Protein AF-A0A9P7GQS9-F1 (afdb_monomer_lite)

Radius of gyration: 25.99 Å; chains: 1; bounding box: 63×76×70 Å

Sequence (572 aa):
MDKFLAPHTPEAAAHTHLSENWFNWDLDHPSLNETLVAGCASYRAFDRYLSGADLFLLPRNRAELESILKRYSYDVIHNAIAKSRSTLQPGGYSRTISHTLSSYSSNLQRKVVWADMLAFTALLITAVGLGDTLASPFQVALQASNPNFLDKKWTSEGLEITQGLIVILSALLVPPTYHAFYTSRHDNDPKLPRTPNEIYDLNRQVTAKMKEVFTSKGIAVVPSLGNNDVWRPNSITNEFSQIWDAFIPFPHHQVFQRGAYFSVEVIPDHVAVISLNTMYFYDSNKVVGGCGFHDRNDPGNLQLDWLEVQLKSYRNRDMQFSFVEAIDLEFASVKARSKKGPLSLYDTLLNEFSAIPTKPKDVNYSDYAVVNTAPPVVPNPYLPSFRVFAYNVTGTEIRIRKQPRTTGKRKHGHHRGDHGDKDAHCRTPENQETWKCFLNETWYSDPESPSRSNKLWTPLGYAQYFIPDLENANKTHRPKFTLEYLTFPPRLLHPPTADGETDKFHYPIPPQYLPKSLQEPRVTESSKYAPYQMVDLTIPSWVELAQKLGAGEDKKLRKRFRKYMYMGGEEG

InterPro domains:
  IPR029052 Metallo-dependent phosphatase-like [SSF56300] (205-324)

Structure (mmCIF, N/CA/C/O backbone):
data_AF-A0A9P7GQS9-F1
#
_entry.id   AF-A0A9P7GQS9-F1
#
loop_
_atom_site.group_PDB
_atom_site.id
_atom_site.type_symbol
_atom_site.label_atom_id
_atom_site.label_alt_id
_atom_site.label_comp_id
_atom_site.label_asym_id
_atom_site.label_entity_id
_atom_site.label_seq_id
_atom_site.pdbx_PDB_ins_code
_atom_site.Cartn_x
_atom_site.Cartn_y
_atom_site.Cartn_z
_atom_site.occupancy
_atom_site.B_iso_or_equiv
_atom_site.auth_seq_id
_atom_site.auth_comp_id
_atom_site.auth_asym_id
_atom_site.auth_atom_id
_atom_site.pdbx_PDB_model_num
ATOM 1 N N . MET A 1 1 ? 10.193 -31.754 -10.413 1.00 74.25 1 MET A N 1
ATOM 2 C CA . MET A 1 1 ? 9.507 -31.739 -11.728 1.00 74.25 1 MET A CA 1
ATOM 3 C C . MET A 1 1 ? 9.393 -33.127 -12.363 1.00 74.25 1 MET A C 1
ATOM 5 O O . MET A 1 1 ? 8.390 -33.423 -13.004 1.00 74.25 1 MET A O 1
ATOM 9 N N . ASP A 1 2 ? 10.368 -34.003 -12.126 1.00 72.81 2 ASP A N 1
ATOM 10 C CA . ASP A 1 2 ? 10.720 -35.192 -12.925 1.00 72.81 2 ASP A CA 1
ATOM 11 C C . ASP A 1 2 ? 9.602 -36.222 -13.123 1.00 72.81 2 ASP A C 1
ATOM 13 O O . ASP A 1 2 ? 9.525 -36.870 -14.168 1.00 72.81 2 ASP A O 1
ATOM 17 N N . LYS A 1 3 ? 8.688 -36.349 -12.149 1.00 69.38 3 LYS A N 1
ATOM 18 C CA . LYS A 1 3 ? 7.496 -37.195 -12.302 1.00 69.38 3 LYS A CA 1
ATOM 19 C C . LYS A 1 3 ? 6.602 -36.729 -13.452 1.00 69.38 3 LYS A C 1
ATOM 21 O O . LYS A 1 3 ? 6.050 -37.589 -14.125 1.00 69.38 3 LYS A O 1
ATOM 26 N N . PHE A 1 4 ? 6.465 -35.429 -13.707 1.00 69.31 4 PHE A N 1
ATOM 27 C CA . PHE A 1 4 ? 5.567 -34.889 -14.735 1.00 69.31 4 PHE A CA 1
ATOM 28 C C . PHE A 1 4 ? 6.325 -34.581 -16.025 1.00 69.31 4 PHE A C 1
ATOM 30 O O . PHE A 1 4 ? 6.122 -35.286 -17.013 1.00 69.31 4 PHE A O 1
ATOM 37 N N . LEU A 1 5 ? 7.255 -33.624 -15.975 1.00 80.56 5 LEU A N 1
ATOM 38 C CA . LEU A 1 5 ? 8.121 -33.239 -17.089 1.00 80.56 5 LEU A CA 1
ATOM 39 C C . LEU A 1 5 ? 9.581 -33.424 -16.659 1.00 80.56 5 LEU A C 1
ATOM 41 O O . LEU A 1 5 ? 10.111 -32.651 -15.864 1.00 80.56 5 LEU A O 1
ATOM 45 N N . ALA A 1 6 ? 10.202 -34.499 -17.142 1.00 80.88 6 ALA A N 1
ATOM 46 C CA . ALA A 1 6 ? 11.607 -34.812 -16.892 1.00 80.88 6 ALA A CA 1
ATOM 47 C C . ALA A 1 6 ? 12.535 -33.980 -17.804 1.00 80.88 6 ALA A C 1
ATOM 49 O O . ALA A 1 6 ? 12.077 -33.522 -18.854 1.00 80.88 6 ALA A O 1
ATOM 50 N N . PRO A 1 7 ? 13.839 -33.836 -17.490 1.00 83.06 7 PRO A N 1
ATOM 51 C CA . PRO A 1 7 ? 14.766 -32.999 -18.269 1.00 83.06 7 PRO A CA 1
ATOM 52 C C . PRO A 1 7 ? 14.881 -33.331 -19.768 1.00 83.06 7 PRO A C 1
ATOM 54 O O . PRO A 1 7 ? 15.250 -32.473 -20.558 1.00 83.06 7 PRO A O 1
ATOM 57 N N . HIS A 1 8 ? 14.532 -34.555 -20.181 1.00 84.31 8 HIS A N 1
ATOM 58 C CA . HIS A 1 8 ? 14.514 -34.986 -21.587 1.00 84.31 8 HIS A CA 1
ATOM 59 C C . HIS A 1 8 ? 13.188 -34.696 -22.325 1.00 84.31 8 HIS A C 1
ATOM 61 O O . HIS A 1 8 ? 13.012 -35.132 -23.462 1.00 84.31 8 HIS A O 1
ATOM 67 N N . THR A 1 9 ? 12.215 -34.039 -21.684 1.00 88.19 9 THR A N 1
ATOM 68 C CA . THR A 1 9 ? 10.934 -33.691 -22.326 1.00 88.19 9 THR A CA 1
ATOM 69 C C . THR A 1 9 ? 11.070 -32.448 -23.212 1.00 88.19 9 THR A C 1
ATOM 71 O O . THR A 1 9 ? 11.845 -31.551 -22.870 1.00 88.19 9 THR A O 1
ATOM 74 N N . PRO A 1 10 ? 10.312 -32.342 -24.325 1.00 89.50 10 PRO A N 1
ATOM 75 C CA . PRO A 1 10 ? 10.301 -31.143 -25.165 1.00 89.50 10 PRO A CA 1
ATOM 76 C C . PRO A 1 10 ? 9.985 -29.866 -24.382 1.00 89.50 10 PRO A C 1
ATOM 78 O O . PRO A 1 10 ? 10.562 -28.820 -24.652 1.00 89.50 10 PRO A O 1
ATOM 81 N N . GLU A 1 11 ? 9.105 -29.953 -23.384 1.00 93.12 11 GLU A N 1
ATOM 82 C CA . GLU A 1 11 ? 8.742 -28.851 -22.499 1.00 93.12 11 GLU A CA 1
ATOM 83 C C . GLU A 1 11 ? 9.917 -28.392 -21.620 1.00 93.12 11 GLU A C 1
ATOM 85 O O . GLU A 1 11 ? 10.147 -27.188 -21.495 1.00 93.12 11 GLU A O 1
ATOM 90 N N . ALA A 1 12 ? 10.688 -29.328 -21.052 1.00 88.56 12 ALA A N 1
ATOM 91 C CA . ALA A 1 12 ? 11.884 -29.011 -20.269 1.00 88.56 12 ALA A CA 1
ATOM 92 C C . ALA A 1 12 ? 12.998 -28.422 -21.147 1.00 88.56 12 ALA A C 1
ATOM 94 O O . ALA A 1 12 ? 13.530 -27.364 -20.827 1.00 88.56 12 ALA A O 1
ATOM 95 N N . ALA A 1 13 ? 13.288 -29.040 -22.297 1.00 91.62 13 ALA A N 1
ATOM 96 C CA . ALA A 1 13 ? 14.274 -28.526 -23.249 1.00 91.62 13 ALA A CA 1
ATOM 97 C C . ALA A 1 13 ? 13.906 -27.118 -23.757 1.00 91.62 13 ALA A C 1
ATOM 99 O O . ALA A 1 13 ? 14.767 -26.241 -23.847 1.00 91.62 13 ALA A O 1
ATOM 100 N N . ALA A 1 14 ? 12.618 -26.876 -24.024 1.00 91.12 14 ALA A N 1
ATOM 101 C CA . ALA A 1 14 ? 12.101 -25.560 -24.380 1.00 91.12 14 ALA A CA 1
ATOM 102 C C . ALA A 1 14 ? 12.267 -24.540 -23.243 1.00 91.12 14 ALA A C 1
ATOM 104 O O . ALA A 1 14 ? 12.651 -23.403 -23.508 1.00 91.12 14 ALA A O 1
ATOM 105 N N . HIS A 1 15 ? 12.010 -24.924 -21.987 1.00 90.88 15 HIS A N 1
ATOM 106 C CA . HIS A 1 15 ? 12.231 -24.059 -20.822 1.00 90.88 15 HIS A CA 1
ATOM 107 C C . HIS A 1 15 ? 13.711 -23.709 -20.620 1.00 90.88 15 HIS A C 1
ATOM 109 O O . HIS A 1 15 ? 14.022 -22.526 -20.456 1.00 90.88 15 HIS A O 1
ATOM 115 N N . THR A 1 16 ? 14.613 -24.691 -20.686 1.00 87.25 16 THR A N 1
ATOM 116 C CA . THR A 1 16 ? 16.066 -24.480 -20.616 1.00 87.25 16 THR A CA 1
ATOM 117 C C . THR A 1 16 ? 16.526 -23.516 -21.708 1.00 87.25 16 THR A C 1
ATOM 119 O O . THR A 1 16 ? 17.077 -22.463 -21.394 1.00 87.25 16 THR A O 1
ATOM 122 N N . HIS A 1 17 ? 16.200 -23.794 -22.976 1.00 85.25 17 HIS A N 1
ATOM 123 C CA . HIS A 1 17 ? 16.634 -22.970 -24.105 1.00 85.25 17 HIS A CA 1
ATOM 124 C C . HIS A 1 17 ? 16.161 -21.506 -23.996 1.00 85.25 17 HIS A C 1
ATOM 126 O O . HIS A 1 17 ? 16.972 -20.599 -24.185 1.00 85.25 17 HIS A O 1
ATOM 132 N N . LEU A 1 18 ? 14.895 -21.265 -23.621 1.00 83.00 18 LEU A N 1
ATOM 133 C CA . LEU A 1 18 ? 14.343 -19.914 -23.404 1.00 83.00 18 LEU A CA 1
ATOM 134 C C . LEU A 1 18 ? 14.930 -19.195 -22.174 1.00 83.00 18 LEU A C 1
ATOM 136 O O . LEU A 1 18 ? 14.902 -17.967 -22.121 1.00 83.00 18 LEU A O 1
ATOM 140 N N . SER A 1 19 ? 15.429 -19.939 -21.182 1.00 77.94 19 SER A N 1
ATOM 141 C CA . SER A 1 19 ? 16.033 -19.370 -19.967 1.00 77.94 19 SER A CA 1
ATOM 142 C C . SER A 1 19 ? 17.505 -19.011 -20.171 1.00 77.94 19 SER A C 1
ATOM 144 O O . SER A 1 19 ? 17.953 -17.971 -19.697 1.00 77.94 19 SER A O 1
ATOM 146 N N . GLU A 1 20 ? 18.250 -19.846 -20.897 1.00 81.62 20 GLU A N 1
ATOM 147 C CA . GLU A 1 20 ? 19.669 -19.630 -21.200 1.00 81.62 20 GLU A CA 1
ATOM 148 C C . GLU A 1 20 ? 19.855 -18.568 -22.295 1.00 81.62 20 GLU A C 1
ATOM 150 O O . GLU A 1 20 ? 20.620 -17.622 -22.124 1.00 81.62 20 GLU A O 1
ATOM 155 N N . ASN A 1 21 ? 19.087 -18.656 -23.387 1.00 80.00 21 ASN A N 1
ATOM 156 C CA . ASN A 1 21 ? 19.199 -17.778 -24.561 1.00 80.00 21 ASN A CA 1
ATOM 157 C C . ASN A 1 21 ? 18.229 -16.583 -24.485 1.00 80.00 21 ASN A C 1
ATOM 159 O O . ASN A 1 21 ? 17.756 -16.078 -25.503 1.00 80.00 21 ASN A O 1
ATOM 163 N N . TRP A 1 22 ? 17.892 -16.126 -23.273 1.00 65.25 22 TRP A N 1
ATOM 164 C CA . TRP A 1 22 ? 16.798 -15.174 -23.009 1.00 65.25 22 TRP A CA 1
ATOM 165 C C . TRP A 1 22 ? 16.908 -13.829 -23.758 1.00 65.25 22 TRP A C 1
ATOM 167 O O . TRP A 1 22 ? 15.901 -13.136 -23.916 1.00 65.25 22 TRP A O 1
ATOM 177 N N . PHE A 1 23 ? 18.107 -13.464 -24.226 1.00 67.75 23 PHE A N 1
ATOM 178 C CA . PHE A 1 23 ? 18.383 -12.232 -24.972 1.00 67.75 23 PHE A CA 1
ATOM 179 C C . PHE A 1 23 ? 18.312 -12.394 -26.507 1.00 67.75 23 PHE A C 1
ATOM 181 O O . PHE A 1 23 ? 18.338 -11.386 -27.215 1.00 67.75 23 PHE A O 1
ATOM 188 N N . ASN A 1 24 ? 18.230 -13.619 -27.044 1.00 79.12 24 ASN A N 1
ATOM 189 C CA . ASN A 1 24 ? 18.307 -13.891 -28.491 1.00 79.12 24 ASN A CA 1
ATOM 190 C C . ASN A 1 24 ? 17.429 -15.045 -29.021 1.00 79.12 24 ASN A C 1
ATOM 192 O O . ASN A 1 24 ? 17.360 -15.200 -30.234 1.00 79.12 24 ASN A O 1
ATOM 196 N N . TRP A 1 25 ? 16.731 -15.804 -28.169 1.00 80.62 25 TRP A N 1
ATOM 197 C CA . TRP A 1 25 ? 15.817 -16.910 -28.535 1.00 80.62 25 TRP A CA 1
ATOM 198 C C . TRP A 1 25 ? 14.737 -16.567 -29.585 1.00 80.62 25 TRP A C 1
ATOM 200 O O . TRP A 1 25 ? 14.148 -17.460 -30.192 1.00 80.62 25 TRP A O 1
ATOM 210 N N . ASP A 1 26 ? 14.424 -15.283 -29.766 1.00 78.88 26 ASP A N 1
ATOM 211 C CA . ASP A 1 26 ? 13.479 -14.763 -30.754 1.00 78.88 26 ASP A CA 1
ATOM 212 C C . ASP A 1 26 ? 14.133 -14.434 -32.108 1.00 78.88 26 ASP A C 1
ATOM 214 O O . ASP A 1 26 ? 13.420 -14.302 -33.099 1.00 78.88 26 ASP A O 1
ATOM 218 N N . LEU A 1 27 ? 15.463 -14.302 -32.174 1.00 77.62 27 LEU A N 1
ATOM 219 C CA . LEU A 1 27 ? 16.203 -13.874 -33.371 1.00 77.62 27 LEU A CA 1
ATOM 220 C C . LEU A 1 27 ? 16.509 -15.012 -34.353 1.00 77.62 27 LEU A C 1
ATOM 222 O O . LEU A 1 27 ? 16.669 -14.755 -35.544 1.00 77.62 27 LEU A O 1
ATOM 226 N N . ASP A 1 28 ? 16.560 -16.258 -33.878 1.00 71.00 28 ASP A N 1
ATOM 227 C CA . ASP A 1 28 ? 16.936 -17.429 -34.689 1.00 71.00 28 ASP A CA 1
ATOM 228 C C . ASP A 1 28 ? 15.857 -17.832 -35.724 1.00 71.00 28 ASP A C 1
ATOM 230 O O . ASP A 1 28 ? 16.060 -18.726 -36.551 1.00 71.00 28 ASP A O 1
ATOM 234 N N . HIS A 1 29 ? 14.700 -17.159 -35.711 1.00 72.31 29 HIS A N 1
ATOM 235 C CA . HIS A 1 29 ? 13.583 -17.385 -36.625 1.00 72.31 29 HIS A CA 1
ATOM 236 C C . HIS A 1 29 ? 12.927 -16.062 -37.074 1.00 72.31 29 HIS A C 1
ATOM 238 O O . HIS A 1 29 ? 12.784 -15.147 -36.267 1.00 72.31 29 HIS A O 1
ATOM 244 N N . PRO A 1 30 ? 12.420 -15.961 -38.322 1.00 75.94 30 PRO A N 1
ATOM 245 C CA . PRO A 1 30 ? 11.764 -14.747 -38.843 1.00 75.94 30 PRO A CA 1
ATOM 246 C C . PRO A 1 30 ? 10.385 -14.449 -38.215 1.00 75.94 30 PRO A C 1
ATOM 248 O O . PRO A 1 30 ? 9.747 -13.441 -38.528 1.00 75.94 30 PRO A O 1
ATOM 251 N N . SER A 1 31 ? 9.896 -15.334 -37.349 1.00 82.88 31 SER A N 1
ATOM 252 C CA . SER A 1 31 ? 8.657 -15.198 -36.588 1.00 82.88 31 SER A CA 1
ATOM 253 C C . SER A 1 31 ? 8.762 -15.968 -35.277 1.00 82.88 31 SER A C 1
ATOM 255 O O . SER A 1 31 ? 9.529 -16.927 -35.196 1.00 82.88 31 SER A O 1
ATOM 257 N N . LEU A 1 32 ? 7.955 -15.593 -34.282 1.00 83.75 32 LEU A N 1
ATOM 258 C CA . LEU A 1 32 ? 7.918 -16.249 -32.972 1.00 83.75 32 LEU A CA 1
ATOM 259 C C . LEU A 1 32 ? 7.820 -17.782 -33.100 1.00 83.75 32 LEU A C 1
ATOM 261 O O . LEU A 1 32 ? 6.914 -18.295 -33.757 1.00 83.75 32 LEU A O 1
ATOM 265 N N . ASN A 1 33 ? 8.704 -18.521 -32.422 1.00 90.38 33 ASN A N 1
ATOM 266 C CA . ASN A 1 33 ? 8.622 -19.980 -32.361 1.00 90.38 33 ASN A CA 1
ATOM 267 C C . ASN A 1 33 ? 7.520 -20.416 -31.379 1.00 90.38 33 ASN A C 1
ATOM 269 O O . ASN A 1 33 ? 7.725 -20.553 -30.173 1.00 90.38 33 ASN A O 1
ATOM 273 N N . GLU A 1 34 ? 6.322 -20.610 -31.927 1.00 91.19 34 GLU A N 1
ATOM 274 C CA . GLU A 1 34 ? 5.097 -20.966 -31.202 1.00 91.19 34 GLU A CA 1
ATOM 275 C C . GLU A 1 34 ? 5.248 -22.261 -30.382 1.00 91.19 34 GLU A C 1
ATOM 277 O O . GLU A 1 34 ? 4.753 -22.334 -29.257 1.00 91.19 34 GLU A O 1
ATOM 282 N N . THR A 1 35 ? 5.986 -23.253 -30.892 1.00 91.94 35 THR A N 1
ATOM 283 C CA . THR A 1 35 ? 6.239 -24.532 -30.204 1.00 91.94 35 THR A CA 1
ATOM 284 C C . THR A 1 35 ? 7.190 -24.365 -29.018 1.00 91.94 35 THR A C 1
ATOM 286 O O . THR A 1 35 ? 6.921 -24.896 -27.941 1.00 91.94 35 THR A O 1
ATOM 289 N N . LEU A 1 36 ? 8.272 -23.595 -29.183 1.00 91.38 36 LEU A N 1
ATOM 290 C CA . LEU A 1 36 ? 9.224 -23.267 -28.115 1.00 91.38 36 LEU A CA 1
ATOM 291 C C . LEU A 1 36 ? 8.527 -22.521 -26.966 1.00 91.38 36 LEU A C 1
ATOM 293 O O . LEU A 1 36 ? 8.651 -22.902 -25.800 1.00 91.38 36 LEU A O 1
ATOM 297 N N . VAL A 1 37 ? 7.735 -21.495 -27.295 1.00 90.38 37 VAL A N 1
ATOM 298 C CA . VAL A 1 37 ? 6.969 -20.729 -26.301 1.00 90.38 37 VAL A CA 1
ATOM 299 C C . VAL A 1 37 ? 5.932 -21.613 -25.605 1.00 90.38 37 VAL A C 1
ATOM 301 O O . VAL A 1 37 ? 5.836 -21.578 -24.379 1.00 90.38 37 VAL A O 1
ATOM 304 N N . ALA A 1 38 ? 5.198 -22.450 -26.347 1.00 92.31 38 ALA A N 1
ATOM 305 C CA . ALA A 1 38 ? 4.215 -23.369 -25.775 1.00 92.31 38 ALA A CA 1
ATOM 306 C C . ALA A 1 38 ? 4.847 -24.419 -24.845 1.00 92.31 38 ALA A C 1
ATOM 308 O O . ALA A 1 38 ? 4.286 -24.716 -23.788 1.00 92.31 38 ALA A O 1
ATOM 309 N N . GLY A 1 39 ? 6.016 -24.961 -25.204 1.00 92.62 39 GLY A N 1
ATOM 310 C CA . GLY A 1 39 ? 6.763 -25.923 -24.390 1.00 92.62 39 GLY A CA 1
ATOM 311 C C . GLY A 1 39 ? 7.248 -25.312 -23.075 1.00 92.62 39 GLY A C 1
ATOM 312 O O . GLY A 1 39 ? 6.931 -25.830 -22.004 1.00 92.62 39 GLY A O 1
ATOM 313 N N . CYS A 1 40 ? 7.917 -24.157 -23.144 1.00 92.38 40 CYS A N 1
ATOM 314 C CA . CYS A 1 40 ? 8.376 -23.420 -21.964 1.00 92.38 40 CYS A CA 1
ATOM 315 C C . CYS A 1 40 ? 7.205 -23.009 -21.053 1.00 92.38 40 CYS A C 1
ATOM 317 O O . CYS A 1 40 ? 7.265 -23.202 -19.837 1.00 92.38 40 CYS A O 1
ATOM 319 N N . ALA A 1 41 ? 6.099 -22.523 -21.626 1.00 91.81 41 ALA A N 1
ATOM 320 C CA . ALA A 1 41 ? 4.893 -22.182 -20.876 1.00 91.81 41 ALA A CA 1
ATOM 321 C C . ALA A 1 41 ? 4.244 -23.409 -20.207 1.00 91.81 41 ALA A C 1
ATOM 323 O O . ALA A 1 41 ? 3.739 -23.305 -19.084 1.00 91.81 41 ALA A O 1
ATOM 324 N N . SER A 1 42 ? 4.281 -24.577 -20.857 1.00 92.75 42 SER A N 1
ATOM 325 C CA . SER A 1 42 ? 3.771 -25.834 -20.292 1.00 92.75 42 SER A CA 1
ATOM 326 C C . SER A 1 42 ? 4.625 -26.299 -19.112 1.00 92.75 42 SER A C 1
ATOM 328 O O . SER A 1 42 ? 4.076 -26.621 -18.058 1.00 92.75 42 SER A O 1
ATOM 330 N N . TYR A 1 43 ? 5.956 -26.248 -19.247 1.00 92.06 43 TYR A N 1
ATOM 331 C CA . TYR A 1 43 ? 6.885 -26.551 -18.157 1.00 92.06 43 TYR A CA 1
ATOM 332 C C . TYR A 1 43 ? 6.702 -25.599 -16.976 1.00 92.06 43 TYR A C 1
ATOM 334 O O . TYR A 1 43 ? 6.446 -26.049 -15.861 1.00 92.06 43 TYR A O 1
ATOM 342 N N . ARG A 1 44 ? 6.735 -24.283 -17.225 1.00 86.44 44 ARG A N 1
ATOM 343 C CA . ARG A 1 44 ? 6.573 -23.254 -16.188 1.00 86.44 44 ARG A CA 1
ATOM 344 C C . ARG A 1 44 ? 5.221 -23.309 -15.478 1.00 86.44 44 ARG A C 1
ATOM 346 O O . ARG A 1 44 ? 5.156 -22.975 -14.300 1.00 86.44 44 ARG A O 1
ATOM 353 N N . ALA A 1 45 ? 4.156 -23.759 -16.140 1.00 87.19 45 ALA A N 1
ATOM 354 C CA . ALA A 1 45 ? 2.869 -23.971 -15.483 1.00 87.19 45 ALA A CA 1
ATOM 355 C C . ALA A 1 45 ? 2.905 -25.130 -14.472 1.00 87.19 45 ALA A C 1
ATOM 357 O O . ALA A 1 45 ? 2.410 -24.970 -13.357 1.00 87.19 45 ALA A O 1
ATOM 358 N N . PHE A 1 46 ? 3.514 -26.269 -14.825 1.00 87.38 46 PHE A N 1
ATOM 359 C CA . PHE A 1 46 ? 3.702 -27.379 -13.883 1.00 87.38 46 PHE A CA 1
ATOM 360 C C . PHE A 1 46 ? 4.701 -27.034 -12.769 1.00 87.38 46 PHE A C 1
ATOM 362 O O . PHE A 1 46 ? 4.454 -27.383 -11.621 1.00 87.38 46 PHE A O 1
ATOM 369 N N . ASP A 1 47 ? 5.778 -26.315 -13.084 1.00 83.50 47 ASP A N 1
ATOM 370 C CA . ASP A 1 47 ? 6.787 -25.811 -12.140 1.00 83.50 47 ASP A CA 1
ATOM 371 C C . ASP A 1 47 ? 6.149 -24.897 -11.073 1.00 83.50 47 ASP A C 1
ATOM 373 O O . ASP A 1 47 ? 6.254 -25.151 -9.872 1.00 83.50 47 ASP A O 1
ATOM 377 N N . ARG A 1 48 ? 5.366 -23.899 -11.509 1.00 77.06 48 ARG A N 1
ATOM 378 C CA . ARG A 1 48 ? 4.611 -22.972 -10.645 1.00 77.06 48 ARG A CA 1
ATOM 379 C C . ARG A 1 48 ? 3.530 -23.685 -9.822 1.00 77.06 48 ARG A C 1
ATOM 381 O O . ARG A 1 48 ? 3.389 -23.411 -8.637 1.00 77.06 48 ARG A O 1
ATOM 388 N N . TYR A 1 49 ? 2.820 -24.652 -10.408 1.00 78.56 49 TYR A N 1
ATOM 389 C CA . TYR A 1 49 ? 1.835 -25.462 -9.682 1.00 78.56 49 TYR A CA 1
ATOM 390 C C . TYR A 1 49 ? 2.474 -26.362 -8.609 1.00 78.56 49 TYR A C 1
ATOM 392 O O . TYR A 1 49 ? 2.024 -26.373 -7.467 1.00 78.56 49 TYR A O 1
ATOM 400 N N . LEU A 1 50 ? 3.536 -27.099 -8.949 1.00 75.69 50 LEU A N 1
ATOM 401 C CA . LEU A 1 50 ? 4.175 -28.071 -8.050 1.00 75.69 50 LEU A CA 1
ATOM 402 C C . LEU A 1 50 ? 5.055 -27.425 -6.969 1.00 75.69 50 LEU A C 1
ATOM 404 O O . LEU A 1 50 ? 5.342 -28.072 -5.966 1.00 75.69 50 LEU A O 1
ATOM 408 N N . SER A 1 51 ? 5.459 -26.166 -7.149 1.00 66.00 51 SER A N 1
ATOM 409 C CA . SER A 1 51 ? 6.091 -25.344 -6.105 1.00 66.00 51 SER A CA 1
ATOM 410 C C . SER A 1 51 ? 5.083 -24.641 -5.183 1.00 66.00 51 SER A C 1
ATOM 412 O O . SER A 1 51 ? 5.493 -24.019 -4.207 1.00 66.00 51 SER A O 1
ATOM 414 N N . GLY A 1 52 ? 3.777 -24.724 -5.472 1.00 53.81 52 GLY A N 1
ATOM 415 C CA . GLY A 1 52 ? 2.729 -24.021 -4.724 1.00 53.81 52 GLY A CA 1
ATOM 416 C C . GLY A 1 52 ? 2.671 -22.508 -4.982 1.00 53.81 52 GLY A C 1
ATOM 417 O O . GLY A 1 52 ? 1.921 -21.799 -4.312 1.00 53.81 52 GLY A O 1
ATOM 418 N N . ALA A 1 53 ? 3.435 -21.998 -5.951 1.00 50.75 53 ALA A N 1
ATOM 419 C CA . ALA A 1 53 ? 3.458 -20.581 -6.284 1.00 50.75 53 ALA A CA 1
ATOM 420 C C . ALA A 1 53 ? 2.087 -20.119 -6.819 1.00 50.75 53 ALA A C 1
ATOM 422 O O . ALA A 1 53 ? 1.519 -20.696 -7.753 1.00 50.75 53 ALA A O 1
ATOM 423 N N . ASP A 1 54 ? 1.544 -19.072 -6.192 1.00 48.59 54 ASP A N 1
ATOM 424 C CA . ASP A 1 54 ? 0.202 -18.517 -6.435 1.00 48.59 54 ASP A CA 1
ATOM 425 C C . ASP A 1 54 ? -0.968 -19.518 -6.236 1.00 48.59 54 ASP A C 1
ATOM 427 O O . ASP A 1 54 ? -2.060 -19.328 -6.785 1.00 48.59 54 ASP A O 1
ATOM 431 N N . LEU A 1 55 ? -0.761 -20.590 -5.454 1.00 49.97 55 LEU A N 1
ATOM 432 C CA . LEU A 1 55 ? -1.719 -21.688 -5.254 1.00 49.97 55 LEU A CA 1
ATOM 433 C C . LEU A 1 55 ? -2.430 -21.624 -3.886 1.00 49.97 55 LEU A C 1
ATOM 435 O O . LEU A 1 55 ? -2.246 -22.475 -3.021 1.00 49.97 55 LEU A O 1
ATOM 439 N N . PHE A 1 56 ? -3.287 -20.618 -3.701 1.00 46.84 56 PHE A N 1
ATOM 440 C CA . PHE A 1 56 ? -4.026 -20.388 -2.445 1.00 46.84 56 PHE A CA 1
ATOM 441 C C . PHE A 1 56 ? -5.156 -21.399 -2.164 1.00 46.84 56 PHE A C 1
ATOM 443 O O . PHE A 1 56 ? -5.633 -21.497 -1.037 1.00 46.84 56 PHE A O 1
ATOM 450 N N . LEU A 1 57 ? -5.612 -22.133 -3.183 1.00 44.47 57 LEU A N 1
ATOM 451 C CA . LEU A 1 57 ? -6.599 -23.210 -3.072 1.00 44.47 57 LEU A CA 1
ATOM 452 C C . LEU A 1 57 ? -6.156 -24.374 -3.961 1.00 44.47 57 LEU A C 1
ATOM 454 O O . LEU A 1 57 ? -5.901 -24.182 -5.152 1.00 44.47 57 LEU A O 1
ATOM 458 N N . LEU A 1 58 ? -6.093 -25.582 -3.398 1.00 52.12 58 LEU A N 1
ATOM 459 C CA . LEU A 1 58 ? -5.788 -26.790 -4.165 1.00 52.12 58 LEU A CA 1
ATOM 460 C C . LEU A 1 58 ? -6.954 -27.129 -5.117 1.00 52.12 58 LEU A C 1
ATOM 462 O O . LEU A 1 58 ? -8.112 -27.080 -4.692 1.00 52.12 58 LEU A O 1
ATOM 466 N N . PRO A 1 59 ? -6.688 -27.505 -6.384 1.00 59.59 59 PRO A N 1
ATOM 467 C CA . PRO A 1 59 ? -7.736 -27.898 -7.318 1.00 59.59 59 PRO A CA 1
ATOM 468 C C . PRO A 1 59 ? -8.396 -29.200 -6.865 1.00 59.59 59 PRO A C 1
ATOM 470 O O . PRO A 1 59 ? -7.741 -30.227 -6.700 1.00 59.59 59 PRO A O 1
ATOM 473 N N . ARG A 1 60 ? -9.718 -29.176 -6.706 1.00 60.56 60 ARG A N 1
ATOM 474 C CA . ARG A 1 60 ? -10.509 -30.293 -6.159 1.00 60.56 60 ARG A CA 1
ATOM 475 C C . ARG A 1 60 ? -10.905 -31.314 -7.225 1.00 60.56 60 ARG A C 1
ATOM 477 O O . ARG A 1 60 ? -11.493 -32.345 -6.916 1.00 60.56 60 ARG A O 1
ATOM 484 N N . ASN A 1 61 ? -10.657 -30.997 -8.493 1.00 68.75 61 ASN A N 1
ATOM 485 C CA . ASN A 1 61 ? -10.979 -31.820 -9.652 1.00 68.75 61 ASN A CA 1
ATOM 486 C C . ASN A 1 61 ? -10.078 -31.459 -10.846 1.00 68.75 61 ASN A C 1
ATOM 488 O O . ASN A 1 61 ? -9.370 -30.450 -10.846 1.00 68.75 61 ASN A O 1
ATOM 492 N N . ARG A 1 62 ? -10.141 -32.284 -11.898 1.00 69.12 62 ARG A N 1
ATOM 493 C CA . ARG A 1 62 ? -9.319 -32.135 -13.106 1.00 69.12 62 ARG A CA 1
ATOM 494 C C . ARG A 1 62 ? -9.517 -30.796 -13.826 1.00 69.12 62 ARG A C 1
ATOM 496 O O . ARG A 1 62 ? -8.536 -30.236 -14.301 1.00 69.12 62 ARG A O 1
ATOM 503 N N . ALA A 1 63 ? -10.746 -30.286 -13.901 1.00 68.12 63 ALA A N 1
ATOM 504 C CA . ALA A 1 63 ? -11.037 -29.043 -14.615 1.00 68.12 63 ALA A CA 1
ATOM 505 C C . ALA A 1 63 ? -10.469 -27.815 -13.882 1.00 68.12 63 ALA A C 1
ATOM 507 O O . ALA A 1 63 ? -9.954 -26.902 -14.524 1.00 68.12 63 ALA A O 1
ATOM 508 N N . GLU A 1 64 ? -10.488 -27.818 -12.545 1.00 66.81 64 GLU A N 1
ATOM 509 C CA . GLU A 1 64 ? -9.804 -26.805 -11.729 1.00 66.81 64 GLU A CA 1
ATOM 510 C C . GLU A 1 64 ? -8.283 -26.844 -11.959 1.00 66.81 64 GLU A C 1
ATOM 512 O O . GLU A 1 64 ? -7.683 -25.801 -12.213 1.00 66.81 64 GLU A O 1
ATOM 517 N N . LEU A 1 65 ? -7.667 -28.034 -11.974 1.00 77.69 65 LEU A N 1
ATOM 518 C CA . LEU A 1 65 ? -6.231 -28.195 -12.248 1.00 77.69 65 LEU A CA 1
ATOM 519 C C . LEU A 1 65 ? -5.849 -27.714 -13.658 1.00 77.69 65 LEU A C 1
ATOM 521 O O . LEU A 1 65 ? -4.917 -26.927 -13.815 1.00 77.69 65 LEU A O 1
ATOM 525 N N . GLU A 1 66 ? -6.584 -28.144 -14.686 1.00 79.19 66 GLU A N 1
ATOM 526 C CA . GLU A 1 66 ? -6.353 -27.716 -16.071 1.00 79.19 66 GLU A CA 1
ATOM 527 C C . GLU A 1 66 ? -6.565 -26.204 -16.246 1.00 79.19 66 GLU A C 1
ATOM 529 O O . GLU A 1 66 ? -5.826 -25.572 -17.001 1.00 79.19 66 GLU A O 1
ATOM 534 N N . SER A 1 67 ? -7.507 -25.597 -15.514 1.00 74.00 67 SER A N 1
ATOM 535 C CA . SER A 1 67 ? -7.715 -24.144 -15.512 1.00 74.00 67 SER A CA 1
ATOM 536 C C . SER A 1 67 ? -6.561 -23.381 -14.850 1.00 74.00 67 SER A C 1
ATOM 538 O O . SER A 1 67 ? -6.139 -22.350 -15.377 1.00 74.00 67 SER A O 1
ATOM 540 N N . ILE A 1 68 ? -6.024 -23.879 -13.729 1.00 72.31 68 ILE A N 1
ATOM 541 C CA . ILE A 1 68 ? -4.874 -23.275 -13.032 1.00 72.31 68 ILE A CA 1
ATOM 542 C C . ILE A 1 68 ? -3.622 -23.328 -13.914 1.00 72.31 68 ILE A C 1
ATOM 544 O O . ILE A 1 68 ? -3.001 -22.291 -14.157 1.00 72.31 68 ILE A O 1
ATOM 548 N N . LEU A 1 69 ? -3.296 -24.504 -14.466 1.00 84.94 69 LEU A N 1
ATOM 549 C CA . LEU A 1 69 ? -2.155 -24.676 -15.371 1.00 84.94 69 LEU A CA 1
ATOM 550 C C . LEU A 1 69 ? -2.281 -23.751 -16.594 1.00 84.94 69 LEU A C 1
ATOM 552 O O . LEU A 1 69 ? -1.362 -22.991 -16.901 1.00 84.94 69 LEU A O 1
ATOM 556 N N . LYS A 1 70 ? -3.458 -23.728 -17.233 1.00 81.62 70 LYS A N 1
ATOM 557 C CA . LYS A 1 70 ? -3.764 -22.858 -18.380 1.00 81.62 70 LYS A CA 1
ATOM 558 C C . LYS A 1 70 ? -3.568 -21.372 -18.076 1.00 81.62 70 LYS A C 1
ATOM 560 O O . LYS A 1 70 ? -2.994 -20.676 -18.911 1.00 81.62 70 LYS A O 1
ATOM 565 N N . ARG A 1 71 ? -3.977 -20.894 -16.893 1.00 77.00 71 ARG A N 1
ATOM 566 C CA . ARG A 1 71 ? -3.721 -19.512 -16.448 1.00 77.00 71 ARG A CA 1
ATOM 567 C C . ARG A 1 71 ? -2.220 -19.241 -16.329 1.00 77.00 71 ARG A C 1
ATOM 569 O O . ARG A 1 71 ? -1.730 -18.305 -16.950 1.00 77.00 71 ARG A O 1
ATOM 576 N N . TYR A 1 72 ? -1.478 -20.098 -15.625 1.00 84.12 72 TYR A N 1
ATOM 577 C CA . TYR A 1 72 ? -0.026 -19.939 -15.478 1.00 84.12 72 TYR A CA 1
ATOM 578 C C . TYR A 1 72 ? 0.718 -19.941 -16.822 1.00 84.12 72 TYR A C 1
ATOM 580 O O . TYR A 1 72 ? 1.686 -19.200 -16.984 1.00 84.12 72 TYR A O 1
ATOM 588 N N . SER A 1 73 ? 0.259 -20.727 -17.800 1.00 86.75 73 SER A N 1
ATOM 589 C CA . SER A 1 73 ? 0.799 -20.700 -19.163 1.00 86.75 73 SER A CA 1
ATOM 590 C C . SER A 1 73 ? 0.469 -19.422 -19.925 1.00 86.75 73 SER A C 1
ATOM 592 O O . SER A 1 73 ? 1.333 -18.913 -20.633 1.00 86.75 73 SER A O 1
ATOM 594 N N . TYR A 1 74 ? -0.747 -18.884 -19.791 1.00 79.19 74 TYR A N 1
ATOM 595 C CA . TYR A 1 74 ? -1.119 -17.627 -20.446 1.00 79.19 74 TYR A CA 1
ATOM 596 C C . TYR A 1 74 ? -0.185 -16.486 -20.035 1.00 79.19 74 TYR A C 1
ATOM 598 O O . TYR A 1 74 ? 0.261 -15.740 -20.904 1.00 79.19 74 TYR A O 1
ATOM 606 N N . ASP A 1 75 ? 0.189 -16.394 -18.757 1.00 73.88 75 ASP A N 1
ATOM 607 C CA . ASP A 1 75 ? 1.135 -15.376 -18.286 1.00 73.88 75 ASP A CA 1
ATOM 608 C C . ASP A 1 75 ? 2.506 -15.493 -18.977 1.00 73.88 75 ASP A C 1
ATOM 610 O O . ASP A 1 75 ? 3.099 -14.480 -19.358 1.00 73.88 75 ASP A O 1
ATOM 614 N N . VAL A 1 76 ? 3.004 -16.721 -19.172 1.00 80.75 76 VAL A N 1
ATOM 615 C CA . VAL A 1 76 ? 4.289 -16.994 -19.842 1.00 80.75 76 VAL A CA 1
ATOM 616 C C . VAL A 1 76 ? 4.198 -16.724 -21.346 1.00 80.75 76 VAL A C 1
ATOM 618 O O . VAL A 1 76 ? 5.091 -16.086 -21.900 1.00 80.75 76 VAL A O 1
ATOM 621 N N . ILE A 1 77 ? 3.104 -17.131 -21.998 1.00 81.56 77 ILE A N 1
ATOM 622 C CA . ILE A 1 77 ? 2.844 -16.888 -23.427 1.00 81.56 77 ILE A CA 1
ATOM 623 C C . ILE A 1 77 ? 2.744 -15.383 -23.709 1.00 81.56 77 ILE A C 1
ATOM 625 O O . ILE A 1 77 ? 3.407 -14.888 -24.620 1.00 81.56 77 ILE A O 1
ATOM 629 N N . HIS A 1 78 ? 1.966 -14.635 -22.918 1.00 77.06 78 HIS A N 1
ATOM 630 C CA . HIS A 1 78 ? 1.853 -13.181 -23.058 1.00 77.06 78 HIS A CA 1
ATOM 631 C C . HIS A 1 78 ? 3.197 -12.483 -22.841 1.00 77.06 78 HIS A C 1
ATOM 633 O O . HIS A 1 78 ? 3.542 -11.585 -23.604 1.00 77.06 78 HIS A O 1
ATOM 639 N N . ASN A 1 79 ? 3.980 -12.923 -21.851 1.00 72.81 79 ASN A N 1
ATOM 640 C CA . ASN A 1 79 ? 5.320 -12.394 -21.625 1.00 72.81 79 ASN A CA 1
ATOM 641 C C . ASN A 1 79 ? 6.258 -12.656 -22.807 1.00 72.81 79 ASN A C 1
ATOM 643 O O . ASN A 1 79 ? 6.913 -11.725 -23.262 1.00 72.81 79 ASN A O 1
ATOM 647 N N . ALA A 1 80 ? 6.317 -13.888 -23.315 1.00 78.50 80 ALA A N 1
ATOM 648 C CA . ALA A 1 80 ? 7.159 -14.235 -24.456 1.00 78.50 80 ALA A CA 1
ATOM 649 C C . ALA A 1 80 ? 6.786 -13.417 -25.706 1.00 78.50 80 ALA A C 1
ATOM 651 O O . ALA A 1 80 ? 7.665 -12.859 -26.358 1.00 78.50 80 ALA A O 1
ATOM 652 N N . ILE A 1 81 ? 5.487 -13.262 -25.991 1.00 78.56 81 ILE A N 1
ATOM 653 C CA . ILE A 1 81 ? 4.996 -12.430 -27.101 1.00 78.56 81 ILE A CA 1
ATOM 654 C C . ILE A 1 81 ? 5.388 -10.958 -26.905 1.00 78.56 81 ILE A C 1
ATOM 656 O O . ILE A 1 81 ? 5.926 -10.354 -27.825 1.00 78.56 81 ILE A O 1
ATOM 660 N N . ALA A 1 82 ? 5.179 -10.388 -25.714 1.00 70.81 82 ALA A N 1
ATOM 661 C CA . ALA A 1 82 ? 5.486 -8.983 -25.422 1.00 70.81 82 ALA A CA 1
ATOM 662 C C . ALA A 1 82 ? 6.994 -8.652 -25.394 1.00 70.81 82 ALA A C 1
ATOM 664 O O . ALA A 1 82 ? 7.364 -7.480 -25.353 1.00 70.81 82 ALA A O 1
ATOM 665 N N . LYS A 1 83 ? 7.862 -9.672 -25.382 1.00 67.94 83 LYS A N 1
ATOM 666 C CA . LYS A 1 83 ? 9.330 -9.545 -25.330 1.00 67.94 83 LYS A CA 1
ATOM 667 C C . LYS A 1 83 ? 10.020 -9.922 -26.645 1.00 67.94 83 LYS A C 1
ATOM 669 O O . LYS A 1 83 ? 11.192 -9.602 -26.811 1.00 67.94 83 LYS A O 1
ATOM 674 N N . SER A 1 84 ? 9.308 -10.580 -27.559 1.00 76.69 84 SER A N 1
ATOM 675 C CA . SER A 1 84 ? 9.808 -10.971 -28.877 1.00 76.69 84 SER A CA 1
ATOM 676 C C . SER A 1 84 ? 9.892 -9.773 -29.820 1.00 76.69 84 SER A C 1
ATOM 678 O O . SER A 1 84 ? 8.909 -9.059 -30.017 1.00 76.69 84 SER A O 1
ATOM 680 N N . ARG A 1 85 ? 11.046 -9.591 -30.466 1.00 82.00 85 ARG A N 1
ATOM 681 C CA . ARG A 1 85 ? 11.213 -8.683 -31.615 1.00 82.00 85 ARG A CA 1
ATOM 682 C C . ARG A 1 85 ? 10.670 -9.311 -32.900 1.00 82.00 85 ARG A C 1
ATOM 684 O O . ARG A 1 85 ? 10.232 -8.596 -33.798 1.00 82.00 85 ARG A O 1
ATOM 691 N N . SER A 1 86 ? 10.677 -10.641 -32.976 1.00 81.44 86 SER A N 1
ATOM 692 C CA . SER A 1 86 ? 10.149 -11.395 -34.111 1.00 81.44 86 SER A CA 1
ATOM 693 C C . SER A 1 86 ? 8.626 -11.437 -34.110 1.00 81.44 86 SER A C 1
ATOM 695 O O . SER A 1 86 ? 7.981 -11.635 -33.077 1.00 81.44 86 SER A O 1
ATOM 697 N N . THR A 1 87 ? 8.046 -11.248 -35.297 1.00 81.38 87 THR A N 1
ATOM 698 C CA . THR A 1 87 ? 6.598 -11.073 -35.464 1.00 81.38 87 THR A CA 1
ATOM 699 C C . THR A 1 87 ? 5.809 -12.336 -35.109 1.00 81.38 87 THR A C 1
ATOM 701 O O . THR A 1 87 ? 6.219 -13.461 -35.404 1.00 81.38 87 THR A O 1
ATOM 704 N N . LEU A 1 88 ? 4.644 -12.154 -34.484 1.00 83.44 88 LEU A N 1
ATOM 705 C CA . LEU A 1 88 ? 3.682 -13.229 -34.269 1.00 83.44 88 LEU A CA 1
ATOM 706 C C . LEU A 1 88 ? 2.814 -13.386 -35.522 1.00 83.44 88 LEU A C 1
ATOM 708 O O . LEU A 1 88 ? 2.118 -12.452 -35.919 1.00 83.44 88 LEU A O 1
ATOM 712 N N . GLN A 1 89 ? 2.833 -14.571 -36.132 1.00 86.19 89 GLN A N 1
ATOM 713 C CA . GLN A 1 89 ? 2.061 -14.843 -37.345 1.00 86.19 89 GLN A CA 1
ATOM 714 C C . GLN A 1 89 ? 0.543 -14.861 -37.077 1.00 86.19 89 GLN A C 1
ATOM 716 O O . GLN A 1 89 ? 0.118 -15.208 -35.968 1.00 86.19 89 GLN A O 1
ATOM 721 N N . PRO A 1 90 ? -0.310 -14.567 -38.080 1.00 82.62 90 PRO A N 1
ATOM 722 C CA . PRO A 1 90 ? -1.761 -14.681 -37.954 1.00 82.62 90 PRO A CA 1
ATOM 723 C C . PRO A 1 90 ? -2.194 -16.050 -37.405 1.00 82.62 90 PRO A C 1
ATOM 725 O O . PRO A 1 90 ? -1.728 -17.105 -37.844 1.00 82.62 90 PRO A O 1
ATOM 728 N N . GLY A 1 91 ? -3.058 -16.032 -36.387 1.00 81.44 91 GLY A N 1
ATOM 729 C CA . GLY A 1 91 ? -3.492 -17.228 -35.652 1.00 81.44 91 GLY A CA 1
ATOM 730 C C . GLY A 1 91 ? -2.458 -17.825 -34.682 1.00 81.44 91 GLY A C 1
ATOM 731 O O . GLY A 1 91 ? -2.802 -18.746 -33.944 1.00 81.44 91 GLY A O 1
ATOM 732 N N . GLY A 1 92 ? -1.229 -17.301 -34.620 1.00 79.12 92 GLY A N 1
ATOM 733 C CA . GLY A 1 92 ? -0.127 -17.885 -33.849 1.00 79.12 92 GLY A CA 1
ATOM 734 C C . GLY A 1 92 ? -0.395 -17.982 -32.355 1.00 79.12 92 GLY A C 1
ATOM 735 O O . GLY A 1 92 ? -0.186 -19.033 -31.764 1.00 79.12 92 GLY A O 1
ATOM 736 N N . TYR A 1 93 ? -1.006 -16.955 -31.756 1.00 76.62 93 TYR A N 1
ATOM 737 C CA . TYR A 1 93 ? -1.461 -17.004 -30.359 1.00 76.62 93 TYR A CA 1
ATOM 738 C C . TYR A 1 93 ? -2.372 -18.214 -30.076 1.00 76.62 93 TYR A C 1
ATOM 740 O O . TYR A 1 93 ? -2.227 -18.891 -29.060 1.00 76.62 93 TYR A O 1
ATOM 748 N N . SER A 1 94 ? -3.280 -18.530 -31.008 1.00 78.19 94 SER A N 1
ATOM 749 C CA . SER A 1 94 ? -4.191 -19.676 -30.882 1.00 78.19 94 SER A CA 1
ATOM 750 C C . SER A 1 94 ? -3.463 -21.013 -31.048 1.00 78.19 94 SER A C 1
ATOM 752 O O . SER A 1 94 ? -3.793 -21.969 -30.348 1.00 78.19 94 SER A O 1
ATOM 754 N N . ARG A 1 95 ? -2.448 -21.079 -31.923 1.00 88.19 95 ARG A N 1
ATOM 755 C CA . ARG A 1 95 ? -1.594 -22.265 -32.097 1.00 88.19 95 ARG A CA 1
ATOM 756 C C . ARG A 1 95 ? -0.722 -22.517 -30.866 1.00 88.19 95 ARG A C 1
ATOM 758 O O . ARG A 1 95 ? -0.790 -23.616 -30.325 1.00 88.19 95 ARG A O 1
ATOM 765 N N . THR A 1 96 ? -0.025 -21.505 -30.341 1.00 87.06 96 THR A N 1
ATOM 766 C CA . THR A 1 96 ? 0.742 -21.597 -29.081 1.00 87.06 96 THR A CA 1
ATOM 767 C C . THR A 1 96 ? -0.124 -22.143 -27.941 1.00 87.06 96 THR A C 1
ATOM 769 O O . THR A 1 96 ? 0.254 -23.110 -27.283 1.00 87.06 96 THR A O 1
ATOM 772 N N . ILE A 1 97 ? -1.336 -21.602 -27.754 1.00 80.50 97 ILE A N 1
ATOM 773 C CA . ILE A 1 97 ? -2.288 -22.110 -26.752 1.00 80.50 97 ILE A CA 1
ATOM 774 C C . ILE A 1 97 ? -2.692 -23.564 -27.037 1.00 80.50 97 ILE A C 1
ATOM 776 O O . ILE A 1 97 ? -2.756 -24.372 -26.112 1.00 80.50 97 ILE A O 1
ATOM 780 N N . SER A 1 98 ? -2.962 -23.922 -28.295 1.00 84.00 98 SER A N 1
ATOM 781 C CA . SER A 1 98 ? -3.338 -25.289 -28.672 1.00 84.00 98 SER A CA 1
ATOM 782 C C . SER A 1 98 ? -2.227 -26.303 -28.359 1.00 84.00 98 SER A C 1
ATOM 784 O O . SER A 1 98 ? -2.509 -27.350 -27.773 1.00 84.00 98 SER A O 1
ATOM 786 N N . HIS A 1 99 ? -0.965 -25.963 -28.637 1.00 89.06 99 HIS A N 1
ATOM 787 C CA . HIS A 1 99 ? 0.194 -26.788 -28.286 1.00 89.06 99 HIS A CA 1
ATOM 788 C C . HIS A 1 99 ? 0.331 -26.972 -26.765 1.00 89.06 99 HIS A C 1
ATOM 790 O O . HIS A 1 99 ? 0.475 -28.103 -26.298 1.00 89.06 99 HIS A O 1
ATOM 796 N N . THR A 1 100 ? 0.183 -25.902 -25.978 1.00 86.94 100 THR A N 1
ATOM 797 C CA . THR A 1 100 ? 0.175 -25.968 -24.505 1.00 86.94 100 THR A CA 1
ATOM 798 C C . THR A 1 100 ? -0.937 -26.876 -23.963 1.00 86.94 100 THR A C 1
ATOM 800 O O . THR A 1 100 ? -0.689 -27.752 -23.134 1.00 86.94 100 THR A O 1
ATOM 803 N N . LEU A 1 101 ? -2.171 -26.733 -24.458 1.00 82.94 101 LEU A N 1
ATOM 804 C CA . LEU A 1 101 ? -3.299 -27.568 -24.022 1.00 82.94 101 LEU A CA 1
ATOM 805 C C . LEU A 1 101 ? -3.128 -29.044 -24.427 1.00 82.94 101 LEU A C 1
ATOM 807 O O . LEU A 1 101 ? -3.564 -29.942 -23.698 1.00 82.94 101 LEU A O 1
ATOM 811 N N . SER A 1 102 ? -2.447 -29.311 -25.545 1.00 83.62 102 SER A N 1
ATOM 812 C CA . SER A 1 102 ? -2.057 -30.664 -25.954 1.00 83.62 102 SER A CA 1
ATOM 813 C C . SER A 1 102 ? -1.010 -31.277 -25.011 1.00 83.62 102 SER A C 1
ATOM 815 O O . SER A 1 102 ? -1.111 -32.461 -24.674 1.00 83.62 102 SER A O 1
ATOM 817 N N . SER A 1 103 ? -0.038 -30.489 -24.529 1.00 84.25 103 SER A N 1
ATOM 818 C CA . SER A 1 103 ? 0.923 -30.944 -23.510 1.00 84.25 103 SER A CA 1
ATOM 819 C C . SER A 1 103 ? 0.204 -31.355 -22.223 1.00 84.25 103 SER A C 1
ATOM 821 O O . SER A 1 103 ? 0.393 -32.479 -21.754 1.00 84.25 103 SER A O 1
ATOM 823 N N . TYR A 1 104 ? -0.698 -30.523 -21.690 1.00 83.50 104 TYR A N 1
ATOM 824 C CA . TYR A 1 104 ? -1.456 -30.870 -20.477 1.00 83.50 104 TYR A CA 1
ATOM 825 C C . TYR A 1 104 ? -2.294 -32.127 -20.649 1.00 83.50 104 TYR A C 1
ATOM 827 O O . TYR A 1 104 ? -2.265 -33.007 -19.789 1.00 83.50 104 TYR A O 1
ATOM 835 N N . SER A 1 105 ? -2.997 -32.236 -21.778 1.00 73.69 105 SER A N 1
ATOM 836 C CA . SER A 1 105 ? -3.838 -33.392 -22.076 1.00 73.69 105 SER A CA 1
ATOM 837 C C . SER A 1 105 ? -3.026 -34.687 -22.033 1.00 73.69 105 SER A C 1
ATOM 839 O O . SER A 1 105 ? -3.437 -35.636 -21.368 1.00 73.69 105 SER A O 1
ATOM 841 N N . SER A 1 106 ? -1.843 -34.706 -22.659 1.00 74.31 106 SER A N 1
ATOM 842 C CA . SER A 1 106 ? -0.983 -35.894 -22.690 1.00 74.31 106 SER A CA 1
ATOM 843 C C . SER A 1 106 ? -0.305 -36.192 -21.344 1.00 74.31 106 SER A C 1
ATOM 845 O O . SER A 1 106 ? -0.255 -37.351 -20.929 1.00 74.31 106 SER A O 1
ATOM 847 N N . ASN A 1 107 ? 0.162 -35.173 -20.616 1.00 71.56 107 ASN A N 1
ATOM 848 C CA . ASN A 1 107 ? 0.871 -35.359 -19.347 1.00 71.56 107 ASN A CA 1
ATOM 849 C C . ASN A 1 107 ? -0.066 -35.720 -18.179 1.00 71.56 107 ASN A C 1
ATOM 851 O O . ASN A 1 107 ? 0.281 -36.582 -17.368 1.00 71.56 107 ASN A O 1
ATOM 855 N N . LEU A 1 108 ? -1.278 -35.154 -18.122 1.00 68.94 108 LEU A N 1
ATOM 856 C CA . LEU A 1 108 ? -2.283 -35.511 -17.112 1.00 68.94 108 LEU A CA 1
ATOM 857 C C . LEU A 1 108 ? -2.903 -36.894 -17.377 1.00 68.94 108 LEU A C 1
ATOM 859 O O . LEU A 1 108 ? -3.097 -37.660 -16.435 1.00 68.94 108 LEU A O 1
ATOM 863 N N . GLN A 1 109 ? -3.152 -37.263 -18.643 1.00 59.09 109 GLN A N 1
ATOM 864 C CA . GLN A 1 109 ? -3.633 -38.611 -18.992 1.00 59.09 109 GLN A CA 1
ATOM 865 C C . GLN A 1 109 ? -2.637 -39.718 -18.625 1.00 59.09 109 GLN A C 1
ATOM 867 O O . GLN A 1 109 ? -3.056 -40.806 -18.242 1.00 59.09 109 GLN A O 1
ATOM 872 N N . ARG A 1 110 ? -1.327 -39.468 -18.747 1.00 54.06 110 ARG A N 1
ATOM 873 C CA . ARG A 1 110 ? -0.301 -40.507 -18.564 1.00 54.06 110 ARG A CA 1
ATOM 874 C C . ARG A 1 110 ? -0.017 -40.884 -17.108 1.00 54.06 110 ARG A C 1
ATOM 876 O O . ARG A 1 110 ? 0.579 -41.938 -16.902 1.00 54.06 110 ARG A O 1
ATOM 883 N N . LYS A 1 111 ? -0.326 -40.025 -16.122 1.00 53.12 111 LYS A N 1
ATOM 884 C CA . LYS A 1 111 ? 0.255 -40.151 -14.764 1.00 53.12 111 LYS A CA 1
ATOM 885 C C . LYS A 1 111 ? -0.661 -39.837 -13.572 1.00 53.12 111 LYS A C 1
ATOM 887 O O . LYS A 1 111 ? -0.219 -40.019 -12.442 1.00 53.12 111 LYS A O 1
ATOM 892 N N . VAL A 1 112 ? -1.913 -39.408 -13.765 1.00 45.03 112 VAL A N 1
ATOM 893 C CA . VAL A 1 112 ? -2.831 -39.146 -12.634 1.00 45.03 112 VAL A CA 1
ATOM 894 C C . VAL A 1 112 ? -3.625 -40.404 -12.260 1.00 45.03 112 VAL A C 1
ATOM 896 O O . VAL A 1 112 ? -4.743 -40.620 -12.728 1.00 45.03 112 VAL A O 1
ATOM 899 N N . VAL A 1 113 ? -3.058 -41.215 -11.362 1.00 37.56 113 VAL A N 1
ATOM 900 C CA . VAL A 1 113 ? -3.843 -42.127 -10.513 1.00 37.56 113 VAL A CA 1
ATOM 901 C C . VAL A 1 113 ? -4.312 -41.322 -9.301 1.00 37.56 113 VAL A C 1
ATOM 903 O O . VAL A 1 113 ? -3.500 -40.780 -8.558 1.00 37.56 113 VAL A O 1
ATOM 906 N N . TRP A 1 114 ? -5.626 -41.222 -9.099 1.00 43.03 114 TRP A N 1
ATOM 907 C CA . TRP A 1 114 ? -6.245 -40.264 -8.166 1.00 43.03 114 TRP A CA 1
ATOM 908 C C . TRP A 1 114 ? -6.028 -40.545 -6.664 1.00 43.03 114 TRP A C 1
ATOM 910 O O . TRP A 1 114 ? -6.539 -39.803 -5.831 1.00 43.03 114 TRP A O 1
ATOM 920 N N . ALA A 1 115 ? -5.266 -41.582 -6.303 1.00 32.34 115 ALA A N 1
ATOM 921 C CA . ALA A 1 115 ? -4.981 -41.940 -4.913 1.00 32.34 115 ALA A CA 1
ATOM 922 C C . ALA A 1 115 ? -3.986 -40.980 -4.223 1.00 32.34 115 ALA A C 1
ATOM 924 O O . ALA A 1 115 ? -4.152 -40.662 -3.046 1.00 32.34 115 ALA A O 1
ATOM 925 N N . ASP A 1 116 ? -2.980 -40.481 -4.951 1.00 37.72 116 ASP A N 1
ATOM 926 C CA . ASP A 1 116 ? -1.829 -39.780 -4.354 1.00 37.72 116 ASP A CA 1
ATOM 927 C C . ASP A 1 116 ? -2.176 -38.407 -3.739 1.00 37.72 116 ASP A C 1
ATOM 929 O O . ASP A 1 116 ? -1.442 -37.916 -2.879 1.00 37.72 116 ASP A O 1
ATOM 933 N N . MET A 1 117 ? -3.299 -37.780 -4.120 1.00 34.81 117 MET A N 1
ATOM 934 C CA . MET A 1 117 ? -3.685 -36.455 -3.599 1.00 34.81 117 MET A CA 1
ATOM 935 C C . MET A 1 117 ? -4.063 -36.453 -2.109 1.00 34.81 117 MET A C 1
ATOM 937 O O . MET A 1 117 ? -4.017 -35.395 -1.487 1.00 34.81 117 MET A O 1
ATOM 941 N N . LEU A 1 118 ? -4.394 -37.607 -1.518 1.00 30.97 118 LEU A N 1
ATOM 942 C CA . LEU A 1 118 ? -4.682 -37.725 -0.081 1.00 30.97 118 LEU A CA 1
ATOM 943 C C . LEU A 1 118 ? -3.438 -38.016 0.777 1.00 30.97 118 LEU A C 1
ATOM 945 O O . LEU A 1 118 ? -3.521 -37.950 1.999 1.00 30.97 118 LEU A O 1
ATOM 949 N N . ALA A 1 119 ? -2.287 -38.327 0.170 1.00 28.59 119 ALA A N 1
ATOM 950 C CA . ALA A 1 119 ? -1.074 -38.697 0.907 1.00 28.59 119 ALA A CA 1
ATOM 951 C C . ALA A 1 119 ? -0.226 -37.489 1.356 1.00 28.59 119 ALA A C 1
ATOM 953 O O . ALA A 1 119 ? 0.581 -37.602 2.280 1.00 28.59 119 ALA A O 1
ATOM 954 N N . PHE A 1 120 ? -0.386 -36.327 0.713 1.00 28.11 120 PHE A N 1
ATOM 955 C CA . PHE A 1 120 ? 0.522 -35.185 0.893 1.00 28.11 120 PHE A CA 1
ATOM 956 C C . PHE A 1 120 ? 0.342 -34.414 2.213 1.00 28.11 120 PHE A C 1
ATOM 958 O O . PHE A 1 120 ? 1.227 -33.660 2.607 1.00 28.11 120 PHE A O 1
ATOM 965 N N . THR A 1 121 ? -0.764 -34.623 2.929 1.00 26.28 121 THR A N 1
ATOM 966 C CA . THR A 1 121 ? -1.049 -34.006 4.238 1.00 26.28 121 THR A CA 1
ATOM 967 C C . THR A 1 121 ? -0.328 -34.674 5.416 1.00 26.28 121 THR A C 1
ATOM 969 O O . THR A 1 121 ? -0.385 -34.152 6.526 1.00 26.28 121 THR A O 1
ATOM 972 N N . ALA A 1 122 ? 0.350 -35.811 5.211 1.00 23.14 122 ALA A N 1
ATOM 973 C CA . ALA A 1 122 ? 0.808 -36.679 6.304 1.00 23.14 122 ALA A CA 1
ATOM 974 C C . ALA A 1 122 ? 2.328 -36.688 6.582 1.00 23.14 122 ALA A C 1
ATOM 976 O O . ALA A 1 122 ? 2.749 -37.337 7.538 1.00 23.14 122 ALA A O 1
ATOM 977 N N . LEU A 1 123 ? 3.169 -36.017 5.777 1.00 24.27 123 LEU A N 1
ATOM 978 C CA . LEU A 1 123 ? 4.625 -36.264 5.776 1.00 24.27 123 LEU A CA 1
ATOM 979 C C . LEU A 1 123 ? 5.519 -35.014 5.920 1.00 24.27 123 LEU A C 1
ATOM 981 O O . LEU A 1 123 ? 6.495 -34.858 5.189 1.00 24.27 123 LEU A O 1
ATOM 985 N N . LEU A 1 124 ? 5.216 -34.127 6.876 1.00 23.12 124 LEU A N 1
ATOM 986 C CA . LEU A 1 124 ? 6.060 -32.953 7.172 1.00 23.12 124 LEU A CA 1
ATOM 987 C C . LEU A 1 124 ? 6.259 -32.680 8.679 1.00 23.12 124 LEU A C 1
ATOM 989 O O . LEU A 1 124 ? 6.287 -31.540 9.134 1.00 23.12 124 LEU A O 1
ATOM 993 N N . ILE A 1 125 ? 6.440 -33.751 9.464 1.00 25.92 125 ILE A N 1
ATOM 994 C CA . ILE A 1 125 ? 6.859 -33.693 10.876 1.00 25.92 125 ILE A CA 1
ATOM 995 C C . ILE A 1 125 ? 8.042 -34.653 11.106 1.00 25.92 125 ILE A C 1
ATOM 997 O O . ILE A 1 125 ? 7.826 -35.798 11.492 1.00 25.92 125 ILE A O 1
ATOM 1001 N N . THR A 1 126 ? 9.278 -34.194 10.852 1.00 23.41 126 THR A N 1
ATOM 1002 C CA . THR A 1 126 ? 10.540 -34.504 11.590 1.00 23.41 126 THR A CA 1
ATOM 1003 C C . THR A 1 126 ? 11.797 -34.118 10.793 1.00 23.41 126 THR A C 1
ATOM 1005 O O . THR A 1 126 ? 12.108 -34.752 9.793 1.00 23.41 126 THR A O 1
ATOM 1008 N N . ALA A 1 127 ? 12.554 -33.127 11.287 1.00 24.17 127 ALA A N 1
ATOM 1009 C CA . ALA A 1 127 ? 14.030 -33.043 11.276 1.00 24.17 127 ALA A CA 1
ATOM 1010 C C . ALA A 1 127 ? 14.469 -31.681 11.854 1.00 24.17 127 ALA A C 1
ATOM 1012 O O . ALA A 1 127 ? 13.994 -30.646 11.396 1.00 24.17 127 ALA A O 1
ATOM 1013 N N . VAL A 1 128 ? 15.369 -31.663 12.846 1.00 25.91 128 VAL A N 1
ATOM 1014 C CA . VAL A 1 128 ? 15.948 -30.435 13.431 1.00 25.91 128 VAL A CA 1
ATOM 1015 C C . VAL A 1 128 ? 17.413 -30.677 13.803 1.00 25.91 128 VAL A C 1
ATOM 1017 O O . VAL A 1 128 ? 17.734 -31.714 14.379 1.00 25.91 128 VAL A O 1
ATOM 1020 N N . GLY A 1 129 ? 18.268 -29.683 13.541 1.00 22.73 129 GLY A N 1
ATOM 1021 C CA . GLY A 1 129 ? 19.645 -29.585 14.040 1.00 22.73 129 GLY A CA 1
ATOM 1022 C C . GLY A 1 129 ? 20.694 -29.420 12.931 1.00 22.73 129 GLY A C 1
ATOM 1023 O O . GLY A 1 129 ? 20.464 -29.835 11.801 1.00 22.73 129 GLY A O 1
ATOM 1024 N N . LEU A 1 130 ? 21.867 -28.835 13.192 1.00 25.70 130 LEU A N 1
ATOM 1025 C CA . LEU A 1 130 ? 22.329 -28.097 14.384 1.00 25.70 130 LEU A CA 1
ATOM 1026 C C . LEU A 1 130 ? 23.619 -27.329 14.004 1.00 25.70 130 LEU A C 1
ATOM 1028 O O . LEU A 1 130 ? 24.382 -27.833 13.182 1.00 25.70 130 LEU A O 1
ATOM 1032 N N . GLY A 1 131 ? 23.901 -26.161 14.597 1.00 23.38 131 GLY A N 1
ATOM 1033 C CA . GLY A 1 131 ? 25.183 -25.466 14.380 1.00 23.38 131 GLY A CA 1
ATOM 1034 C C . GLY A 1 131 ? 25.217 -23.999 14.827 1.00 23.38 131 GLY A C 1
ATOM 1035 O O . GLY A 1 131 ? 24.547 -23.157 14.238 1.00 23.38 131 GLY A O 1
ATOM 1036 N N . ASP A 1 132 ? 26.042 -23.695 15.832 1.00 26.19 132 ASP A N 1
ATOM 1037 C CA . ASP A 1 132 ? 26.328 -22.342 16.333 1.00 26.19 132 ASP A CA 1
ATOM 1038 C C . ASP A 1 132 ? 27.699 -21.833 15.851 1.00 26.19 132 ASP A C 1
ATOM 1040 O O . ASP A 1 132 ? 28.624 -22.630 15.696 1.00 26.19 132 ASP A O 1
ATOM 1044 N N . THR A 1 133 ? 27.883 -20.508 15.736 1.00 27.88 133 THR A N 1
ATOM 1045 C CA . THR A 1 133 ? 28.873 -19.738 16.541 1.00 27.88 133 THR A CA 1
ATOM 1046 C C . THR A 1 133 ? 28.924 -18.233 16.196 1.00 27.88 133 THR A C 1
ATOM 1048 O O . THR A 1 133 ? 28.947 -17.860 15.034 1.00 27.88 133 THR A O 1
ATOM 1051 N N . LEU A 1 134 ? 28.996 -17.404 17.254 1.00 25.44 134 LEU A N 1
ATOM 1052 C CA . LEU A 1 134 ? 29.721 -16.117 17.421 1.00 25.44 134 LEU A CA 1
ATOM 1053 C C . LEU A 1 134 ? 29.671 -14.997 16.337 1.00 25.44 134 LEU A C 1
ATOM 1055 O O . LEU A 1 134 ? 29.951 -15.228 15.173 1.00 25.44 134 LEU A O 1
ATOM 1059 N N . ALA A 1 135 ? 29.657 -13.700 16.680 1.00 25.98 135 ALA A N 1
ATOM 1060 C CA . ALA A 1 135 ? 28.765 -12.891 17.537 1.00 25.98 135 ALA A CA 1
ATOM 1061 C C . ALA A 1 135 ? 29.153 -11.392 17.412 1.00 25.98 135 ALA A C 1
ATOM 1063 O O . ALA A 1 135 ? 30.336 -11.061 17.412 1.00 25.98 135 ALA A O 1
ATOM 1064 N N . SER A 1 136 ? 28.182 -10.468 17.391 1.00 25.55 136 SER A N 1
ATOM 1065 C CA . SER A 1 136 ? 28.422 -9.008 17.460 1.00 25.55 136 SER A CA 1
ATOM 1066 C C . SER A 1 136 ? 27.305 -8.283 18.242 1.00 25.55 136 SER A C 1
ATOM 1068 O O . SER A 1 136 ? 26.161 -8.743 18.193 1.00 25.55 136 SER A O 1
ATOM 1070 N N . PRO A 1 137 ? 27.555 -7.162 18.962 1.00 24.83 137 PRO A N 1
ATOM 1071 C CA . PRO A 1 137 ? 26.555 -6.540 19.845 1.00 24.83 137 PRO A CA 1
ATOM 1072 C C . PRO A 1 137 ? 25.219 -6.167 19.180 1.00 24.83 137 PRO A C 1
ATOM 1074 O O . PRO A 1 137 ? 24.172 -6.279 19.815 1.00 24.83 137 PRO A O 1
ATOM 1077 N N . PHE A 1 138 ? 25.228 -5.797 17.895 1.00 27.00 138 PHE A N 1
ATOM 1078 C CA . PHE A 1 138 ? 24.014 -5.454 17.135 1.00 27.00 138 PHE A CA 1
ATOM 1079 C C . PHE A 1 138 ? 23.058 -6.655 16.962 1.00 27.00 138 PHE A C 1
ATOM 1081 O O . PHE A 1 138 ? 21.837 -6.511 16.913 1.00 27.00 138 PHE A O 1
ATOM 1088 N N . GLN A 1 139 ? 23.617 -7.866 16.939 1.00 27.52 139 GLN A N 1
ATOM 1089 C CA . GLN A 1 139 ? 22.908 -9.133 16.744 1.00 27.52 139 GLN A CA 1
ATOM 1090 C C . GLN A 1 139 ? 22.023 -9.494 17.954 1.00 27.52 139 GLN A C 1
ATOM 1092 O O . GLN A 1 139 ? 20.989 -10.146 17.805 1.00 27.52 139 GLN A O 1
ATOM 1097 N N . VAL A 1 140 ? 22.382 -9.005 19.150 1.00 26.92 140 VAL A N 1
ATOM 1098 C CA . VAL A 1 140 ? 21.663 -9.270 20.410 1.00 26.92 140 VAL A CA 1
ATOM 1099 C C . VAL A 1 140 ? 20.286 -8.599 20.431 1.00 26.92 140 VAL A C 1
ATOM 1101 O O . VAL A 1 140 ? 19.333 -9.193 20.933 1.00 26.92 140 VAL A O 1
ATOM 1104 N N . ALA A 1 141 ? 20.140 -7.404 19.848 1.00 26.91 141 ALA A N 1
ATOM 1105 C CA . ALA A 1 141 ? 18.843 -6.729 19.738 1.00 26.91 141 ALA A CA 1
ATOM 1106 C C . ALA A 1 141 ? 17.881 -7.504 18.815 1.00 26.91 141 ALA A C 1
ATOM 1108 O O . ALA A 1 141 ? 16.724 -7.750 19.164 1.00 26.91 141 ALA A O 1
ATOM 1109 N N . LEU A 1 142 ? 18.393 -7.976 17.675 1.00 28.98 142 LEU A N 1
ATOM 1110 C CA . LEU A 1 142 ? 17.643 -8.753 16.683 1.00 28.98 142 LEU A CA 1
ATOM 1111 C C . LEU A 1 142 ? 17.227 -10.152 17.182 1.00 28.98 142 LEU A C 1
ATOM 1113 O O . LEU A 1 142 ? 16.217 -10.679 16.717 1.00 28.98 142 LEU A O 1
ATOM 1117 N N . GLN A 1 143 ? 17.945 -10.725 18.156 1.00 27.38 143 GLN A N 1
ATOM 1118 C CA . GLN A 1 143 ? 17.580 -11.974 18.848 1.00 27.38 143 GLN A CA 1
ATOM 1119 C C . GLN A 1 143 ? 16.723 -11.769 20.118 1.00 27.38 143 GLN A C 1
ATOM 1121 O O . GLN A 1 143 ? 16.104 -12.718 20.603 1.00 27.38 143 GLN A O 1
ATOM 1126 N N . ALA A 1 144 ? 16.667 -10.553 20.676 1.00 26.69 144 ALA A N 1
ATOM 1127 C CA . ALA A 1 144 ? 15.842 -10.242 21.849 1.00 26.69 144 ALA A CA 1
ATOM 1128 C C . ALA A 1 144 ? 14.357 -10.023 21.500 1.00 26.69 144 ALA A C 1
ATOM 1130 O O . ALA A 1 144 ? 13.487 -10.270 22.344 1.00 26.69 144 ALA A O 1
ATOM 1131 N N . SER A 1 145 ? 14.058 -9.611 20.260 1.00 29.75 145 SER A N 1
ATOM 1132 C CA . SER A 1 145 ? 12.690 -9.614 19.726 1.00 29.75 145 SER A CA 1
ATOM 1133 C C . SER A 1 145 ? 12.099 -11.030 19.806 1.00 29.75 145 SER A C 1
ATOM 1135 O O . SER A 1 145 ? 12.739 -12.003 19.421 1.00 29.75 145 SER A O 1
ATOM 1137 N N . ASN A 1 146 ? 10.920 -11.172 20.419 1.00 32.34 146 ASN A N 1
ATOM 1138 C CA . ASN A 1 146 ? 10.411 -12.471 20.865 1.00 32.34 146 ASN A CA 1
ATOM 1139 C C . ASN A 1 146 ? 9.946 -13.367 19.693 1.00 32.34 146 ASN A C 1
ATOM 1141 O O . ASN A 1 146 ? 8.900 -13.059 19.115 1.00 32.34 146 ASN A O 1
ATOM 1145 N N . PRO A 1 147 ? 10.596 -14.522 19.424 1.00 31.75 147 PRO A N 1
ATOM 1146 C CA . PRO A 1 147 ? 10.148 -15.456 18.382 1.00 31.75 147 PRO A CA 1
ATOM 1147 C C . PRO A 1 147 ? 8.714 -15.955 18.632 1.00 31.75 147 PRO A C 1
ATOM 1149 O O . PRO A 1 147 ? 7.879 -15.998 17.731 1.00 31.75 147 PRO A O 1
ATOM 1152 N N . ASN A 1 148 ? 8.356 -16.144 19.910 1.00 29.48 148 ASN A N 1
ATOM 1153 C CA . ASN A 1 148 ? 7.059 -16.646 20.385 1.00 29.48 148 ASN A CA 1
ATOM 1154 C C . ASN A 1 148 ? 5.852 -15.695 20.203 1.00 29.48 148 ASN A C 1
ATOM 1156 O O . ASN A 1 148 ? 4.836 -15.865 20.882 1.00 29.48 148 ASN A O 1
ATOM 1160 N N . PHE A 1 149 ? 5.938 -14.685 19.332 1.00 34.62 149 PHE A N 1
ATOM 1161 C CA . PHE A 1 149 ? 4.757 -14.028 18.750 1.00 34.62 149 PHE A CA 1
ATOM 1162 C C . PHE A 1 149 ? 4.406 -14.595 17.359 1.00 34.62 149 PHE A C 1
ATOM 1164 O O . PHE A 1 149 ? 3.236 -14.621 16.984 1.00 34.62 149 PHE A O 1
ATOM 1171 N N . LEU A 1 150 ? 5.400 -15.115 16.631 1.00 33.56 150 LEU A N 1
ATOM 1172 C CA . LEU A 1 150 ? 5.256 -15.734 15.310 1.00 33.56 150 LEU A CA 1
ATOM 1173 C C . LEU A 1 150 ? 5.366 -17.273 15.374 1.00 33.56 150 LEU A C 1
ATOM 1175 O O . LEU A 1 150 ? 4.671 -17.951 14.621 1.00 33.56 150 LEU A O 1
ATOM 1179 N N . ASP A 1 151 ? 6.107 -17.833 16.340 1.00 30.77 151 ASP A N 1
ATOM 1180 C CA . ASP A 1 151 ? 6.141 -19.286 16.621 1.00 30.77 151 ASP A CA 1
ATOM 1181 C C . ASP A 1 151 ? 4.871 -19.818 17.301 1.00 30.77 151 ASP A C 1
ATOM 1183 O O . ASP A 1 151 ? 4.665 -21.029 17.407 1.00 30.77 151 ASP A O 1
ATOM 1187 N N . LYS A 1 152 ? 3.985 -18.937 17.786 1.00 30.39 152 LYS A N 1
ATOM 1188 C CA . LYS A 1 152 ? 2.716 -19.337 18.410 1.00 30.39 152 LYS A CA 1
ATOM 1189 C C . LYS A 1 152 ? 1.705 -19.811 17.361 1.00 30.39 152 LYS A C 1
ATOM 1191 O O . LYS A 1 152 ? 0.749 -19.102 17.072 1.00 30.39 152 LYS A O 1
ATOM 1196 N N . LYS A 1 153 ? 1.941 -21.016 16.825 1.00 31.33 153 LYS A N 1
ATOM 1197 C CA . LYS A 1 153 ? 1.044 -21.821 15.976 1.00 31.33 153 LYS A CA 1
ATOM 1198 C C . LYS A 1 153 ? 0.040 -20.986 15.165 1.00 31.33 153 LYS A C 1
ATOM 1200 O O . LYS A 1 153 ? -1.170 -21.096 15.337 1.00 31.33 153 LYS A O 1
ATOM 1205 N N . TRP A 1 154 ? 0.560 -20.240 14.193 1.00 33.38 154 TRP A N 1
ATOM 1206 C CA . TRP A 1 154 ? -0.186 -19.952 12.967 1.00 33.38 154 TRP A CA 1
ATOM 1207 C C . TRP A 1 154 ? -0.249 -21.255 12.145 1.00 33.38 154 TRP A C 1
ATOM 1209 O O . TRP A 1 154 ? 0.445 -21.402 11.140 1.00 33.38 154 TRP A O 1
ATOM 1219 N N . THR A 1 155 ? -0.969 -22.257 12.663 1.00 29.67 155 THR A N 1
ATOM 1220 C CA . THR A 1 155 ? -1.219 -23.540 11.992 1.00 29.67 155 THR A CA 1
ATOM 1221 C C . THR A 1 155 ? -2.196 -23.352 10.842 1.00 29.67 155 THR A C 1
ATOM 1223 O O . THR A 1 155 ? -3.005 -22.424 10.862 1.00 29.67 155 THR A O 1
ATOM 1226 N N . SER A 1 156 ? -2.153 -24.260 9.865 1.00 30.16 156 SER A N 1
ATOM 1227 C CA . SER A 1 156 ? -3.085 -24.260 8.735 1.00 30.16 156 SER A CA 1
ATOM 1228 C C . SER A 1 156 ? -4.542 -24.245 9.214 1.00 30.16 156 SER A C 1
ATOM 1230 O O . SER A 1 156 ? -5.283 -23.353 8.829 1.00 30.16 156 SER A O 1
ATOM 1232 N N . GLU A 1 157 ? -4.896 -25.074 10.201 1.00 28.48 157 GLU A N 1
ATOM 1233 C CA . GLU A 1 157 ? -6.220 -25.113 10.855 1.00 28.48 157 GLU A CA 1
ATOM 1234 C C . GLU A 1 157 ? -6.704 -23.744 11.394 1.00 28.48 157 GLU A C 1
ATOM 1236 O O . GLU A 1 157 ? -7.903 -23.487 11.469 1.00 28.48 157 GLU A O 1
ATOM 1241 N N . GLY A 1 158 ? -5.784 -22.847 11.777 1.00 27.42 158 GLY A N 1
ATOM 1242 C CA . GLY A 1 158 ? -6.094 -21.491 12.255 1.00 27.42 158 GLY A CA 1
ATOM 1243 C C . GLY A 1 158 ? -6.123 -20.419 11.156 1.00 27.42 158 GLY A C 1
ATOM 1244 O O . GLY A 1 158 ? -6.612 -19.311 11.392 1.00 27.42 158 GLY A O 1
ATOM 1245 N N . LEU A 1 159 ? -5.615 -20.732 9.960 1.00 30.45 159 LEU A N 1
ATOM 1246 C CA . LEU A 1 159 ? -5.544 -19.821 8.812 1.00 30.45 159 LEU A CA 1
ATOM 1247 C C . LEU A 1 159 ? -6.523 -20.190 7.684 1.00 30.45 159 LEU A C 1
ATOM 1249 O O . LEU A 1 159 ? -7.043 -19.303 7.014 1.00 30.45 159 LEU A O 1
ATOM 1253 N N . GLU A 1 160 ? -6.869 -21.471 7.545 1.00 27.27 160 GLU A N 1
ATOM 1254 C CA . GLU A 1 160 ? -7.911 -22.011 6.653 1.00 27.27 160 GLU A CA 1
ATOM 1255 C C . GLU A 1 160 ? -9.289 -21.359 6.888 1.00 27.27 160 GLU A C 1
ATOM 1257 O O . GLU A 1 160 ? -10.141 -21.342 5.999 1.00 27.27 160 GLU A O 1
ATOM 1262 N N . ILE A 1 161 ? -9.491 -20.773 8.074 1.00 28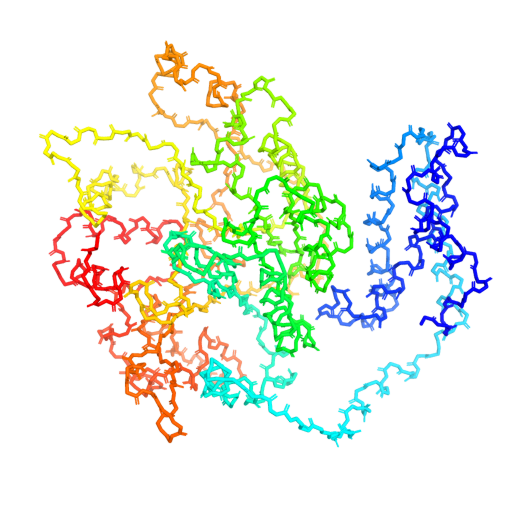.83 161 ILE A N 1
ATOM 1263 C CA . ILE A 1 161 ? -10.725 -20.108 8.511 1.00 28.83 161 ILE A CA 1
ATOM 1264 C C . ILE A 1 161 ? -10.627 -18.566 8.399 1.00 28.83 161 ILE A C 1
ATOM 1266 O O . ILE A 1 161 ? -11.649 -17.881 8.440 1.00 28.83 161 ILE A O 1
ATOM 1270 N N . THR A 1 162 ? -9.441 -17.978 8.184 1.00 29.30 162 THR A N 1
ATOM 1271 C CA . THR A 1 162 ? -9.254 -16.513 8.056 1.00 29.30 162 THR A CA 1
ATOM 1272 C C . THR A 1 162 ? -9.073 -16.040 6.607 1.00 29.30 162 THR A C 1
ATOM 1274 O O . THR A 1 162 ? -8.180 -15.253 6.284 1.00 29.30 162 THR A O 1
ATOM 1277 N N . GLN A 1 163 ? -10.010 -16.434 5.731 1.00 31.11 163 GLN A N 1
ATOM 1278 C CA . GLN A 1 163 ? -10.238 -15.722 4.466 1.00 31.11 163 GLN A CA 1
ATOM 1279 C C . GLN A 1 163 ? -10.430 -14.220 4.761 1.00 31.11 163 GLN A C 1
ATOM 1281 O O . GLN A 1 163 ? -11.405 -13.846 5.405 1.00 31.11 163 GLN A O 1
ATOM 1286 N N . GLY A 1 164 ? -9.515 -13.362 4.293 1.00 29.36 164 GLY A N 1
ATOM 1287 C CA . GLY A 1 164 ? -9.642 -11.898 4.398 1.00 29.36 164 GLY A CA 1
ATOM 1288 C C . GLY A 1 164 ? -8.534 -11.148 5.140 1.00 29.36 164 GLY A C 1
ATOM 1289 O O . GLY A 1 164 ? -8.545 -9.916 5.120 1.00 29.36 164 GLY A O 1
ATOM 1290 N N . LEU A 1 165 ? -7.564 -11.831 5.758 1.00 27.86 165 LEU A N 1
ATOM 1291 C CA . LEU A 1 165 ? -6.445 -11.154 6.425 1.00 27.86 165 LEU A CA 1
ATOM 1292 C C . LEU A 1 165 ? -5.322 -10.792 5.430 1.00 27.86 165 LEU A C 1
ATOM 1294 O O . LEU A 1 165 ? -4.310 -11.484 5.331 1.00 27.86 165 LEU A O 1
ATOM 1298 N N . ILE A 1 166 ? -5.479 -9.684 4.694 1.00 32.28 166 ILE A N 1
ATOM 1299 C CA . ILE A 1 166 ? -4.371 -9.111 3.909 1.00 32.28 166 ILE A CA 1
ATOM 1300 C C . ILE A 1 166 ? -3.408 -8.414 4.880 1.00 32.28 166 ILE A C 1
ATOM 1302 O O . ILE A 1 166 ? -3.600 -7.258 5.265 1.00 32.28 166 ILE A O 1
ATOM 1306 N N . VAL A 1 167 ? -2.360 -9.134 5.284 1.00 30.61 167 VAL A N 1
ATOM 1307 C CA . VAL A 1 167 ? -1.298 -8.626 6.162 1.00 30.61 167 VAL A CA 1
ATOM 1308 C C . VAL A 1 167 ? -0.360 -7.713 5.363 1.00 30.61 167 VAL A C 1
ATOM 1310 O O . VAL A 1 167 ? 0.705 -8.120 4.905 1.00 30.61 167 VAL A O 1
ATOM 1313 N N . ILE A 1 168 ? -0.761 -6.449 5.194 1.00 34.88 168 ILE A N 1
ATOM 1314 C CA . ILE A 1 168 ? 0.112 -5.396 4.658 1.00 34.88 168 ILE A CA 1
ATOM 1315 C C . ILE A 1 168 ? 1.132 -5.016 5.742 1.00 34.88 168 ILE A C 1
ATOM 1317 O O . ILE A 1 168 ? 0.899 -4.123 6.556 1.00 34.88 168 ILE A O 1
ATOM 1321 N N . LEU A 1 169 ? 2.269 -5.713 5.756 1.00 34.25 169 LEU A N 1
ATOM 1322 C CA . LEU A 1 169 ? 3.423 -5.388 6.595 1.00 34.25 169 LEU A CA 1
ATOM 1323 C C . LEU A 1 169 ? 4.156 -4.156 6.051 1.00 34.25 169 LEU A C 1
ATOM 1325 O O . LEU A 1 169 ? 5.144 -4.250 5.334 1.00 34.25 169 LEU A O 1
ATOM 1329 N N . SER A 1 170 ? 3.646 -2.979 6.394 1.00 33.97 170 SER A N 1
ATOM 1330 C CA . SER A 1 170 ? 4.313 -1.703 6.145 1.00 33.97 170 SER A CA 1
ATOM 1331 C C . SER A 1 170 ? 5.494 -1.484 7.110 1.00 33.97 170 SER A C 1
ATOM 1333 O O . SER A 1 170 ? 5.269 -1.461 8.320 1.00 33.97 170 SER A O 1
ATOM 1335 N N . ALA A 1 171 ? 6.683 -1.206 6.553 1.00 31.34 171 ALA A N 1
ATOM 1336 C CA . ALA A 1 171 ? 7.936 -0.755 7.195 1.00 31.34 171 ALA A CA 1
ATOM 1337 C C . ALA A 1 171 ? 8.820 -1.780 7.931 1.00 31.34 171 ALA A C 1
ATOM 1339 O O . ALA A 1 171 ? 8.337 -2.559 8.749 1.00 31.34 171 ALA A O 1
ATOM 1340 N N . LEU A 1 172 ? 10.149 -1.729 7.683 1.00 29.58 172 LEU A N 1
ATOM 1341 C CA . LEU A 1 172 ? 11.139 -2.569 8.379 1.00 29.58 172 LEU A CA 1
ATOM 1342 C C . LEU A 1 172 ? 12.633 -2.096 8.333 1.00 29.58 172 LEU A C 1
ATOM 1344 O O . LEU A 1 172 ? 13.489 -2.912 8.007 1.00 29.58 172 LEU A O 1
ATOM 1348 N N . LEU A 1 173 ? 12.950 -0.862 8.807 1.00 29.62 173 LEU A N 1
ATOM 1349 C CA . LEU A 1 173 ? 14.302 -0.238 9.050 1.00 29.62 173 LEU A CA 1
ATOM 1350 C C . LEU A 1 173 ? 14.838 0.723 7.947 1.00 29.62 173 LEU A C 1
ATOM 1352 O O . LEU A 1 173 ? 14.801 0.367 6.788 1.00 29.62 173 LEU A O 1
ATOM 1356 N N . VAL A 1 174 ? 15.415 1.923 8.184 1.00 27.89 174 VAL A N 1
ATOM 1357 C CA . VAL A 1 174 ? 15.520 2.803 9.388 1.00 27.89 174 VAL A CA 1
ATOM 1358 C C . VAL A 1 174 ? 14.795 4.183 9.110 1.00 27.89 174 VAL A C 1
ATOM 1360 O O . VAL A 1 174 ? 13.686 4.050 8.604 1.00 27.89 174 VAL A O 1
ATOM 1363 N N . PRO A 1 175 ? 15.194 5.459 9.447 1.00 36.41 175 PRO A N 1
ATOM 1364 C CA . PRO A 1 175 ? 14.183 6.508 9.731 1.00 36.41 175 PRO A CA 1
ATOM 1365 C C . PRO A 1 175 ? 13.794 7.565 8.643 1.00 36.41 175 PRO A C 1
ATOM 1367 O O . PRO A 1 175 ? 12.789 7.313 7.977 1.00 36.41 175 PRO A O 1
ATOM 1370 N N . PRO A 1 176 ? 14.375 8.794 8.503 1.00 40.22 176 PRO A N 1
ATOM 1371 C CA . PRO A 1 176 ? 13.593 9.919 7.959 1.00 40.22 176 PRO A CA 1
ATOM 1372 C C . PRO A 1 176 ? 13.487 9.975 6.421 1.00 40.22 176 PRO A C 1
ATOM 1374 O O . PRO A 1 176 ? 14.203 10.731 5.765 1.00 40.22 176 PRO A O 1
ATOM 1377 N N . THR A 1 177 ? 12.514 9.269 5.841 1.00 25.77 177 THR A N 1
ATOM 1378 C CA . THR A 1 177 ? 11.216 9.882 5.451 1.00 25.77 177 THR A CA 1
ATOM 1379 C C . THR A 1 177 ? 10.273 8.863 4.783 1.00 25.77 177 THR A C 1
ATOM 1381 O O . THR A 1 177 ? 10.649 8.229 3.809 1.00 25.77 177 THR A O 1
ATOM 1384 N N . TYR A 1 178 ? 9.044 8.757 5.314 1.00 30.50 178 TYR A N 1
ATOM 1385 C CA . TYR A 1 178 ? 7.796 8.224 4.717 1.00 30.50 178 TYR A CA 1
ATOM 1386 C C . TYR A 1 178 ? 7.827 6.900 3.900 1.00 30.50 178 TYR A C 1
ATOM 1388 O O . TYR A 1 178 ? 8.329 6.886 2.788 1.00 30.50 178 TYR A O 1
ATOM 1396 N N . HIS A 1 179 ? 7.201 5.850 4.475 1.00 32.81 179 HIS A N 1
ATOM 1397 C CA . HIS A 1 179 ? 6.519 4.635 3.924 1.00 32.81 179 HIS A CA 1
ATOM 1398 C C . HIS A 1 179 ? 7.213 3.393 3.279 1.00 32.81 179 HIS A C 1
ATOM 1400 O O . HIS A 1 179 ? 8.410 3.306 3.051 1.00 32.81 179 HIS A O 1
ATOM 1406 N N . ALA A 1 180 ? 6.392 2.330 3.172 1.00 39.84 180 ALA A N 1
ATOM 1407 C CA . ALA A 1 180 ? 6.663 0.898 2.943 1.00 39.84 180 ALA A CA 1
ATOM 1408 C C . ALA A 1 180 ? 8.058 0.345 3.319 1.00 39.84 180 ALA A C 1
ATOM 1410 O O . ALA A 1 180 ? 8.567 0.619 4.400 1.00 39.84 180 ALA A O 1
ATOM 1411 N N . PHE A 1 181 ? 8.575 -0.597 2.522 1.00 42.66 181 PHE A N 1
ATOM 1412 C CA . PHE A 1 181 ? 9.617 -1.568 2.882 1.00 42.66 181 PHE A CA 1
ATOM 1413 C C . PHE A 1 181 ? 11.039 -0.990 2.768 1.00 42.66 181 PHE A C 1
ATOM 1415 O O . PHE A 1 181 ? 11.918 -1.602 2.162 1.00 42.66 181 PHE A O 1
ATOM 1422 N N . TYR A 1 182 ? 11.292 0.151 3.421 1.00 51.38 182 TYR A N 1
ATOM 1423 C CA . TYR A 1 182 ? 12.664 0.463 3.820 1.00 51.38 182 TYR A CA 1
ATOM 1424 C C . TYR A 1 182 ? 13.235 -0.715 4.607 1.00 51.38 182 TYR A C 1
ATOM 1426 O O . TYR A 1 182 ? 12.559 -1.217 5.514 1.00 51.38 182 TYR A O 1
ATOM 1434 N N . THR A 1 183 ? 14.444 -1.144 4.244 1.00 58.00 183 THR A N 1
ATOM 1435 C CA . THR A 1 183 ? 15.203 -2.170 4.979 1.00 58.00 183 THR A CA 1
ATOM 1436 C C . THR A 1 183 ? 16.593 -1.696 5.421 1.00 58.00 183 THR A C 1
ATOM 1438 O O . THR A 1 183 ? 17.108 -2.117 6.462 1.00 58.00 183 THR A O 1
ATOM 1441 N N . SER A 1 184 ? 17.231 -0.819 4.651 1.00 61.84 184 SER A N 1
ATOM 1442 C CA . SER A 1 184 ? 18.582 -0.338 4.950 1.00 61.84 184 SER A CA 1
ATOM 1443 C C . SER A 1 184 ? 18.602 0.856 5.910 1.00 61.84 184 SER A C 1
ATOM 1445 O O . SER A 1 184 ? 17.670 1.658 5.993 1.00 61.84 184 SER A O 1
ATOM 1447 N N . ARG A 1 185 ? 19.725 1.034 6.619 1.00 69.25 185 ARG A N 1
ATOM 1448 C CA . ARG A 1 185 ? 19.936 2.222 7.459 1.00 69.25 185 ARG A CA 1
ATOM 1449 C C . ARG A 1 185 ? 20.114 3.504 6.652 1.00 69.25 185 ARG A C 1
ATOM 1451 O O . ARG A 1 185 ? 20.545 3.488 5.504 1.00 69.25 185 ARG A O 1
ATOM 1458 N N . HIS A 1 186 ? 19.883 4.628 7.318 1.00 65.06 186 HIS A N 1
ATOM 1459 C CA . HIS A 1 186 ? 20.244 5.932 6.780 1.00 65.06 186 HIS A CA 1
ATOM 1460 C C . HIS A 1 186 ? 21.758 6.164 6.766 1.00 65.06 186 HIS A C 1
ATOM 1462 O O . HIS A 1 186 ? 22.505 5.677 7.621 1.00 65.06 186 HIS A O 1
ATOM 1468 N N . ASP A 1 187 ? 22.180 6.993 5.817 1.00 67.94 187 ASP A N 1
ATOM 1469 C CA . ASP A 1 187 ? 23.566 7.412 5.595 1.00 67.94 187 ASP A CA 1
ATOM 1470 C C . ASP A 1 187 ? 23.906 8.700 6.379 1.00 67.94 187 ASP A C 1
ATOM 1472 O O . ASP A 1 187 ? 24.577 9.605 5.892 1.00 67.94 187 ASP A O 1
ATOM 1476 N N . ASN A 1 188 ? 23.368 8.811 7.602 1.00 66.94 188 ASN A N 1
ATOM 1477 C CA . ASN A 1 188 ? 23.437 10.026 8.426 1.00 66.94 188 ASN A CA 1
ATOM 1478 C C . ASN A 1 188 ? 24.755 10.162 9.217 1.00 66.94 188 ASN A C 1
ATOM 1480 O O . ASN A 1 188 ? 25.018 11.235 9.758 1.00 66.94 188 ASN A O 1
ATOM 1484 N N . ASP A 1 189 ? 25.565 9.101 9.321 1.00 71.50 189 ASP A N 1
ATOM 1485 C CA . ASP A 1 189 ? 26.898 9.156 9.937 1.00 71.50 189 ASP A CA 1
ATOM 1486 C C . ASP A 1 189 ? 27.987 9.165 8.847 1.00 71.50 189 ASP A C 1
ATOM 1488 O O . ASP A 1 189 ? 28.281 8.113 8.272 1.00 71.50 189 ASP A O 1
ATOM 1492 N N . PRO A 1 190 ? 28.643 10.311 8.578 1.00 73.75 190 PRO A N 1
ATOM 1493 C CA . PRO A 1 190 ? 29.681 10.406 7.553 1.00 73.75 190 PRO A 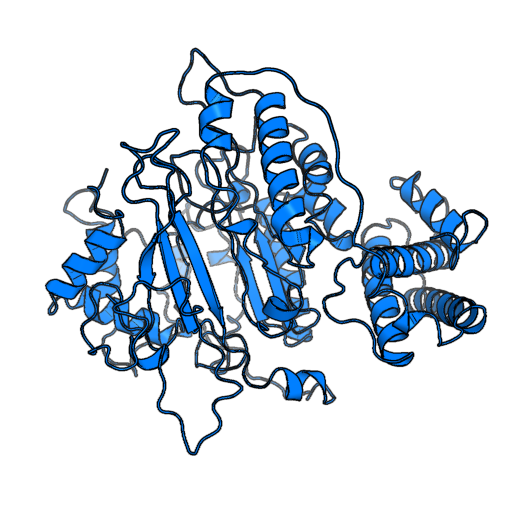CA 1
ATOM 1494 C C . PRO A 1 190 ? 30.962 9.622 7.892 1.00 73.75 190 PRO A C 1
ATOM 1496 O O . PRO A 1 190 ? 31.846 9.517 7.043 1.00 73.75 190 PRO A O 1
ATOM 1499 N N . LYS A 1 191 ? 31.098 9.076 9.111 1.00 81.00 191 LYS A N 1
ATOM 1500 C CA . LYS A 1 191 ? 32.209 8.187 9.501 1.00 81.00 191 LYS A CA 1
ATOM 1501 C C . LYS A 1 191 ? 31.933 6.719 9.175 1.00 81.00 191 LYS A C 1
ATOM 1503 O O . LYS A 1 191 ? 32.872 5.929 9.123 1.00 81.00 191 LYS A O 1
ATOM 1508 N N . LEU A 1 192 ? 30.668 6.360 8.964 1.00 74.81 192 LEU A N 1
ATOM 1509 C CA . LEU A 1 192 ? 30.206 5.011 8.650 1.00 74.81 192 LEU A CA 1
ATOM 1510 C C . LEU A 1 192 ? 29.290 5.064 7.416 1.00 74.81 192 LEU A C 1
ATOM 1512 O O . LEU A 1 192 ? 28.087 4.828 7.539 1.00 74.81 192 LEU A O 1
ATOM 1516 N N . PRO A 1 193 ? 29.816 5.374 6.216 1.00 78.12 193 PRO A N 1
ATOM 1517 C CA . PRO A 1 193 ? 29.005 5.402 5.001 1.00 78.12 193 PRO A CA 1
ATOM 1518 C C . PRO A 1 193 ? 28.357 4.036 4.731 1.00 78.12 193 PRO A C 1
ATOM 1520 O O . PRO A 1 193 ? 28.961 2.987 4.967 1.00 78.12 193 PRO A O 1
ATOM 1523 N N . ARG A 1 194 ? 27.110 4.039 4.262 1.00 82.06 194 ARG A N 1
ATOM 1524 C CA . ARG A 1 194 ? 26.378 2.846 3.811 1.00 82.06 194 ARG A CA 1
ATOM 1525 C C . ARG A 1 194 ? 27.045 2.262 2.566 1.00 82.06 194 ARG A C 1
ATOM 1527 O O . ARG A 1 194 ? 27.585 2.989 1.737 1.00 82.06 194 ARG A O 1
ATOM 1534 N N . THR A 1 195 ? 27.008 0.939 2.416 1.00 82.75 195 THR A N 1
ATOM 1535 C CA . THR A 1 195 ? 27.589 0.251 1.246 1.00 82.75 195 THR A CA 1
ATOM 1536 C C . THR A 1 195 ? 26.544 -0.572 0.485 1.00 82.75 195 THR A C 1
ATOM 1538 O O . THR A 1 195 ? 25.564 -1.004 1.092 1.00 82.75 195 THR A O 1
ATOM 1541 N N . PRO A 1 196 ? 26.741 -0.848 -0.823 1.00 84.38 196 PRO A N 1
ATOM 1542 C CA . PRO A 1 196 ? 25.904 -1.786 -1.577 1.00 84.38 196 PRO A CA 1
ATOM 1543 C C . PRO A 1 196 ? 25.755 -3.144 -0.890 1.00 84.38 196 PRO A C 1
ATOM 1545 O O . PRO A 1 196 ? 24.641 -3.628 -0.740 1.00 84.38 196 PRO A O 1
ATOM 1548 N N . ASN A 1 197 ? 26.857 -3.721 -0.403 1.00 85.94 197 ASN A N 1
ATOM 1549 C CA . ASN A 1 197 ? 26.829 -5.017 0.273 1.00 85.94 197 ASN A CA 1
ATOM 1550 C C . ASN A 1 197 ? 25.978 -4.958 1.549 1.00 85.94 197 ASN A C 1
ATOM 1552 O O . ASN A 1 197 ? 25.147 -5.829 1.753 1.00 85.94 197 ASN A O 1
ATOM 1556 N N . GLU A 1 198 ? 26.099 -3.897 2.353 1.00 84.06 198 GLU A N 1
ATOM 1557 C CA . GLU A 1 198 ? 25.262 -3.705 3.544 1.00 84.06 198 GLU A CA 1
ATOM 1558 C C . GLU A 1 198 ? 23.764 -3.615 3.201 1.00 84.06 198 GLU A C 1
ATOM 1560 O O . GLU A 1 198 ? 22.946 -4.243 3.870 1.00 84.06 198 GLU A O 1
ATOM 1565 N N . ILE A 1 199 ? 23.400 -2.893 2.133 1.00 83.56 199 ILE A N 1
ATOM 1566 C CA . ILE A 1 199 ? 22.015 -2.824 1.627 1.00 83.56 199 ILE A CA 1
ATOM 1567 C C . ILE A 1 199 ? 21.518 -4.225 1.262 1.00 83.56 199 ILE A C 1
ATOM 1569 O O . ILE A 1 199 ? 20.430 -4.632 1.677 1.00 83.56 199 ILE A O 1
ATOM 1573 N N . TYR A 1 200 ? 22.315 -4.974 0.498 1.00 87.62 200 TYR A N 1
ATOM 1574 C CA . TYR A 1 200 ? 21.944 -6.298 0.005 1.00 87.62 200 TYR A CA 1
ATOM 1575 C C . TYR A 1 200 ? 21.870 -7.328 1.135 1.00 87.62 200 TYR A C 1
ATOM 1577 O O . TYR A 1 200 ? 20.907 -8.087 1.189 1.00 87.62 200 TYR A O 1
ATOM 1585 N N . ASP A 1 201 ? 22.809 -7.323 2.079 1.00 86.62 201 ASP A N 1
ATOM 1586 C CA . ASP A 1 201 ? 22.835 -8.244 3.217 1.00 86.62 201 ASP A CA 1
ATOM 1587 C C . ASP A 1 201 ? 21.679 -7.984 4.194 1.00 86.62 201 ASP A C 1
ATOM 1589 O O . ASP A 1 201 ? 21.088 -8.936 4.714 1.00 86.62 201 ASP A O 1
ATOM 1593 N N . LEU A 1 202 ? 21.300 -6.721 4.427 1.00 82.00 202 LEU A N 1
ATOM 1594 C CA . LEU A 1 202 ? 20.108 -6.377 5.212 1.00 82.00 202 LEU A CA 1
ATOM 1595 C C . LEU A 1 202 ? 18.823 -6.821 4.492 1.00 82.00 202 LEU A C 1
ATOM 1597 O O . LEU A 1 202 ? 17.979 -7.491 5.094 1.00 82.00 202 LEU A O 1
ATOM 1601 N N . ASN A 1 203 ? 18.703 -6.539 3.190 1.00 85.25 203 ASN A N 1
ATOM 1602 C CA . ASN A 1 203 ? 17.549 -6.953 2.387 1.00 85.25 203 ASN A CA 1
ATOM 1603 C C . ASN A 1 203 ? 17.427 -8.479 2.268 1.00 85.25 203 ASN A C 1
ATOM 1605 O O . ASN A 1 203 ? 16.320 -9.010 2.369 1.00 85.25 203 ASN A O 1
ATOM 1609 N N . ARG A 1 204 ? 18.542 -9.209 2.142 1.00 88.12 204 ARG A N 1
ATOM 1610 C CA . ARG A 1 204 ? 18.577 -10.681 2.161 1.00 88.12 204 ARG A CA 1
ATOM 1611 C C . ARG A 1 204 ? 18.147 -11.236 3.522 1.00 88.12 204 ARG A C 1
ATOM 1613 O O . ARG A 1 204 ? 17.347 -12.170 3.552 1.00 88.12 204 ARG A O 1
ATOM 1620 N N . GLN A 1 205 ? 18.574 -10.637 4.637 1.00 84.31 205 GLN A N 1
ATOM 1621 C CA . GLN A 1 205 ? 18.140 -11.037 5.985 1.00 84.31 205 GLN A CA 1
ATOM 1622 C C . GLN A 1 205 ? 16.640 -10.806 6.233 1.00 84.31 205 GLN A C 1
ATOM 1624 O O . GLN A 1 205 ? 15.963 -11.701 6.744 1.00 84.31 205 GLN A O 1
ATOM 1629 N N . VAL A 1 206 ? 16.098 -9.639 5.866 1.00 80.56 206 VAL A N 1
ATOM 1630 C CA . VAL A 1 206 ? 14.655 -9.356 6.004 1.00 80.56 206 VAL A CA 1
ATOM 1631 C C . VAL A 1 206 ? 13.829 -10.252 5.082 1.00 80.56 206 VAL A C 1
ATOM 1633 O O . VAL A 1 206 ? 12.837 -10.832 5.523 1.00 80.56 206 VAL A O 1
ATOM 1636 N N . THR A 1 207 ? 14.272 -10.446 3.838 1.00 83.62 207 THR A N 1
ATOM 1637 C CA . THR A 1 207 ? 13.605 -11.331 2.872 1.00 83.62 207 THR A CA 1
ATOM 1638 C C . THR A 1 207 ? 13.583 -12.779 3.356 1.00 83.62 207 THR A C 1
ATOM 1640 O O . THR A 1 207 ? 12.527 -13.407 3.318 1.00 83.62 207 THR A O 1
ATOM 1643 N N . ALA A 1 208 ? 14.696 -13.302 3.882 1.00 84.38 208 ALA A N 1
ATOM 1644 C CA . ALA A 1 208 ? 14.745 -14.650 4.444 1.00 84.38 208 ALA A CA 1
ATOM 1645 C C . ALA A 1 208 ? 13.709 -14.836 5.565 1.00 84.38 208 ALA A C 1
ATOM 1647 O O . ALA A 1 208 ? 12.924 -15.781 5.514 1.00 84.38 208 ALA A O 1
ATOM 1648 N N . LYS A 1 209 ? 13.625 -13.887 6.510 1.00 82.00 209 LYS A N 1
ATOM 1649 C CA . LYS A 1 209 ? 12.638 -13.921 7.604 1.00 82.00 209 LYS A CA 1
ATOM 1650 C C . LYS A 1 209 ? 11.195 -13.790 7.114 1.00 82.00 209 LYS A C 1
ATOM 1652 O O . LYS A 1 209 ? 10.319 -14.500 7.595 1.00 82.00 209 LYS A O 1
ATOM 1657 N N . MET A 1 210 ? 10.924 -12.917 6.145 1.00 79.94 210 MET A N 1
ATOM 1658 C CA . MET A 1 210 ? 9.580 -12.782 5.566 1.00 79.94 210 MET A CA 1
ATOM 1659 C C . MET A 1 210 ? 9.158 -14.048 4.805 1.00 79.94 210 MET A C 1
ATOM 1661 O O . MET A 1 210 ? 8.025 -14.509 4.955 1.00 79.94 210 MET A O 1
ATOM 1665 N N . LYS A 1 211 ? 10.086 -14.675 4.072 1.00 80.38 211 LYS A N 1
ATOM 1666 C CA . LYS A 1 211 ? 9.872 -15.962 3.401 1.00 80.38 211 LYS A CA 1
ATOM 1667 C C . LYS A 1 211 ? 9.612 -17.092 4.403 1.00 80.38 211 LYS A C 1
ATOM 1669 O O . LYS A 1 211 ? 8.695 -17.881 4.197 1.00 80.38 211 LYS A O 1
ATOM 1674 N N . GLU A 1 212 ? 10.382 -17.150 5.488 1.00 81.88 212 GLU A N 1
ATOM 1675 C CA . GLU A 1 212 ? 10.241 -18.123 6.578 1.00 81.88 212 GLU A CA 1
ATOM 1676 C C . GLU A 1 212 ? 8.904 -17.985 7.321 1.00 81.88 212 GLU A C 1
ATOM 1678 O O . GLU A 1 212 ? 8.236 -18.986 7.581 1.00 81.88 212 GLU A O 1
ATOM 1683 N N . VAL A 1 213 ? 8.482 -16.758 7.641 1.00 76.75 213 VAL A N 1
ATOM 1684 C CA . VAL A 1 213 ? 7.289 -16.508 8.463 1.00 76.75 213 VAL A CA 1
ATOM 1685 C C . VAL A 1 213 ? 5.989 -16.561 7.656 1.00 76.75 213 VAL A C 1
ATOM 1687 O O . VAL A 1 213 ? 4.988 -17.039 8.199 1.00 76.75 213 VAL A O 1
ATOM 1690 N N . PHE A 1 214 ? 5.985 -16.091 6.403 1.00 77.12 214 PHE A N 1
ATOM 1691 C CA . PHE A 1 214 ? 4.768 -15.873 5.607 1.00 77.12 214 PHE A CA 1
ATOM 1692 C C . PHE A 1 214 ? 4.721 -16.717 4.328 1.00 77.12 214 PHE A C 1
ATOM 1694 O O . PHE A 1 214 ? 3.811 -17.532 4.169 1.00 77.12 214 PHE A O 1
ATOM 1701 N N . THR A 1 215 ? 5.700 -16.572 3.432 1.00 75.88 215 THR A N 1
ATOM 1702 C CA . THR A 1 215 ? 5.659 -17.211 2.101 1.00 75.88 215 THR A CA 1
ATOM 1703 C C . THR A 1 215 ? 5.698 -18.739 2.180 1.00 75.88 215 THR A C 1
ATOM 1705 O O . THR A 1 215 ? 4.999 -19.409 1.426 1.00 75.88 215 THR A O 1
ATOM 1708 N N . SER A 1 216 ? 6.428 -19.298 3.149 1.00 75.69 216 SER A N 1
ATOM 1709 C CA . SER A 1 216 ? 6.448 -20.734 3.479 1.00 75.69 216 SER A CA 1
ATOM 1710 C C . SER A 1 216 ? 5.069 -21.318 3.832 1.00 75.69 216 SER A C 1
ATOM 1712 O O . SER A 1 216 ? 4.876 -22.528 3.745 1.00 75.69 216 SER A O 1
ATOM 1714 N N . LYS A 1 217 ? 4.112 -20.462 4.218 1.00 74.81 217 LYS A N 1
ATOM 1715 C CA . LYS A 1 217 ? 2.736 -20.798 4.619 1.00 74.81 217 LYS A CA 1
ATOM 1716 C C . LYS A 1 217 ? 1.702 -20.369 3.569 1.00 74.81 217 LYS A C 1
ATOM 1718 O O . LYS A 1 217 ? 0.517 -20.291 3.877 1.00 74.81 217 LYS A O 1
ATOM 1723 N N . GLY A 1 218 ? 2.141 -20.034 2.351 1.00 69.12 218 GLY A N 1
ATOM 1724 C CA . GLY A 1 218 ? 1.273 -19.556 1.269 1.00 69.12 218 GLY A CA 1
ATOM 1725 C C . GLY A 1 218 ? 0.788 -18.108 1.420 1.00 69.12 218 GLY A C 1
ATOM 1726 O O . GLY A 1 218 ? -0.071 -17.674 0.657 1.00 69.12 218 GLY A O 1
ATOM 1727 N N . ILE A 1 219 ? 1.321 -17.339 2.377 1.00 72.44 219 ILE A N 1
ATOM 1728 C CA . ILE A 1 219 ? 0.956 -15.929 2.564 1.00 72.44 219 ILE A CA 1
ATOM 1729 C C . ILE A 1 219 ? 1.848 -15.069 1.660 1.00 72.44 219 ILE A C 1
ATOM 1731 O O . ILE A 1 219 ? 3.070 -15.033 1.823 1.00 72.44 219 ILE A O 1
ATOM 1735 N N . ALA A 1 220 ? 1.235 -14.368 0.705 1.00 76.12 220 ALA A N 1
ATOM 1736 C CA . ALA A 1 220 ? 1.943 -13.469 -0.201 1.00 76.12 220 ALA A CA 1
ATOM 1737 C C . ALA A 1 220 ? 2.528 -12.258 0.550 1.00 76.12 220 ALA A C 1
ATOM 1739 O O . ALA A 1 220 ? 1.844 -11.621 1.351 1.00 76.12 220 ALA A O 1
ATOM 1740 N N . VAL A 1 221 ? 3.782 -11.915 0.247 1.00 80.12 221 VAL A N 1
ATOM 1741 C CA . VAL A 1 221 ? 4.471 -10.719 0.753 1.00 80.12 221 VAL A CA 1
ATOM 1742 C C . VAL A 1 221 ? 4.760 -9.821 -0.443 1.00 80.12 221 VAL A C 1
ATOM 1744 O O . VAL A 1 221 ? 5.328 -10.283 -1.428 1.00 80.12 221 VAL A O 1
ATOM 1747 N N . VAL A 1 222 ? 4.356 -8.551 -0.373 1.00 85.00 222 VAL A N 1
ATOM 1748 C CA . VAL A 1 222 ? 4.485 -7.593 -1.483 1.00 85.00 222 VAL A CA 1
ATOM 1749 C C . VAL A 1 222 ? 5.312 -6.387 -1.017 1.00 85.00 222 VAL A C 1
ATOM 1751 O O . VAL A 1 222 ? 4.738 -5.413 -0.524 1.00 85.00 222 VAL A O 1
ATOM 1754 N N . PRO A 1 223 ? 6.656 -6.449 -1.095 1.00 87.00 223 PRO A N 1
ATOM 1755 C CA . PRO A 1 223 ? 7.515 -5.307 -0.790 1.00 87.00 223 PRO A CA 1
ATOM 1756 C C . PRO A 1 223 ? 7.394 -4.191 -1.839 1.00 87.00 223 PRO A C 1
ATOM 1758 O O . PRO A 1 223 ? 6.906 -4.397 -2.951 1.00 87.00 223 PRO A O 1
ATOM 1761 N N . SER A 1 224 ? 7.899 -3.009 -1.487 1.00 84.19 224 SER A N 1
ATOM 1762 C CA . SER A 1 224 ? 8.065 -1.847 -2.368 1.00 84.19 224 SER A CA 1
ATOM 1763 C C . SER A 1 224 ? 9.436 -1.232 -2.106 1.00 84.19 224 SER A C 1
ATOM 1765 O O . SER A 1 224 ? 9.843 -1.144 -0.949 1.00 84.19 224 SER A O 1
ATOM 1767 N N . LEU A 1 225 ? 10.146 -0.828 -3.163 1.00 83.62 225 LEU A N 1
ATOM 1768 C CA . LEU A 1 225 ? 11.530 -0.351 -3.074 1.00 83.62 225 LEU A CA 1
ATOM 1769 C C . LEU A 1 225 ? 11.598 1.108 -2.609 1.00 83.62 225 LEU A C 1
ATOM 1771 O O . LEU A 1 225 ? 10.978 1.979 -3.215 1.00 83.62 225 LEU A O 1
ATOM 1775 N N . GLY A 1 226 ? 12.370 1.364 -1.553 1.00 77.69 226 GLY A N 1
ATOM 1776 C CA . GLY A 1 226 ? 12.539 2.691 -0.968 1.00 77.69 226 GLY A CA 1
ATOM 1777 C C . GLY A 1 226 ? 13.864 3.384 -1.307 1.00 77.69 226 GLY A C 1
ATOM 1778 O O . GLY A 1 226 ? 14.844 2.738 -1.672 1.00 77.69 226 GLY A O 1
ATOM 1779 N N . ASN A 1 227 ? 13.915 4.708 -1.113 1.00 76.06 227 ASN A N 1
ATOM 1780 C CA . ASN A 1 227 ? 15.123 5.537 -1.264 1.00 76.06 227 ASN A CA 1
ATOM 1781 C C . ASN A 1 227 ? 16.342 5.000 -0.480 1.00 76.06 227 ASN A C 1
ATOM 1783 O O . ASN A 1 227 ? 17.458 4.992 -1.002 1.00 76.06 227 ASN A O 1
ATOM 1787 N N . ASN A 1 228 ? 16.130 4.484 0.732 1.00 76.44 228 ASN A N 1
ATOM 1788 C CA . ASN A 1 228 ? 17.169 3.887 1.569 1.00 76.44 228 ASN A CA 1
ATOM 1789 C C . ASN A 1 228 ? 17.715 2.568 1.024 1.00 76.44 228 ASN A C 1
ATOM 1791 O O . ASN A 1 228 ? 18.805 2.166 1.410 1.00 76.44 228 ASN A O 1
ATOM 1795 N N . ASP A 1 229 ? 17.025 1.914 0.098 1.00 76.81 229 ASP A N 1
ATOM 1796 C CA . ASP A 1 229 ? 17.458 0.650 -0.497 1.00 76.81 229 ASP A CA 1
ATOM 1797 C C . ASP A 1 229 ? 18.116 0.847 -1.875 1.00 76.81 229 ASP A C 1
ATOM 1799 O O . ASP A 1 229 ? 18.445 -0.116 -2.563 1.00 76.81 229 ASP A O 1
ATOM 1803 N N . VAL A 1 230 ? 18.397 2.106 -2.246 1.00 75.94 230 VAL A N 1
ATOM 1804 C CA . VAL A 1 230 ? 19.142 2.496 -3.454 1.00 75.94 230 VAL A CA 1
ATOM 1805 C C . VAL A 1 230 ? 20.513 3.096 -3.106 1.00 75.94 230 VAL A C 1
ATOM 1807 O O . VAL A 1 230 ? 20.681 3.784 -2.093 1.00 75.94 230 VAL A O 1
ATOM 1810 N N . TRP A 1 231 ? 21.515 2.863 -3.965 1.00 69.31 231 TRP A N 1
ATOM 1811 C CA . TRP A 1 231 ? 22.861 3.438 -3.855 1.00 69.31 231 TRP A CA 1
ATOM 1812 C C . TRP A 1 231 ? 23.411 3.888 -5.215 1.00 69.31 231 TRP A C 1
ATOM 1814 O O . TRP A 1 231 ? 24.034 3.107 -5.935 1.00 69.31 231 TRP A O 1
ATOM 1824 N N . ARG A 1 232 ? 23.249 5.187 -5.522 1.00 59.50 232 ARG A N 1
ATOM 1825 C CA . ARG A 1 232 ? 23.691 5.831 -6.782 1.00 59.50 232 ARG A CA 1
ATOM 1826 C C . ARG A 1 232 ? 23.053 5.172 -8.034 1.00 59.50 232 ARG A C 1
ATOM 1828 O O . ARG A 1 232 ? 22.256 4.246 -7.897 1.00 59.50 232 ARG A O 1
ATOM 1835 N N . PRO A 1 233 ? 23.329 5.648 -9.264 1.00 53.09 233 PRO A N 1
ATOM 1836 C CA . PRO A 1 233 ? 22.887 4.953 -10.472 1.00 53.09 233 PRO A CA 1
ATOM 1837 C C . PRO A 1 233 ? 23.715 3.673 -10.679 1.00 53.09 233 PRO A C 1
ATOM 1839 O O . PRO A 1 233 ? 24.836 3.722 -11.184 1.00 53.09 233 PRO A O 1
ATOM 1842 N N . ASN A 1 234 ? 23.189 2.526 -10.251 1.00 50.94 234 ASN A N 1
ATOM 1843 C CA . ASN A 1 234 ? 23.787 1.208 -10.471 1.00 50.94 234 ASN A CA 1
ATOM 1844 C C . ASN A 1 234 ? 22.707 0.139 -10.743 1.00 50.94 234 ASN A C 1
ATOM 1846 O O . ASN A 1 234 ? 21.509 0.417 -10.724 1.00 50.94 234 ASN A O 1
ATOM 1850 N N . SER A 1 235 ? 23.126 -1.098 -11.018 1.00 62.28 235 SER A N 1
ATOM 1851 C CA . SER A 1 235 ? 22.259 -2.225 -11.404 1.00 62.28 235 SER A CA 1
ATOM 1852 C C . SER A 1 235 ? 21.466 -2.848 -10.240 1.00 62.28 235 SER A C 1
ATOM 1854 O O . SER A 1 235 ? 21.319 -4.069 -10.174 1.00 62.28 235 SER A O 1
ATOM 1856 N N . ILE A 1 236 ? 20.982 -2.032 -9.299 1.00 74.56 236 ILE A N 1
ATOM 1857 C CA . ILE A 1 236 ? 20.341 -2.476 -8.051 1.00 74.56 236 ILE A CA 1
ATOM 1858 C C . ILE A 1 236 ? 19.099 -3.341 -8.291 1.00 74.56 236 ILE A C 1
ATOM 1860 O O . ILE A 1 236 ? 18.874 -4.317 -7.584 1.00 74.56 236 ILE A O 1
ATOM 1864 N N . THR A 1 237 ? 18.341 -3.052 -9.349 1.00 80.50 237 THR A N 1
ATOM 1865 C CA . THR A 1 237 ? 17.144 -3.804 -9.755 1.00 80.50 237 THR A CA 1
ATOM 1866 C C . THR A 1 237 ? 17.447 -5.260 -10.117 1.00 80.50 237 THR A C 1
ATOM 1868 O O . THR A 1 237 ? 16.620 -6.136 -9.866 1.00 80.50 237 THR A O 1
ATOM 1871 N N . ASN A 1 238 ? 18.641 -5.548 -10.648 1.00 82.56 238 ASN A N 1
ATOM 1872 C CA . ASN A 1 238 ? 19.076 -6.913 -10.945 1.00 82.56 238 ASN A CA 1
ATOM 1873 C C . ASN A 1 238 ? 19.367 -7.688 -9.656 1.00 82.56 238 ASN A C 1
ATOM 1875 O O . ASN A 1 238 ? 18.915 -8.822 -9.515 1.00 82.56 238 ASN A O 1
ATOM 1879 N N . GLU A 1 239 ? 20.060 -7.069 -8.700 1.00 87.12 239 GLU A N 1
ATOM 1880 C CA . GLU A 1 239 ? 20.344 -7.684 -7.400 1.00 87.12 239 GLU A CA 1
ATOM 1881 C C . GLU A 1 239 ? 19.043 -7.919 -6.621 1.00 87.12 239 GLU A C 1
ATOM 1883 O O . GLU A 1 239 ? 18.753 -9.042 -6.213 1.00 87.12 239 GLU A O 1
ATOM 1888 N N . PHE A 1 240 ? 18.184 -6.901 -6.519 1.00 88.50 240 PHE A N 1
ATOM 1889 C CA . PHE A 1 240 ? 16.880 -7.024 -5.866 1.00 88.50 240 PHE A CA 1
ATOM 1890 C C . PHE A 1 240 ? 15.961 -8.042 -6.550 1.00 88.50 240 PHE A C 1
ATOM 1892 O O . PHE A 1 240 ? 15.182 -8.688 -5.856 1.00 88.50 240 PHE A O 1
ATOM 1899 N N . SER A 1 241 ? 16.086 -8.276 -7.865 1.00 87.38 241 SER A N 1
ATOM 1900 C CA . SER A 1 241 ? 15.342 -9.359 -8.529 1.00 87.38 241 SER A CA 1
ATOM 1901 C C . SER A 1 241 ? 15.748 -10.759 -8.054 1.00 87.38 241 SER A C 1
ATOM 1903 O O . SER A 1 241 ? 14.918 -11.659 -8.075 1.00 87.38 241 SER A O 1
ATOM 1905 N N . GLN A 1 242 ? 16.983 -10.938 -7.565 1.00 89.31 242 GLN A N 1
ATOM 1906 C CA . GLN A 1 242 ? 17.425 -12.179 -6.916 1.00 89.31 242 GLN A CA 1
ATOM 1907 C C . GLN A 1 242 ? 17.055 -12.219 -5.430 1.00 89.31 242 GLN A C 1
ATOM 1909 O O . GLN A 1 242 ? 16.767 -13.286 -4.895 1.00 89.31 242 GLN A O 1
ATOM 1914 N N . ILE A 1 243 ? 17.095 -11.072 -4.740 1.00 89.00 243 ILE A N 1
ATOM 1915 C CA . ILE A 1 243 ? 16.731 -10.996 -3.319 1.00 89.00 243 ILE A CA 1
ATOM 1916 C C . ILE A 1 243 ? 15.231 -11.281 -3.155 1.00 89.00 243 ILE A C 1
ATOM 1918 O O . ILE A 1 243 ? 14.856 -12.130 -2.353 1.00 89.00 243 ILE A O 1
ATOM 1922 N N . TRP A 1 244 ? 14.378 -10.620 -3.941 1.00 91.12 244 TRP A N 1
ATOM 1923 C CA . TRP A 1 244 ? 12.914 -10.720 -3.888 1.00 91.12 244 TRP A CA 1
ATOM 1924 C C . TRP A 1 244 ? 12.321 -11.738 -4.881 1.00 91.12 244 TRP A C 1
ATOM 1926 O O . TRP A 1 244 ? 11.116 -11.717 -5.126 1.00 91.12 244 TRP A O 1
ATOM 1936 N N . ASP A 1 245 ? 13.126 -12.665 -5.413 1.00 88.12 245 ASP A N 1
ATOM 1937 C CA . ASP A 1 245 ? 12.695 -13.758 -6.311 1.00 88.12 245 ASP A CA 1
ATOM 1938 C C . ASP A 1 245 ? 11.475 -14.534 -5.768 1.00 88.12 245 ASP A C 1
ATOM 1940 O O . ASP A 1 245 ? 10.542 -14.849 -6.504 1.00 88.12 245 ASP A O 1
ATOM 1944 N N . ALA A 1 246 ? 11.425 -14.744 -4.447 1.00 83.62 246 ALA A N 1
ATOM 1945 C CA . ALA A 1 246 ? 10.326 -15.423 -3.755 1.00 83.62 246 ALA A CA 1
ATOM 1946 C C . ALA A 1 246 ? 9.059 -14.564 -3.527 1.00 83.62 246 ALA A C 1
ATOM 1948 O O . ALA A 1 246 ? 8.081 -15.072 -2.979 1.00 83.62 246 ALA A O 1
ATOM 1949 N N . PHE A 1 247 ? 9.078 -13.278 -3.891 1.00 85.38 247 PHE A N 1
ATOM 1950 C CA . PHE A 1 247 ? 7.980 -12.318 -3.694 1.00 85.38 247 PHE A CA 1
ATOM 1951 C C . PHE A 1 247 ? 7.442 -11.750 -5.013 1.00 85.38 247 PHE A C 1
ATOM 1953 O O . PHE A 1 247 ? 6.255 -11.443 -5.116 1.00 85.38 247 PHE A O 1
ATOM 1960 N N . ILE A 1 248 ? 8.302 -11.600 -6.024 1.00 85.56 248 ILE A N 1
ATOM 1961 C CA . ILE A 1 248 ? 7.925 -11.111 -7.352 1.00 85.56 248 ILE A CA 1
ATOM 1962 C C . ILE A 1 248 ? 7.433 -12.312 -8.177 1.00 85.56 248 ILE A C 1
ATOM 1964 O O . ILE A 1 248 ? 8.219 -13.226 -8.434 1.00 85.56 248 ILE A O 1
ATOM 1968 N N . PRO A 1 249 ? 6.181 -12.338 -8.670 1.00 84.12 249 PRO A N 1
ATOM 1969 C CA . PRO A 1 249 ? 5.729 -13.414 -9.543 1.00 84.12 249 PRO A CA 1
ATOM 1970 C C . PRO A 1 249 ? 6.540 -13.418 -10.844 1.00 84.12 249 PRO A C 1
ATOM 1972 O O . PRO A 1 249 ? 6.749 -12.359 -11.441 1.00 84.12 249 PRO A O 1
ATOM 1975 N N . PHE A 1 250 ? 6.937 -14.601 -11.328 1.00 76.81 250 PHE A N 1
ATOM 1976 C CA . PHE A 1 250 ? 7.743 -14.775 -12.553 1.00 76.81 250 PHE A CA 1
ATOM 1977 C C . PHE A 1 250 ? 7.320 -13.893 -13.756 1.00 76.81 250 PHE A C 1
ATOM 1979 O O . PHE A 1 250 ? 8.202 -13.316 -14.400 1.00 76.81 250 PHE A O 1
ATOM 1986 N N . PRO A 1 251 ? 6.014 -13.686 -14.052 1.00 81.12 251 PRO A N 1
ATOM 1987 C CA . PRO A 1 251 ? 5.571 -12.765 -15.105 1.00 81.12 251 PRO A CA 1
ATOM 1988 C C . PRO A 1 251 ? 6.124 -11.334 -14.989 1.00 81.12 251 PRO A C 1
ATOM 1990 O O . PRO A 1 251 ? 6.362 -10.685 -16.007 1.00 81.12 251 PRO A O 1
ATOM 1993 N N . HIS A 1 252 ? 6.362 -10.844 -13.771 1.00 85.19 252 HIS A N 1
ATOM 1994 C CA . HIS A 1 252 ? 6.839 -9.488 -13.503 1.00 85.19 252 HIS A CA 1
ATOM 1995 C C . HIS A 1 252 ? 8.361 -9.376 -13.324 1.00 85.19 252 HIS A C 1
ATOM 1997 O O . HIS A 1 252 ? 8.851 -8.252 -13.284 1.00 85.19 252 HIS A O 1
ATOM 2003 N N . HIS A 1 253 ? 9.132 -10.474 -13.284 1.00 83.31 253 HIS A N 1
ATOM 2004 C CA . HIS A 1 253 ? 10.590 -10.444 -13.025 1.00 83.31 253 HIS A CA 1
ATOM 2005 C C . HIS A 1 253 ? 11.347 -9.424 -13.890 1.00 83.31 253 HIS A C 1
ATOM 2007 O O . HIS A 1 253 ? 12.079 -8.591 -13.368 1.00 83.31 253 HIS A O 1
ATOM 2013 N N . GLN A 1 254 ? 11.120 -9.419 -15.207 1.00 80.38 254 GLN A N 1
ATOM 2014 C CA . GLN A 1 254 ? 11.792 -8.471 -16.111 1.00 80.38 254 GLN A CA 1
ATOM 2015 C C . GLN A 1 254 ? 11.216 -7.045 -16.073 1.00 80.38 254 GLN A C 1
ATOM 2017 O O . GLN A 1 254 ? 11.895 -6.107 -16.482 1.00 80.38 254 GLN A O 1
ATOM 2022 N N . VAL A 1 255 ? 9.977 -6.868 -15.604 1.00 85.44 255 VAL A N 1
ATOM 2023 C CA . VAL A 1 255 ? 9.408 -5.533 -15.349 1.00 85.44 255 VAL A CA 1
ATOM 2024 C C . VAL A 1 255 ? 10.095 -4.944 -14.117 1.00 85.44 255 VAL A C 1
ATOM 2026 O O . VAL A 1 255 ? 10.626 -3.838 -14.168 1.00 85.44 255 VAL A O 1
ATOM 2029 N N . PHE A 1 256 ? 10.220 -5.748 -13.061 1.00 88.50 256 PHE A N 1
ATOM 2030 C CA . PHE A 1 256 ? 10.950 -5.403 -11.851 1.00 88.50 256 PHE A CA 1
ATOM 2031 C C . PHE A 1 256 ? 12.441 -5.127 -12.118 1.00 88.50 256 PHE A C 1
ATOM 2033 O O . PHE A 1 256 ? 12.966 -4.117 -11.662 1.00 88.50 256 PHE A O 1
ATOM 2040 N N . GLN A 1 257 ? 13.126 -5.944 -12.924 1.00 84.62 257 GLN A N 1
ATOM 2041 C CA . GLN A 1 257 ? 14.528 -5.697 -13.304 1.00 84.62 257 GLN A CA 1
ATOM 2042 C C . GLN A 1 257 ? 14.733 -4.374 -14.063 1.00 84.62 257 GLN A C 1
ATOM 2044 O O . GLN A 1 257 ? 15.821 -3.804 -14.009 1.00 84.62 257 GLN A O 1
ATOM 2049 N N . ARG A 1 258 ? 13.703 -3.862 -14.750 1.00 83.44 258 ARG A N 1
ATOM 2050 C CA . ARG A 1 258 ? 13.757 -2.577 -15.467 1.00 83.44 258 ARG A CA 1
ATOM 2051 C C . ARG A 1 258 ? 13.303 -1.383 -14.623 1.00 83.44 258 ARG A C 1
ATOM 2053 O O . ARG A 1 258 ? 13.824 -0.295 -14.836 1.00 83.44 258 ARG A O 1
ATOM 2060 N N . GLY A 1 259 ? 12.350 -1.572 -13.706 1.00 85.81 259 GLY A N 1
ATOM 2061 C CA . GLY A 1 259 ? 11.656 -0.470 -13.026 1.00 85.81 259 GLY A CA 1
ATOM 2062 C C . GLY A 1 259 ? 11.457 -0.592 -11.508 1.00 85.81 259 GLY A C 1
ATOM 2063 O O . GLY A 1 259 ? 10.988 0.349 -10.880 1.00 85.81 259 GLY A O 1
ATOM 2064 N N . ALA A 1 260 ? 11.781 -1.735 -10.901 1.00 90.19 260 ALA A N 1
ATOM 2065 C CA . ALA A 1 260 ? 11.467 -2.102 -9.511 1.00 90.19 260 ALA A CA 1
ATOM 2066 C C . ALA A 1 260 ? 9.971 -2.058 -9.114 1.00 90.19 260 ALA A C 1
ATOM 2068 O O . ALA A 1 260 ? 9.649 -2.054 -7.927 1.00 90.19 260 ALA A O 1
ATOM 2069 N N . TYR A 1 261 ? 9.058 -2.082 -10.090 1.00 91.25 261 TYR A N 1
ATOM 2070 C CA . TYR A 1 261 ? 7.609 -2.179 -9.887 1.00 91.25 261 TYR A CA 1
ATOM 2071 C C . TYR A 1 261 ? 7.048 -3.508 -10.408 1.00 91.25 261 TYR A C 1
ATOM 2073 O O . TYR A 1 261 ? 7.576 -4.106 -11.350 1.00 91.25 261 TYR A O 1
ATOM 2081 N N . PHE A 1 262 ? 5.985 -3.998 -9.768 1.00 92.12 262 PHE A N 1
ATOM 2082 C CA . PHE A 1 262 ? 5.345 -5.279 -10.083 1.00 92.12 262 PHE A CA 1
ATOM 2083 C C . PHE A 1 262 ? 3.930 -5.364 -9.495 1.00 92.12 262 PHE A C 1
ATOM 2085 O O . PHE A 1 262 ? 3.489 -4.476 -8.768 1.00 92.12 262 PHE A O 1
ATOM 2092 N N . SER A 1 263 ? 3.199 -6.438 -9.799 1.00 90.25 263 SER A N 1
ATOM 2093 C CA . SER A 1 263 ? 1.917 -6.719 -9.152 1.00 90.25 263 SER A CA 1
ATOM 2094 C C . SER A 1 263 ? 1.792 -8.191 -8.759 1.00 90.25 263 SER A C 1
ATOM 2096 O O . SER A 1 263 ? 2.507 -9.047 -9.281 1.00 90.25 263 SER A O 1
ATOM 2098 N N . VAL A 1 264 ? 0.913 -8.470 -7.796 1.00 84.12 264 VAL A N 1
ATOM 2099 C CA . VAL A 1 264 ? 0.653 -9.798 -7.231 1.00 84.12 264 VAL A CA 1
ATOM 2100 C C . VAL A 1 264 ? -0.851 -9.979 -7.073 1.00 84.12 264 VAL A C 1
ATOM 2102 O O . VAL A 1 264 ? -1.509 -9.161 -6.431 1.00 84.12 264 VAL A O 1
ATOM 2105 N N . GLU A 1 265 ? -1.410 -11.062 -7.609 1.00 82.19 265 GLU A N 1
ATOM 2106 C CA . GLU A 1 265 ? -2.811 -11.420 -7.370 1.00 82.19 265 GLU A CA 1
ATOM 2107 C C . GLU A 1 265 ? -2.956 -12.158 -6.036 1.00 82.19 265 GLU A C 1
ATOM 2109 O O . GLU A 1 265 ? -3.088 -13.380 -5.989 1.00 82.19 265 GLU A O 1
ATOM 2114 N N . VAL A 1 266 ? -2.922 -11.394 -4.939 1.00 77.12 266 VAL A N 1
ATOM 2115 C CA . VAL A 1 266 ? -3.033 -11.907 -3.560 1.00 77.12 266 VAL A CA 1
ATOM 2116 C C . VAL A 1 266 ? -4.331 -12.681 -3.300 1.00 77.12 266 VAL A C 1
ATOM 2118 O O . VAL A 1 266 ? -4.380 -13.500 -2.388 1.00 77.12 266 VAL A O 1
ATOM 2121 N N . ILE A 1 267 ? -5.371 -12.453 -4.112 1.00 75.44 267 ILE A N 1
ATOM 2122 C CA . ILE A 1 267 ? -6.478 -13.396 -4.305 1.00 75.44 267 ILE A CA 1
ATOM 2123 C C . ILE A 1 267 ? -6.683 -13.539 -5.825 1.00 75.44 267 ILE A C 1
ATOM 2125 O O . ILE A 1 267 ? -7.206 -12.605 -6.444 1.00 75.44 267 ILE A O 1
ATOM 2129 N N . PRO A 1 268 ? -6.283 -14.664 -6.450 1.00 75.81 268 PRO A N 1
ATOM 2130 C CA . PRO A 1 268 ? -6.300 -14.815 -7.904 1.00 75.81 268 PRO A CA 1
ATOM 2131 C C . PRO A 1 268 ? -7.662 -14.540 -8.540 1.00 75.81 268 PRO A C 1
ATOM 2133 O O . PRO A 1 268 ? -8.694 -14.951 -8.014 1.00 75.81 268 PRO A O 1
ATOM 2136 N N . ASP A 1 269 ? -7.654 -13.833 -9.673 1.00 77.19 269 ASP A N 1
ATOM 2137 C CA . ASP A 1 269 ? -8.844 -13.380 -10.407 1.00 77.19 269 ASP A CA 1
ATOM 2138 C C . ASP A 1 269 ? -9.819 -12.486 -9.598 1.00 77.19 269 ASP A C 1
ATOM 2140 O O . ASP A 1 269 ? -10.923 -12.191 -10.067 1.00 77.19 269 ASP A O 1
ATOM 2144 N N . HIS A 1 270 ? -9.431 -11.999 -8.408 1.00 78.44 270 HIS A N 1
ATOM 2145 C CA . HIS A 1 270 ? -10.303 -11.215 -7.519 1.00 78.44 270 HIS A CA 1
ATOM 2146 C C . HIS A 1 270 ? -9.666 -9.963 -6.896 1.00 78.44 270 HIS A C 1
ATOM 2148 O O . HIS A 1 270 ? -10.317 -8.914 -6.898 1.00 78.44 270 HIS A O 1
ATOM 2154 N N . VAL A 1 271 ? -8.446 -10.054 -6.356 1.00 81.88 271 VAL A N 1
ATOM 2155 C CA . VAL A 1 271 ? -7.743 -8.954 -5.672 1.00 81.88 271 VAL A CA 1
ATOM 2156 C C . VAL A 1 271 ? -6.267 -8.941 -6.065 1.00 81.88 271 VAL A C 1
ATOM 2158 O O . VAL A 1 271 ? -5.555 -9.924 -5.855 1.00 81.88 271 VAL A O 1
ATOM 2161 N N . ALA A 1 272 ? -5.803 -7.806 -6.587 1.00 84.31 272 ALA A N 1
ATOM 2162 C CA . ALA A 1 272 ? -4.395 -7.543 -6.871 1.00 84.31 272 ALA A CA 1
ATOM 2163 C C . ALA A 1 272 ? -3.788 -6.521 -5.894 1.00 84.31 272 ALA A C 1
ATOM 2165 O O . ALA A 1 272 ? -4.465 -5.611 -5.418 1.00 84.31 272 ALA A O 1
ATOM 2166 N N . VAL A 1 273 ? -2.488 -6.627 -5.637 1.00 86.25 273 VAL A N 1
ATOM 2167 C CA . VAL A 1 273 ? -1.682 -5.568 -5.015 1.00 86.25 273 VAL A CA 1
ATOM 2168 C C . VAL A 1 273 ? -0.637 -5.117 -6.024 1.00 86.25 273 VAL A C 1
ATOM 2170 O O . VAL A 1 273 ? 0.005 -5.947 -6.668 1.00 86.25 273 VAL A O 1
ATOM 2173 N N . ILE A 1 274 ? -0.484 -3.810 -6.196 1.00 89.44 274 ILE A N 1
ATOM 2174 C CA . ILE A 1 274 ? 0.469 -3.189 -7.116 1.00 89.44 274 ILE A CA 1
ATOM 2175 C C . ILE A 1 274 ? 1.557 -2.520 -6.275 1.00 89.44 274 ILE A C 1
ATOM 2177 O O . ILE A 1 274 ? 1.257 -1.618 -5.496 1.00 89.44 274 ILE A O 1
ATOM 2181 N N . SER A 1 275 ? 2.801 -2.963 -6.444 1.00 91.06 275 SER A N 1
ATOM 2182 C CA . SER A 1 275 ? 3.989 -2.338 -5.863 1.00 91.06 275 SER A CA 1
ATOM 2183 C C . SER A 1 275 ? 4.514 -1.277 -6.829 1.00 91.06 275 SER A C 1
ATOM 2185 O O . SER A 1 275 ? 4.881 -1.604 -7.963 1.00 91.06 275 SER A O 1
ATOM 2187 N N . LEU A 1 276 ? 4.498 -0.013 -6.401 1.00 89.44 276 LEU A N 1
ATOM 2188 C CA . LEU A 1 276 ? 4.943 1.138 -7.187 1.00 89.44 276 LEU A CA 1
ATOM 2189 C C . LEU A 1 276 ? 6.342 1.584 -6.757 1.00 89.44 276 LEU A C 1
ATOM 2191 O O . LEU A 1 276 ? 6.591 1.835 -5.579 1.00 89.44 276 LEU A O 1
ATOM 2195 N N . ASN A 1 277 ? 7.229 1.810 -7.725 1.00 88.62 277 ASN A N 1
ATOM 2196 C CA . ASN A 1 277 ? 8.470 2.529 -7.481 1.00 88.62 277 ASN A CA 1
ATOM 2197 C C . ASN A 1 277 ? 8.195 4.042 -7.525 1.00 88.62 277 ASN A C 1
ATOM 2199 O O . ASN A 1 277 ? 8.348 4.703 -8.556 1.00 88.62 277 ASN A O 1
ATOM 2203 N N . THR A 1 278 ? 7.747 4.607 -6.403 1.00 85.06 278 THR A N 1
ATOM 2204 C CA . THR A 1 278 ? 7.435 6.043 -6.299 1.00 85.06 278 THR A CA 1
ATOM 2205 C C . THR A 1 278 ? 8.669 6.947 -6.264 1.00 85.06 278 THR A C 1
ATOM 2207 O O . THR A 1 278 ? 8.533 8.159 -6.410 1.00 85.06 278 THR A O 1
ATOM 2210 N N . MET A 1 279 ? 9.891 6.395 -6.222 1.00 82.81 279 MET A N 1
ATOM 2211 C CA . MET A 1 279 ? 11.117 7.187 -6.404 1.00 82.81 279 MET A CA 1
ATOM 2212 C C . MET A 1 279 ? 11.202 7.847 -7.789 1.00 82.81 279 MET A C 1
ATOM 2214 O O . MET A 1 279 ? 11.942 8.815 -7.945 1.00 82.81 279 MET A O 1
ATOM 2218 N N . TYR A 1 280 ? 10.452 7.366 -8.787 1.00 84.00 280 TYR A N 1
ATOM 2219 C CA . TYR A 1 280 ? 10.341 8.018 -10.099 1.00 84.00 280 TYR A CA 1
ATOM 2220 C C . TYR A 1 280 ? 9.443 9.265 -10.108 1.00 84.00 280 TYR A C 1
ATOM 2222 O O . TYR A 1 280 ? 9.469 10.022 -11.074 1.00 84.00 280 TYR A O 1
ATOM 2230 N N . PHE A 1 281 ? 8.683 9.504 -9.036 1.00 78.94 281 PHE A N 1
ATOM 2231 C CA . PHE A 1 281 ? 7.830 10.686 -8.864 1.00 78.94 281 PHE A CA 1
ATOM 2232 C C . PHE A 1 281 ? 8.282 11.575 -7.695 1.00 78.94 281 PHE A C 1
ATOM 2234 O O . PHE A 1 281 ? 7.646 12.581 -7.404 1.00 78.94 281 PHE A O 1
ATOM 2241 N N . TYR A 1 282 ? 9.360 11.197 -7.001 1.00 72.50 282 TYR A N 1
ATOM 2242 C CA . TYR A 1 282 ? 9.824 11.896 -5.810 1.00 72.50 282 TYR A CA 1
ATOM 2243 C C . TYR A 1 282 ? 10.675 13.112 -6.171 1.00 72.50 282 TYR A C 1
ATOM 2245 O O . TYR A 1 282 ? 11.755 12.976 -6.746 1.00 72.50 282 TYR A O 1
ATOM 2253 N N . ASP A 1 283 ? 10.226 14.294 -5.756 1.00 69.31 283 ASP A N 1
ATOM 2254 C CA . ASP A 1 283 ? 10.786 15.585 -6.165 1.00 69.31 283 ASP A CA 1
ATOM 2255 C C . ASP A 1 283 ? 12.285 15.739 -5.839 1.00 69.31 283 ASP A C 1
ATOM 2257 O O . ASP A 1 283 ? 13.011 16.439 -6.547 1.00 69.31 283 ASP A O 1
ATOM 2261 N N . SER A 1 284 ? 12.806 15.058 -4.810 1.00 69.44 284 SER A N 1
ATOM 2262 C CA . SER A 1 284 ? 14.243 15.091 -4.479 1.00 69.44 284 SER A CA 1
ATOM 2263 C C . SER A 1 284 ? 15.119 14.212 -5.387 1.00 69.44 284 SER A C 1
ATOM 2265 O O . SER A 1 284 ? 16.340 14.384 -5.405 1.00 69.44 284 SER A O 1
ATOM 2267 N N . ASN A 1 285 ? 14.542 13.294 -6.168 1.00 72.94 285 ASN A N 1
ATOM 2268 C CA . ASN A 1 285 ? 15.284 12.431 -7.084 1.00 72.94 285 ASN A CA 1
ATOM 2269 C C . ASN A 1 285 ? 15.652 13.171 -8.382 1.00 72.94 285 ASN A C 1
ATOM 2271 O O . ASN A 1 285 ? 15.012 13.021 -9.419 1.00 72.94 285 ASN A O 1
ATOM 2275 N N . LYS A 1 286 ? 16.740 13.944 -8.354 1.00 78.69 286 LYS A N 1
ATOM 2276 C CA . LYS A 1 286 ? 17.222 14.718 -9.516 1.00 78.69 286 LYS A CA 1
ATOM 2277 C C . LYS A 1 286 ? 17.885 13.878 -10.629 1.00 78.69 286 LYS A C 1
ATOM 2279 O O . LYS A 1 286 ? 18.621 14.427 -11.442 1.00 78.69 286 LYS A O 1
ATOM 2284 N N . VAL A 1 287 ? 17.658 12.559 -10.653 1.00 73.75 287 VAL A N 1
ATOM 2285 C CA . VAL A 1 287 ? 18.110 11.634 -11.714 1.00 73.75 287 VAL A CA 1
ATOM 2286 C C . VAL A 1 287 ? 16.981 11.312 -12.710 1.00 73.75 287 VAL A C 1
ATOM 2288 O O . VAL A 1 287 ? 17.261 10.820 -13.799 1.00 73.75 287 VAL A O 1
ATOM 2291 N N . VAL A 1 288 ? 15.719 11.607 -12.372 1.00 77.00 288 VAL A N 1
ATOM 2292 C CA . VAL A 1 288 ? 14.554 11.449 -13.267 1.00 77.00 288 VAL A CA 1
ATOM 2293 C C . VAL A 1 288 ? 14.065 12.794 -13.810 1.00 77.00 288 VAL A C 1
ATOM 2295 O O . VAL A 1 288 ? 14.343 13.843 -13.229 1.00 77.00 288 VAL A O 1
ATOM 2298 N N . GLY A 1 289 ? 13.328 12.769 -14.923 1.00 71.50 289 GLY A N 1
ATOM 2299 C CA . GLY A 1 289 ? 12.815 13.956 -15.616 1.00 71.50 289 GLY A CA 1
ATOM 2300 C C . GLY A 1 289 ? 11.540 14.546 -15.006 1.00 71.50 289 GLY A C 1
ATOM 2301 O O . GLY A 1 289 ? 10.997 15.509 -15.542 1.00 71.50 289 GLY A O 1
ATOM 2302 N N . GLY A 1 290 ? 11.037 13.977 -13.905 1.00 69.75 290 GLY A N 1
ATOM 2303 C CA . GLY A 1 290 ? 9.813 14.438 -13.246 1.00 69.75 290 GLY A CA 1
ATOM 2304 C C . GLY A 1 290 ? 8.531 14.078 -14.004 1.00 69.75 290 GLY A C 1
ATOM 2305 O O . GLY A 1 290 ? 7.529 14.774 -13.861 1.00 69.75 290 GLY A O 1
ATOM 2306 N N . CYS A 1 291 ? 8.548 13.003 -14.806 1.00 77.00 291 CYS A N 1
ATOM 2307 C CA . CYS A 1 291 ? 7.354 12.449 -15.455 1.00 77.00 291 CYS A CA 1
ATOM 2308 C C . CYS A 1 291 ? 6.614 13.450 -16.386 1.00 77.00 291 CYS A C 1
ATOM 2310 O O . CYS A 1 291 ? 5.391 13.406 -16.531 1.00 77.00 291 CYS A O 1
ATOM 2312 N N . GLY A 1 292 ? 7.347 14.370 -17.031 1.00 80.19 292 GLY A N 1
ATOM 2313 C CA . GLY A 1 292 ? 6.790 15.345 -17.981 1.00 80.19 292 GLY A CA 1
ATOM 2314 C C . GLY A 1 292 ? 6.165 14.680 -19.215 1.00 80.19 292 GLY A C 1
ATOM 2315 O O . GLY A 1 292 ? 6.691 13.693 -19.726 1.00 80.19 292 GLY A O 1
ATOM 2316 N N . PHE A 1 293 ? 5.048 15.211 -19.723 1.00 80.81 293 PHE A N 1
ATOM 2317 C CA . PHE A 1 293 ? 4.202 14.534 -20.724 1.00 80.81 293 PHE A CA 1
ATOM 2318 C C . PHE A 1 293 ? 4.913 14.199 -22.049 1.00 80.81 293 PHE A C 1
ATOM 2320 O O . PHE A 1 293 ? 4.572 13.223 -22.721 1.00 80.81 293 PHE A O 1
ATOM 2327 N N . HIS A 1 294 ? 5.895 15.008 -22.448 1.00 81.12 294 HIS A N 1
ATOM 2328 C CA . HIS A 1 294 ? 6.628 14.805 -23.695 1.00 81.12 294 HIS A CA 1
ATOM 2329 C C . HIS A 1 294 ? 7.815 13.828 -23.579 1.00 81.12 294 HIS A C 1
ATOM 2331 O O . HIS A 1 294 ? 8.211 13.265 -24.602 1.00 81.12 294 HIS A O 1
ATOM 2337 N N . ASP A 1 295 ? 8.331 13.538 -22.377 1.00 83.31 295 ASP A N 1
ATOM 2338 C CA . ASP A 1 295 ? 9.435 12.582 -22.192 1.00 83.31 295 ASP A CA 1
ATOM 2339 C C . ASP A 1 295 ? 8.931 11.153 -21.947 1.00 83.31 295 ASP A C 1
ATOM 2341 O O . ASP A 1 295 ? 8.978 10.615 -20.842 1.00 83.31 295 ASP A O 1
ATOM 2345 N N . ARG A 1 296 ? 8.458 10.499 -23.009 1.00 79.88 296 ARG A N 1
ATOM 2346 C CA . ARG A 1 296 ? 7.937 9.120 -22.943 1.00 79.88 296 ARG A CA 1
ATOM 2347 C C . ARG A 1 296 ? 8.955 8.057 -22.503 1.00 79.88 296 ARG A C 1
ATOM 2349 O O . ARG A 1 296 ? 8.555 6.917 -22.295 1.00 79.88 296 ARG A O 1
ATOM 2356 N N . ASN A 1 297 ? 10.241 8.398 -22.394 1.00 79.38 297 ASN A N 1
ATOM 2357 C CA . ASN A 1 297 ? 11.288 7.474 -21.956 1.00 79.38 297 ASN A CA 1
ATOM 2358 C C . ASN A 1 297 ? 11.672 7.663 -20.477 1.00 79.38 297 ASN A C 1
ATOM 2360 O O . ASN A 1 297 ? 12.419 6.839 -19.947 1.00 79.38 297 ASN A O 1
ATOM 2364 N N . ASP A 1 298 ? 11.159 8.700 -19.805 1.00 84.00 298 ASP A N 1
ATOM 2365 C CA . ASP A 1 298 ? 11.284 8.862 -18.355 1.00 84.00 298 ASP A CA 1
ATOM 2366 C C . ASP A 1 298 ? 10.731 7.616 -17.624 1.00 84.00 298 ASP A C 1
ATOM 2368 O O . ASP A 1 298 ? 9.647 7.125 -17.961 1.00 84.00 298 ASP A O 1
ATOM 2372 N N . PRO A 1 299 ? 11.441 7.071 -16.618 1.00 83.81 299 PRO A N 1
ATOM 2373 C CA . PRO A 1 299 ? 11.034 5.829 -15.962 1.00 83.81 299 PRO A CA 1
ATOM 2374 C C . PRO A 1 299 ? 9.711 5.947 -15.187 1.00 83.81 299 PRO A C 1
ATOM 2376 O O . PRO A 1 299 ? 9.032 4.934 -15.004 1.00 83.81 299 PRO A O 1
ATOM 2379 N N . GLY A 1 300 ? 9.309 7.156 -14.779 1.00 84.81 300 GLY A N 1
ATOM 2380 C CA . GLY A 1 300 ? 7.989 7.428 -14.218 1.00 84.81 300 GLY A CA 1
ATOM 2381 C C . GLY A 1 300 ? 6.895 7.286 -15.272 1.00 84.81 300 GLY A C 1
ATOM 2382 O O . GLY A 1 300 ? 5.927 6.560 -15.047 1.00 84.81 300 GLY A O 1
ATOM 2383 N N . ASN A 1 301 ? 7.086 7.874 -16.457 1.00 83.31 301 ASN A N 1
ATOM 2384 C CA . ASN A 1 301 ? 6.172 7.695 -17.592 1.00 83.31 301 ASN A CA 1
ATOM 2385 C C . ASN A 1 301 ? 6.060 6.218 -18.011 1.00 83.31 301 ASN A C 1
ATOM 2387 O O . ASN A 1 301 ? 4.950 5.711 -18.172 1.00 83.31 301 ASN A O 1
ATOM 2391 N N . LEU A 1 302 ? 7.179 5.488 -18.082 1.00 85.69 302 LEU A N 1
ATOM 2392 C CA . LEU A 1 302 ? 7.173 4.047 -18.372 1.00 85.69 302 LEU A CA 1
ATOM 2393 C C . LEU A 1 302 ? 6.429 3.226 -17.296 1.00 85.69 302 LEU A C 1
ATOM 2395 O O . LEU A 1 302 ? 5.756 2.247 -17.627 1.00 85.69 302 LEU A O 1
ATOM 2399 N N . GLN A 1 303 ? 6.508 3.623 -16.018 1.00 88.56 303 GLN A N 1
ATOM 2400 C CA . GLN A 1 303 ? 5.708 3.017 -14.947 1.00 88.56 303 GLN A CA 1
ATOM 2401 C C . GLN A 1 303 ? 4.212 3.322 -15.106 1.00 88.56 303 GLN A C 1
ATOM 2403 O O . GLN A 1 303 ? 3.394 2.431 -14.870 1.00 88.56 303 GLN A O 1
ATOM 2408 N N . LEU A 1 304 ? 3.838 4.541 -15.512 1.00 87.31 304 LEU A N 1
ATOM 2409 C CA . LEU A 1 304 ? 2.439 4.913 -15.748 1.00 87.31 304 LEU A CA 1
ATOM 2410 C C . LEU A 1 304 ? 1.835 4.161 -16.943 1.00 87.31 304 LEU A C 1
ATOM 2412 O O . LEU A 1 304 ? 0.731 3.633 -16.808 1.00 87.31 304 LEU A O 1
ATOM 2416 N N . ASP A 1 305 ? 2.562 4.021 -18.055 1.00 84.25 305 ASP A N 1
ATOM 2417 C CA . ASP A 1 305 ? 2.134 3.218 -19.213 1.00 84.25 305 ASP A CA 1
ATOM 2418 C C . ASP A 1 305 ? 1.915 1.742 -18.820 1.00 84.25 305 ASP A C 1
ATOM 2420 O O . ASP A 1 305 ? 0.881 1.142 -19.134 1.00 84.25 305 ASP A O 1
ATOM 2424 N N . TRP A 1 306 ? 2.849 1.144 -18.067 1.00 91.12 306 TRP A N 1
ATOM 2425 C CA . TRP A 1 306 ? 2.690 -0.222 -17.547 1.00 91.12 306 TRP A CA 1
ATOM 2426 C C . TRP A 1 306 ? 1.489 -0.356 -16.598 1.00 91.12 306 TRP A C 1
ATOM 2428 O O . TRP A 1 306 ? 0.729 -1.332 -16.684 1.00 91.12 306 TRP A O 1
ATOM 2438 N N . LEU A 1 307 ? 1.318 0.616 -15.697 1.00 90.50 307 LEU A N 1
ATOM 2439 C CA . LEU A 1 307 ? 0.233 0.659 -14.722 1.00 90.50 307 LEU A CA 1
ATOM 2440 C C . LEU A 1 307 ? -1.125 0.763 -15.418 1.00 90.50 307 LEU A C 1
ATOM 2442 O O . LEU A 1 307 ? -2.060 0.055 -15.046 1.00 90.50 307 LEU A O 1
ATOM 2446 N N . GLU A 1 308 ? -1.240 1.589 -16.456 1.00 85.25 308 GLU A N 1
ATOM 2447 C CA . GLU A 1 308 ? -2.474 1.752 -17.218 1.00 85.25 308 GLU A CA 1
ATOM 2448 C C . GLU A 1 308 ? -2.930 0.421 -17.844 1.00 85.25 308 GLU A C 1
ATOM 2450 O O . GLU A 1 308 ? -4.111 0.064 -17.763 1.00 85.25 308 GLU A O 1
ATOM 2455 N N . VAL A 1 309 ? -1.986 -0.380 -18.354 1.00 86.31 309 VAL A N 1
ATOM 2456 C CA . VAL A 1 309 ? -2.242 -1.748 -18.836 1.00 86.31 309 VAL A CA 1
ATOM 2457 C C . VAL A 1 309 ? -2.714 -2.675 -17.706 1.00 86.31 309 VAL A C 1
ATOM 2459 O O . VAL A 1 309 ? -3.671 -3.431 -17.913 1.00 86.31 309 VAL A O 1
ATOM 2462 N N . GLN A 1 310 ? -2.123 -2.605 -16.504 1.00 88.62 310 GLN A N 1
ATOM 2463 C CA . GLN A 1 310 ? -2.578 -3.417 -15.361 1.00 88.62 310 GLN A CA 1
ATOM 2464 C C . GLN A 1 310 ? -4.008 -3.037 -14.953 1.00 88.62 310 GLN A C 1
ATOM 2466 O O . GLN A 1 310 ? -4.879 -3.899 -14.841 1.00 88.62 310 GLN A O 1
ATOM 2471 N N . LEU A 1 311 ? -4.289 -1.739 -14.806 1.00 88.44 311 LEU A N 1
ATOM 2472 C CA . LEU A 1 311 ? -5.602 -1.231 -14.405 1.00 88.44 311 LEU A CA 1
ATOM 2473 C C . LEU A 1 311 ? -6.686 -1.532 -15.453 1.00 88.44 311 LEU A C 1
ATOM 2475 O O . LEU A 1 311 ? -7.807 -1.895 -15.085 1.00 88.44 311 LEU A O 1
ATOM 2479 N N . LYS A 1 312 ? -6.362 -1.460 -16.752 1.00 82.19 312 LYS A N 1
ATOM 2480 C CA . LYS A 1 312 ? -7.245 -1.924 -17.839 1.00 82.19 312 LYS A CA 1
ATOM 2481 C C . LYS A 1 312 ? -7.514 -3.431 -17.736 1.00 82.19 312 LYS A C 1
ATOM 2483 O O . LYS A 1 312 ? -8.666 -3.846 -17.864 1.00 82.19 312 LYS A O 1
ATOM 2488 N N . SER A 1 313 ? -6.497 -4.248 -17.447 1.00 85.06 313 SER A N 1
ATOM 2489 C CA . SER A 1 313 ? -6.641 -5.699 -17.245 1.00 85.06 313 SER A CA 1
ATOM 2490 C C . SER A 1 313 ? -7.546 -6.038 -16.052 1.00 85.06 313 SER A C 1
ATOM 2492 O O . SER A 1 313 ? -8.520 -6.778 -16.207 1.00 85.06 313 SER A O 1
ATOM 2494 N N . TYR A 1 314 ? -7.299 -5.437 -14.884 1.00 87.88 314 TYR A N 1
ATOM 2495 C CA . TYR A 1 314 ? -8.086 -5.662 -13.666 1.00 87.88 314 TYR A CA 1
ATOM 2496 C C . TYR A 1 314 ? -9.533 -5.180 -13.808 1.00 87.88 314 TYR A C 1
ATOM 2498 O O . TYR A 1 314 ? -10.453 -5.906 -13.428 1.00 87.88 314 TYR A O 1
ATOM 2506 N N . ARG A 1 315 ? -9.768 -4.036 -14.468 1.00 83.69 315 ARG A N 1
ATOM 2507 C CA . ARG A 1 315 ? -11.119 -3.561 -14.816 1.00 83.69 315 ARG A CA 1
ATOM 2508 C C . ARG A 1 315 ? -11.853 -4.543 -15.735 1.00 83.69 315 ARG A C 1
ATOM 2510 O O . ARG A 1 315 ? -13.001 -4.883 -15.466 1.00 83.69 315 ARG A O 1
ATOM 2517 N N . ASN A 1 316 ? -11.184 -5.063 -16.766 1.00 81.44 316 ASN A N 1
ATOM 2518 C CA . ASN A 1 316 ? -11.746 -6.073 -17.674 1.00 81.44 316 ASN A CA 1
ATOM 2519 C C . ASN A 1 316 ? -11.991 -7.439 -16.998 1.00 81.44 316 ASN A C 1
ATOM 2521 O O . ASN A 1 316 ? -12.770 -8.251 -17.506 1.00 81.44 316 ASN A O 1
ATOM 2525 N N . ARG A 1 317 ? -11.333 -7.709 -15.863 1.00 83.56 317 ARG A N 1
ATOM 2526 C CA . ARG A 1 317 ? -11.507 -8.916 -15.037 1.00 83.56 317 ARG A CA 1
ATOM 2527 C C . ARG A 1 317 ? -12.438 -8.719 -13.835 1.00 83.56 317 ARG A C 1
ATOM 2529 O O . ARG A 1 317 ? -12.752 -9.705 -13.183 1.00 83.56 317 ARG A O 1
ATOM 2536 N N . ASP A 1 318 ? -12.948 -7.505 -13.611 1.00 83.00 318 ASP A N 1
ATOM 2537 C CA . ASP A 1 318 ? -13.819 -7.144 -12.480 1.00 83.00 318 ASP A CA 1
ATOM 2538 C C . ASP A 1 318 ? -13.153 -7.350 -11.098 1.00 83.00 318 ASP A C 1
ATOM 2540 O O . ASP A 1 318 ? -13.796 -7.718 -10.108 1.00 83.00 318 ASP A O 1
ATOM 2544 N N . MET A 1 319 ? -11.835 -7.132 -11.054 1.00 83.25 319 MET A N 1
ATOM 2545 C CA . MET A 1 319 ? -10.975 -7.296 -9.879 1.00 83.25 319 MET A CA 1
ATOM 2546 C C . MET A 1 319 ? -10.854 -6.000 -9.072 1.00 83.25 319 MET A C 1
ATOM 2548 O O . MET A 1 319 ? -10.808 -4.906 -9.637 1.00 83.25 319 MET A O 1
ATOM 2552 N N . GLN A 1 320 ? -10.719 -6.136 -7.753 1.00 84.94 320 GLN A N 1
ATOM 2553 C CA . GLN A 1 320 ? -10.248 -5.053 -6.889 1.00 84.94 320 GLN A CA 1
ATOM 2554 C C . GLN A 1 320 ? -8.715 -4.972 -6.957 1.00 84.94 320 GLN A C 1
ATOM 2556 O O . GLN A 1 320 ? -8.042 -5.979 -7.184 1.00 84.94 320 GLN A O 1
ATOM 2561 N N . PHE A 1 321 ? -8.151 -3.789 -6.721 1.00 85.94 321 PHE A N 1
ATOM 2562 C CA . PHE A 1 321 ? -6.713 -3.626 -6.513 1.00 85.94 321 PHE A CA 1
ATOM 2563 C C . PHE A 1 321 ? -6.410 -2.680 -5.343 1.00 85.94 321 PHE A C 1
ATOM 2565 O O . PHE A 1 321 ? -7.260 -1.871 -4.961 1.00 85.94 321 PHE A O 1
ATOM 2572 N N . SER A 1 322 ? -5.192 -2.771 -4.814 1.00 86.38 322 SER A N 1
ATOM 2573 C CA . SER A 1 322 ? -4.610 -1.833 -3.846 1.00 86.38 322 SER A CA 1
ATOM 2574 C C . SER A 1 322 ? -3.201 -1.437 -4.287 1.00 86.38 322 SER A C 1
ATOM 2576 O O . SER A 1 322 ? -2.482 -2.262 -4.852 1.00 86.38 322 SER A O 1
ATOM 2578 N N . PHE A 1 323 ? -2.788 -0.203 -4.001 1.00 84.88 323 PHE A N 1
ATOM 2579 C CA . PHE A 1 323 ? -1.395 0.227 -4.146 1.00 84.88 323 PHE A CA 1
ATOM 2580 C C . PHE A 1 323 ? -0.605 -0.018 -2.858 1.00 84.88 323 PHE A C 1
ATOM 2582 O O . PHE A 1 323 ? -1.150 0.082 -1.757 1.00 84.88 323 PHE A O 1
ATOM 2589 N N . VAL A 1 324 ? 0.683 -0.316 -3.013 1.00 82.00 324 VAL A N 1
ATOM 2590 C CA . VAL A 1 324 ? 1.714 -0.219 -1.978 1.00 82.00 324 VAL A CA 1
ATOM 2591 C C . VAL A 1 324 ? 2.868 0.574 -2.585 1.00 82.00 324 VAL A C 1
ATOM 2593 O O . VAL A 1 324 ? 3.332 0.262 -3.680 1.00 82.00 324 VAL A O 1
ATOM 2596 N N . GLU A 1 325 ? 3.313 1.602 -1.873 1.00 76.44 325 GLU A N 1
ATOM 2597 C CA . GLU A 1 325 ? 4.354 2.534 -2.305 1.00 76.44 325 GLU A CA 1
ATOM 2598 C C . GLU A 1 325 ? 5.317 2.824 -1.156 1.00 76.44 325 GLU A C 1
ATOM 2600 O O . GLU A 1 325 ? 4.919 2.798 0.011 1.00 76.44 325 GLU A O 1
ATOM 2605 N N . ALA A 1 326 ? 6.590 3.054 -1.486 1.00 65.25 326 ALA A N 1
ATOM 2606 C CA . ALA A 1 326 ? 7.604 3.383 -0.491 1.00 65.25 326 ALA A CA 1
ATOM 2607 C C . ALA A 1 326 ? 7.531 4.857 -0.112 1.00 65.25 326 ALA A C 1
ATOM 2609 O O . ALA A 1 326 ? 7.223 5.152 1.024 1.00 65.25 326 ALA A O 1
ATOM 2610 N N . ILE A 1 327 ? 7.722 5.776 -1.053 1.00 66.00 327 ILE A N 1
ATOM 2611 C CA . ILE A 1 327 ? 7.524 7.209 -0.802 1.00 66.00 327 ILE A CA 1
ATOM 2612 C C . ILE A 1 327 ? 6.049 7.540 -1.062 1.00 66.00 327 ILE A C 1
ATOM 2614 O O . ILE A 1 327 ? 5.512 7.055 -2.062 1.00 66.00 327 ILE A O 1
ATOM 2618 N N . ASP A 1 328 ? 5.418 8.349 -0.201 1.00 59.84 328 ASP A N 1
ATOM 2619 C CA . ASP A 1 328 ? 4.076 8.900 -0.458 1.00 59.84 328 ASP A CA 1
ATOM 2620 C C . ASP A 1 328 ? 4.044 9.574 -1.839 1.00 59.84 328 ASP A C 1
ATOM 2622 O O . ASP A 1 328 ? 4.926 10.371 -2.177 1.00 59.84 328 ASP A O 1
ATOM 2626 N N . LEU A 1 329 ? 3.003 9.312 -2.628 1.00 57.97 329 LEU A N 1
ATOM 2627 C CA . LEU A 1 329 ? 2.721 10.121 -3.810 1.00 57.97 329 LEU A CA 1
ATOM 2628 C C . LEU A 1 329 ? 2.392 11.564 -3.394 1.00 57.97 329 LEU A C 1
ATOM 2630 O O . LEU A 1 329 ? 1.300 11.852 -2.901 1.00 57.97 329 LEU A O 1
ATOM 2634 N N . GLU A 1 330 ? 3.319 12.491 -3.654 1.00 54.34 330 GLU A N 1
ATOM 2635 C CA . GLU A 1 330 ? 3.093 13.935 -3.526 1.00 54.34 330 GLU A CA 1
ATOM 2636 C C . GLU A 1 330 ? 2.087 14.419 -4.588 1.00 54.34 330 GLU A C 1
ATOM 2638 O O . GLU A 1 330 ? 2.437 14.999 -5.618 1.00 54.34 330 GLU A O 1
ATOM 2643 N N . PHE A 1 331 ? 0.796 14.177 -4.342 1.00 48.03 331 PHE A N 1
ATOM 2644 C CA . PHE A 1 331 ? -0.297 14.731 -5.138 1.00 48.03 331 PHE A CA 1
ATOM 2645 C C . PHE A 1 331 ? -0.195 16.258 -5.126 1.00 48.03 331 PHE A C 1
ATOM 2647 O O . PHE A 1 331 ? -0.445 16.888 -4.099 1.00 48.03 331 PHE A O 1
ATOM 2654 N N . ALA A 1 332 ? 0.192 16.829 -6.274 1.00 43.22 332 ALA A N 1
ATOM 2655 C CA . ALA A 1 332 ? 0.599 18.223 -6.436 1.00 43.22 332 ALA A CA 1
ATOM 2656 C C . ALA A 1 332 ? -0.302 19.199 -5.664 1.00 43.22 332 ALA A C 1
ATOM 2658 O O . ALA A 1 332 ? -1.408 19.531 -6.104 1.00 43.22 332 ALA A O 1
ATOM 2659 N N . SER A 1 333 ? 0.180 19.651 -4.501 1.00 38.06 333 SER A N 1
ATOM 2660 C CA . SER A 1 333 ? -0.660 20.409 -3.582 1.00 38.06 333 SER A CA 1
ATOM 2661 C C . SER A 1 333 ? -1.093 21.721 -4.225 1.00 38.06 333 SER A C 1
ATOM 2663 O O . SER A 1 333 ? -0.290 22.490 -4.769 1.00 38.06 333 SER A O 1
ATOM 2665 N N . VAL A 1 334 ? -2.392 22.016 -4.134 1.00 39.59 334 VAL A N 1
ATOM 2666 C CA . VAL A 1 334 ? -2.868 23.383 -4.325 1.00 39.59 334 VAL A CA 1
ATOM 2667 C C . VAL A 1 334 ? -2.251 24.174 -3.183 1.00 39.59 334 VAL A C 1
ATOM 2669 O O . VAL A 1 334 ? -2.752 24.117 -2.066 1.00 39.59 334 VAL A O 1
ATOM 2672 N N . LYS A 1 335 ? -1.123 24.850 -3.450 1.00 38.84 335 LYS A N 1
ATOM 2673 C CA . LYS A 1 335 ? -0.328 25.580 -2.451 1.00 38.84 335 LYS A CA 1
ATOM 2674 C C . LYS A 1 335 ? -1.182 26.666 -1.798 1.00 38.84 335 LYS A C 1
ATOM 2676 O O . LYS A 1 335 ? -1.174 27.823 -2.224 1.00 38.84 335 LYS A O 1
ATOM 2681 N N . ALA A 1 336 ? -1.911 26.278 -0.756 1.00 39.03 336 ALA A N 1
ATOM 2682 C CA . ALA A 1 336 ? -2.748 27.123 0.068 1.00 39.03 336 ALA A CA 1
ATOM 2683 C C . ALA A 1 336 ? -1.825 28.076 0.828 1.00 39.03 336 ALA A C 1
ATOM 2685 O O . ALA A 1 336 ? -1.339 27.772 1.915 1.00 39.03 336 ALA A O 1
ATOM 2686 N N . ARG A 1 337 ? -1.513 29.215 0.196 1.00 38.53 337 ARG A N 1
ATOM 2687 C CA . ARG A 1 337 ? -0.565 30.217 0.697 1.00 38.53 337 ARG A CA 1
ATOM 2688 C C . ARG A 1 337 ? -1.092 30.849 1.986 1.00 38.53 337 ARG A C 1
ATOM 2690 O O . ARG A 1 337 ? -1.661 31.942 1.969 1.00 38.53 337 ARG A O 1
ATOM 2697 N N . SER A 1 338 ? -0.859 30.168 3.107 1.00 41.41 338 SER A N 1
ATOM 2698 C CA . SER A 1 338 ? -0.964 30.741 4.441 1.00 41.41 338 SER A CA 1
ATOM 2699 C C . SER A 1 338 ? -0.167 32.042 4.468 1.00 41.41 338 SER A C 1
ATOM 2701 O O . SER A 1 338 ? 1.031 32.067 4.194 1.00 41.41 338 SER A O 1
ATOM 2703 N N . LYS A 1 339 ? -0.826 33.143 4.837 1.00 46.62 339 LYS A N 1
ATOM 2704 C CA . LYS A 1 339 ? -0.148 34.416 5.128 1.00 46.62 339 LYS A CA 1
ATOM 2705 C C . LYS A 1 339 ? 0.559 34.398 6.498 1.00 46.62 339 LYS A C 1
ATOM 2707 O O . LYS A 1 339 ? 1.040 35.433 6.943 1.00 46.62 339 LYS A O 1
ATOM 2712 N N . LYS A 1 340 ? 0.593 33.244 7.178 1.00 47.19 340 LYS A N 1
ATOM 2713 C CA . LYS A 1 340 ? 1.160 33.023 8.516 1.00 47.19 340 LYS A CA 1
ATOM 2714 C C . LYS A 1 340 ? 2.140 31.840 8.500 1.00 47.19 340 LYS A C 1
ATOM 2716 O O . LYS A 1 340 ? 1.837 30.792 9.061 1.00 47.19 340 LYS A O 1
ATOM 2721 N N . GLY A 1 341 ? 3.294 32.028 7.858 1.00 54.41 341 GLY A N 1
ATOM 2722 C CA . GLY A 1 341 ? 4.408 31.067 7.866 1.00 54.41 341 GLY A CA 1
ATOM 2723 C C . GLY A 1 341 ? 4.084 29.678 7.286 1.00 54.41 341 GLY A C 1
ATOM 2724 O O . GLY A 1 341 ? 3.018 29.489 6.690 1.00 54.41 341 GLY A O 1
ATOM 2725 N N . PRO A 1 342 ? 4.997 28.703 7.447 1.00 61.78 342 PRO A N 1
ATOM 2726 C CA . PRO A 1 342 ? 4.644 27.294 7.339 1.00 61.78 342 PRO A CA 1
ATOM 2727 C C . PRO A 1 342 ? 3.719 26.917 8.507 1.00 61.78 342 PRO A C 1
ATOM 2729 O O . PRO A 1 342 ? 3.959 27.307 9.650 1.00 61.78 342 PRO A O 1
ATOM 2732 N N . LEU A 1 343 ? 2.652 26.176 8.214 1.00 70.25 343 LEU A N 1
ATOM 2733 C CA . LEU A 1 343 ? 1.819 25.544 9.237 1.00 70.25 343 LEU A CA 1
ATOM 2734 C C . LEU A 1 343 ? 2.464 24.228 9.693 1.00 70.25 343 LEU A C 1
ATOM 2736 O O . LEU A 1 343 ? 3.263 23.640 8.965 1.00 70.25 343 LEU A O 1
ATOM 2740 N N . SER A 1 344 ? 2.082 23.752 10.879 1.00 82.25 344 SER A N 1
ATOM 2741 C CA . SER A 1 344 ? 2.371 22.377 11.305 1.00 82.25 344 SER A CA 1
ATOM 2742 C C . SER A 1 344 ? 1.642 21.373 10.396 1.00 82.25 344 SER A C 1
ATOM 2744 O O . SER A 1 344 ? 0.666 21.739 9.728 1.00 82.25 344 SER A O 1
ATOM 2746 N N . LEU A 1 345 ? 2.064 20.105 10.356 1.00 82.31 345 LEU A N 1
ATOM 2747 C CA . LEU A 1 345 ? 1.380 19.101 9.528 1.00 82.31 345 LEU A CA 1
ATOM 2748 C C . LEU A 1 345 ? -0.044 18.862 10.054 1.00 82.31 345 LEU A C 1
ATOM 2750 O O . LEU A 1 345 ? -0.999 18.786 9.281 1.00 82.31 345 LEU A O 1
ATOM 2754 N N . TYR A 1 346 ? -0.200 18.841 11.378 1.00 86.56 346 TYR A N 1
ATOM 2755 C CA . TYR A 1 346 ? -1.497 18.729 12.041 1.00 86.56 346 TYR A CA 1
ATOM 2756 C C . TYR A 1 346 ? -2.428 19.916 11.731 1.00 86.56 346 TYR A C 1
ATOM 2758 O O . TYR A 1 346 ? -3.593 19.701 11.392 1.00 86.56 346 TYR A O 1
ATOM 2766 N N . ASP A 1 347 ? -1.941 21.160 11.799 1.00 86.44 347 ASP A N 1
ATOM 2767 C CA . ASP A 1 347 ? -2.760 22.345 11.503 1.00 86.44 347 ASP A CA 1
ATOM 2768 C C . ASP A 1 347 ? -3.067 22.472 10.002 1.00 86.44 347 ASP A C 1
ATOM 2770 O O . ASP A 1 347 ? -4.146 22.944 9.640 1.00 86.44 347 ASP A O 1
ATOM 2774 N N . THR A 1 348 ? -2.165 22.002 9.132 1.00 85.06 348 THR A N 1
ATOM 2775 C CA . THR A 1 348 ? -2.394 21.906 7.679 1.00 85.06 348 THR A CA 1
ATOM 2776 C C . THR A 1 348 ? -3.551 20.954 7.380 1.00 85.06 348 THR A C 1
ATOM 2778 O O . THR A 1 348 ? -4.526 21.370 6.753 1.00 85.06 348 THR A O 1
ATOM 2781 N N . LEU A 1 349 ? -3.515 19.727 7.918 1.00 87.19 349 LEU A N 1
ATOM 2782 C CA . LEU A 1 349 ? -4.609 18.763 7.763 1.00 87.19 349 LEU A CA 1
ATOM 2783 C C . LEU A 1 349 ? -5.930 19.297 8.330 1.00 87.19 349 LEU A C 1
ATOM 2785 O O . LEU A 1 349 ? -6.963 19.178 7.681 1.00 87.19 349 LEU A O 1
ATOM 2789 N N . LEU A 1 350 ? -5.928 19.933 9.508 1.00 89.88 350 LEU A N 1
ATOM 2790 C CA . LEU A 1 350 ? -7.154 20.525 10.061 1.00 89.88 350 LEU A CA 1
ATOM 2791 C C . LEU A 1 350 ? -7.722 21.652 9.189 1.00 89.88 350 LEU A C 1
ATOM 2793 O O . LEU A 1 350 ? -8.944 21.774 9.083 1.00 89.88 350 LEU A O 1
ATOM 2797 N N . ASN A 1 351 ? -6.861 22.463 8.572 1.00 86.62 351 ASN A N 1
ATOM 2798 C CA . ASN A 1 351 ? -7.263 23.511 7.641 1.00 86.62 351 ASN A CA 1
ATOM 2799 C C . ASN A 1 351 ? -7.874 22.914 6.359 1.00 86.62 351 ASN A C 1
ATOM 2801 O O . ASN A 1 351 ? -8.963 23.324 5.961 1.00 86.62 351 ASN A O 1
ATOM 2805 N N . GLU A 1 352 ? -7.241 21.905 5.758 1.00 86.19 352 GLU A N 1
ATOM 2806 C CA . GLU A 1 352 ? -7.760 21.219 4.565 1.00 86.19 352 GLU A CA 1
ATOM 2807 C C . GLU A 1 352 ? -9.066 20.466 4.850 1.00 86.19 352 GLU A C 1
ATOM 2809 O O . GLU A 1 352 ? -10.040 20.603 4.110 1.00 86.19 352 GLU A O 1
ATOM 2814 N N . PHE A 1 353 ? -9.152 19.760 5.980 1.00 91.38 353 PHE A N 1
ATOM 2815 C CA . PHE A 1 353 ? -10.381 19.101 6.425 1.00 91.38 353 PHE A CA 1
ATOM 2816 C C . PHE A 1 353 ? -11.525 20.096 6.683 1.00 91.38 353 PHE A C 1
ATOM 2818 O O . PHE A 1 353 ? -12.689 19.743 6.496 1.00 91.38 353 PHE A O 1
ATOM 2825 N N . SER A 1 354 ? -11.226 21.342 7.075 1.00 89.38 354 SER A N 1
ATOM 2826 C CA . SER A 1 354 ? -12.243 22.396 7.235 1.00 89.38 354 SER A CA 1
ATOM 2827 C C . SER A 1 354 ? -12.808 22.930 5.909 1.00 89.38 354 SER A C 1
ATOM 2829 O O . SER A 1 354 ? -13.884 23.526 5.910 1.00 89.38 354 SER A O 1
ATOM 2831 N N . ALA A 1 355 ? -12.127 22.689 4.781 1.00 89.25 355 ALA A N 1
ATOM 2832 C CA . ALA A 1 355 ? -12.593 23.058 3.442 1.00 89.25 355 ALA A CA 1
ATOM 2833 C C . ALA A 1 355 ? -13.528 22.009 2.801 1.00 89.25 355 ALA A C 1
ATOM 2835 O O . ALA A 1 355 ? -14.121 22.272 1.755 1.00 89.25 355 ALA A O 1
ATOM 2836 N N . ILE A 1 356 ? -13.684 20.829 3.413 1.00 89.38 356 ILE A N 1
ATOM 2837 C CA . ILE A 1 356 ? -14.583 19.773 2.929 1.00 89.38 356 ILE A CA 1
ATOM 2838 C C . ILE A 1 356 ? -16.051 20.195 3.152 1.00 89.38 356 ILE A C 1
ATOM 2840 O O . ILE A 1 356 ? -16.417 20.529 4.283 1.00 89.38 356 ILE A O 1
ATOM 2844 N N . PRO A 1 357 ? -16.933 20.141 2.129 1.00 91.69 357 PRO A N 1
ATOM 2845 C CA . PRO A 1 357 ? -18.346 20.480 2.291 1.00 91.69 357 PRO A CA 1
ATOM 2846 C C . PRO A 1 357 ? -19.019 19.624 3.373 1.00 91.69 357 PRO A C 1
ATOM 2848 O O . PRO A 1 357 ? -18.899 18.402 3.378 1.00 91.69 357 PRO A O 1
ATOM 2851 N N . THR A 1 358 ? -19.753 20.249 4.297 1.00 88.81 358 THR A N 1
ATOM 2852 C CA . THR A 1 358 ? -20.325 19.570 5.481 1.00 88.81 358 THR A CA 1
ATOM 2853 C C . THR A 1 358 ? -21.656 18.859 5.230 1.00 88.81 358 THR A C 1
ATOM 2855 O O . THR A 1 358 ? -22.125 18.100 6.074 1.00 88.81 358 THR A O 1
ATOM 2858 N N . LYS A 1 359 ? -22.294 19.095 4.079 1.00 89.44 359 LYS A N 1
ATOM 2859 C CA . LYS A 1 359 ? -23.580 18.494 3.699 1.00 89.44 359 LYS A CA 1
ATOM 2860 C C . LYS A 1 359 ? -23.320 17.343 2.722 1.00 89.44 359 LYS A C 1
ATOM 2862 O O . LYS A 1 359 ? -22.772 17.618 1.659 1.00 89.44 359 LYS A O 1
ATOM 2867 N N . PRO A 1 360 ? -23.759 16.096 2.985 1.00 84.94 360 PRO A N 1
ATOM 2868 C CA . PRO A 1 360 ? -23.444 14.948 2.123 1.00 84.94 360 PRO A CA 1
ATOM 2869 C C . PRO A 1 360 ? -23.830 15.122 0.647 1.00 84.94 360 PRO A C 1
ATOM 2871 O O . PRO A 1 360 ? -23.109 14.679 -0.236 1.00 84.94 360 PRO A O 1
ATOM 2874 N N . LYS A 1 361 ? -24.935 15.828 0.368 1.00 87.50 361 LYS A N 1
ATOM 2875 C CA . LYS A 1 361 ? -25.391 16.144 -0.998 1.00 87.50 361 LYS A CA 1
ATOM 2876 C C . LYS A 1 361 ? -24.494 17.124 -1.773 1.00 87.50 361 LYS A C 1
ATOM 2878 O O . LYS A 1 361 ? -24.644 17.240 -2.983 1.00 87.50 361 LYS A O 1
ATOM 2883 N N . ASP A 1 362 ? -23.612 17.835 -1.072 1.00 88.44 362 ASP A N 1
ATOM 2884 C CA . ASP A 1 362 ? -22.696 18.837 -1.621 1.00 88.44 362 ASP A CA 1
ATOM 2885 C C . ASP A 1 362 ? -21.247 18.281 -1.690 1.00 88.44 362 ASP A C 1
ATOM 2887 O O . ASP A 1 362 ? -20.317 19.020 -2.000 1.00 88.44 362 ASP A O 1
ATOM 2891 N N . VAL A 1 363 ? -21.047 16.979 -1.414 1.00 88.75 363 VAL A N 1
ATOM 2892 C CA . VAL A 1 363 ? -19.758 16.266 -1.502 1.00 88.75 363 VAL A CA 1
ATOM 2893 C C . VAL A 1 363 ? -19.751 15.324 -2.709 1.00 88.75 363 VAL A C 1
ATOM 2895 O O . VAL A 1 363 ? -20.459 14.317 -2.730 1.00 88.75 363 VAL A O 1
ATOM 2898 N N . ASN A 1 364 ? -18.884 15.581 -3.690 1.00 88.06 364 ASN A N 1
ATOM 2899 C CA . ASN A 1 364 ? -18.592 14.611 -4.745 1.00 88.06 364 ASN A CA 1
ATOM 2900 C C . ASN A 1 364 ? -17.490 13.647 -4.287 1.00 88.06 364 ASN A C 1
ATOM 2902 O O . ASN A 1 364 ? -16.303 13.942 -4.397 1.00 88.06 364 ASN A O 1
ATOM 2906 N N . TYR A 1 365 ? -17.863 12.451 -3.826 1.00 87.81 365 TYR A N 1
ATOM 2907 C CA . TYR A 1 365 ? -16.883 11.442 -3.411 1.00 87.81 365 TYR A CA 1
ATOM 2908 C C . TYR A 1 365 ? -15.903 11.019 -4.528 1.00 87.81 365 TYR A C 1
ATOM 2910 O O . TYR A 1 365 ? -14.850 10.464 -4.212 1.00 87.81 365 TYR A O 1
ATOM 2918 N N . SER A 1 366 ? -16.196 11.279 -5.813 1.00 84.25 366 SER A N 1
ATOM 2919 C CA . SER A 1 366 ? -15.260 10.999 -6.919 1.00 84.25 366 SER A CA 1
ATOM 2920 C C . SER A 1 366 ? -13.965 11.808 -6.842 1.00 84.25 366 SER A C 1
ATOM 2922 O O . SER A 1 366 ? -12.953 11.328 -7.342 1.00 84.25 366 SER A O 1
ATOM 2924 N N . ASP A 1 367 ? -13.981 12.968 -6.180 1.00 82.12 367 ASP A N 1
ATOM 2925 C CA . ASP A 1 367 ? -12.826 13.871 -6.074 1.00 82.12 367 ASP A CA 1
ATOM 2926 C C . ASP A 1 367 ? -11.879 13.504 -4.913 1.00 82.12 367 ASP A C 1
ATOM 2928 O O . ASP A 1 367 ? -10.878 14.179 -4.686 1.00 82.12 367 ASP A O 1
ATOM 2932 N N . TYR A 1 368 ? -12.179 12.422 -4.183 1.00 85.69 368 TYR A N 1
ATOM 2933 C CA . TYR A 1 368 ? -11.426 11.966 -3.015 1.00 85.69 368 TYR A CA 1
ATOM 2934 C C . TYR A 1 368 ? -10.880 10.546 -3.205 1.00 85.69 368 TYR A C 1
ATOM 2936 O O . TYR A 1 368 ? -11.595 9.632 -3.634 1.00 85.69 368 TYR A O 1
ATOM 2944 N N . ALA A 1 369 ? -9.631 10.358 -2.779 1.00 85.38 369 ALA A N 1
ATOM 2945 C CA . ALA A 1 369 ? -8.978 9.074 -2.546 1.00 85.38 369 ALA A CA 1
ATOM 2946 C C . ALA A 1 369 ? -8.524 8.989 -1.075 1.00 85.38 369 ALA A C 1
ATOM 2948 O O . ALA A 1 369 ? -8.558 9.984 -0.354 1.00 85.38 369 ALA A O 1
ATOM 2949 N N . VAL A 1 370 ? -8.118 7.801 -0.619 1.00 86.50 370 VAL A N 1
ATOM 2950 C CA . VAL A 1 370 ? -7.654 7.568 0.758 1.00 86.50 370 VAL A CA 1
ATOM 2951 C C . VAL A 1 370 ? -6.298 6.867 0.726 1.00 86.50 370 VAL A C 1
ATOM 2953 O O . VAL A 1 370 ? -6.192 5.745 0.232 1.00 86.50 370 VAL A O 1
ATOM 2956 N N . VAL A 1 371 ? -5.286 7.521 1.296 1.00 84.38 371 VAL A N 1
ATOM 2957 C CA . VAL A 1 371 ? -3.938 6.981 1.530 1.00 84.38 371 VAL A CA 1
ATOM 2958 C C . VAL A 1 371 ? -3.821 6.589 3.008 1.00 84.38 371 VAL A C 1
ATOM 2960 O O . VAL A 1 371 ? -4.339 7.285 3.877 1.00 84.38 371 VAL A O 1
ATOM 2963 N N . ASN A 1 372 ? -3.190 5.450 3.309 1.00 84.81 372 ASN A N 1
ATOM 2964 C CA . ASN A 1 372 ? -3.088 4.901 4.671 1.00 84.81 372 ASN A CA 1
ATOM 2965 C C . ASN A 1 372 ? -1.644 4.923 5.213 1.00 84.81 372 ASN A C 1
ATOM 2967 O O . ASN A 1 372 ? -1.126 3.897 5.656 1.00 84.81 372 ASN A O 1
ATOM 2971 N N . THR A 1 373 ? -1.034 6.111 5.234 1.00 82.56 373 THR A N 1
ATOM 2972 C CA . THR A 1 373 ? 0.202 6.495 5.951 1.00 82.56 373 THR A CA 1
ATOM 2973 C C . THR A 1 373 ? 0.374 5.711 7.264 1.00 82.56 373 THR A C 1
ATOM 2975 O O . THR A 1 373 ? -0.345 5.944 8.244 1.00 82.56 373 THR A O 1
ATOM 2978 N N . ALA A 1 374 ? 1.288 4.734 7.282 1.00 80.06 374 ALA A N 1
ATOM 2979 C CA . ALA A 1 374 ? 1.525 3.816 8.403 1.00 80.06 374 ALA A CA 1
ATOM 2980 C C . ALA A 1 374 ? 2.862 4.096 9.122 1.00 80.06 374 ALA A C 1
ATOM 2982 O O . ALA A 1 374 ? 3.854 4.377 8.447 1.00 80.06 374 ALA A O 1
ATOM 2983 N N . PRO A 1 375 ? 2.917 4.021 10.468 1.00 75.88 375 PRO A N 1
ATOM 2984 C CA . PRO A 1 375 ? 4.132 4.302 11.235 1.00 75.88 375 PRO A CA 1
ATOM 2985 C C . PRO A 1 375 ? 5.225 3.248 10.990 1.00 75.88 375 PRO A C 1
ATOM 2987 O O . PRO A 1 375 ? 4.909 2.114 10.625 1.00 75.88 375 PRO A O 1
ATOM 2990 N N . PRO A 1 376 ? 6.504 3.586 11.225 1.00 70.06 376 PRO A N 1
ATOM 2991 C CA . PRO A 1 376 ? 7.608 2.669 10.989 1.00 70.06 376 PRO A CA 1
ATOM 2992 C C . PRO A 1 376 ? 7.808 1.646 12.126 1.00 70.06 376 PRO A C 1
ATOM 2994 O O . PRO A 1 376 ? 7.517 1.904 13.293 1.00 70.06 376 PRO A O 1
ATOM 2997 N N . VAL A 1 377 ? 8.467 0.523 11.818 1.00 71.62 377 VAL A N 1
ATOM 2998 C CA . VAL A 1 377 ? 9.043 -0.427 12.806 1.00 71.62 377 VAL A CA 1
ATOM 2999 C C . VAL A 1 377 ? 10.327 0.138 13.467 1.00 71.62 377 VAL A C 1
ATOM 3001 O O . VAL A 1 377 ? 11.087 -0.560 14.131 1.00 71.62 377 VAL A O 1
ATOM 3004 N N . VAL A 1 378 ? 10.588 1.435 13.310 1.00 68.62 378 VAL A N 1
ATOM 3005 C CA . VAL A 1 378 ? 11.874 2.078 13.595 1.00 68.62 378 VAL A CA 1
ATOM 3006 C C . VAL A 1 378 ? 11.756 2.974 14.822 1.00 68.62 378 VAL A C 1
ATOM 3008 O O . VAL A 1 378 ? 10.882 3.835 14.820 1.00 68.62 378 VAL A O 1
ATOM 3011 N N . PRO A 1 379 ? 12.639 2.838 15.830 1.00 68.50 379 PRO A N 1
ATOM 3012 C CA . PRO A 1 379 ? 12.600 3.637 17.054 1.00 68.50 379 PRO A CA 1
ATOM 3013 C C . PRO A 1 379 ? 13.199 5.047 16.866 1.00 68.50 379 PRO A C 1
ATOM 3015 O O . PRO A 1 379 ? 14.098 5.442 17.605 1.00 68.50 379 PRO A O 1
ATOM 3018 N N . ASN A 1 380 ? 12.782 5.772 15.822 1.00 62.44 380 ASN A N 1
ATOM 3019 C CA . ASN A 1 380 ? 13.200 7.151 15.548 1.00 62.44 380 ASN A CA 1
ATOM 3020 C C . ASN A 1 380 ? 12.268 7.814 14.503 1.00 62.44 380 ASN A C 1
ATOM 3022 O O . ASN A 1 380 ? 12.197 7.307 13.382 1.00 62.44 380 ASN A O 1
ATOM 3026 N N . PRO A 1 381 ? 11.575 8.932 14.807 1.00 64.75 381 PRO A N 1
ATOM 3027 C CA . PRO A 1 381 ? 11.355 9.506 16.140 1.00 64.75 381 PRO A CA 1
ATOM 3028 C C . PRO A 1 381 ? 10.260 8.764 16.933 1.00 64.75 381 PRO A C 1
ATOM 3030 O O . PRO A 1 381 ? 10.111 8.981 18.131 1.00 64.75 381 PRO A O 1
ATOM 3033 N N . TYR A 1 382 ? 9.483 7.898 16.273 1.00 78.69 382 TYR A N 1
ATOM 3034 C CA . TYR A 1 382 ? 8.346 7.178 16.857 1.00 78.69 382 TYR A CA 1
ATOM 3035 C C . TYR A 1 382 ? 8.729 5.777 17.357 1.00 78.69 382 TYR A C 1
ATOM 3037 O O . TYR A 1 382 ? 9.862 5.336 17.188 1.00 78.69 382 TYR A O 1
ATOM 3045 N N . LEU A 1 383 ? 7.786 5.069 17.987 1.00 82.56 383 LEU A N 1
ATOM 3046 C CA . LEU A 1 383 ? 8.008 3.720 18.520 1.00 82.56 383 LEU A CA 1
ATOM 3047 C C . LEU A 1 383 ? 7.721 2.631 17.465 1.00 82.56 383 LEU A C 1
ATOM 3049 O O . LEU A 1 383 ? 6.754 2.771 16.710 1.00 82.56 383 LEU A O 1
ATOM 3053 N N . PRO A 1 384 ? 8.476 1.510 17.443 1.00 83.19 384 PRO A N 1
ATOM 3054 C CA . PRO A 1 384 ? 8.298 0.433 16.470 1.00 83.19 384 PRO A CA 1
ATOM 3055 C C . PRO A 1 384 ? 6.864 -0.084 16.397 1.00 83.19 384 PRO A C 1
ATOM 3057 O O . PRO A 1 384 ? 6.320 -0.543 17.407 1.00 83.19 384 PRO A O 1
ATOM 3060 N N . SER A 1 385 ? 6.277 -0.027 15.199 1.00 82.00 385 SER A N 1
ATOM 3061 C CA . SER A 1 385 ? 4.850 -0.268 14.988 1.00 82.00 385 SER A CA 1
ATOM 3062 C C . SER A 1 385 ? 4.507 -0.955 13.671 1.00 82.00 385 SER A C 1
ATOM 3064 O O . SER A 1 385 ? 5.246 -0.856 12.701 1.00 82.00 385 SER A O 1
ATOM 3066 N N . PHE A 1 386 ? 3.343 -1.607 13.629 1.00 82.56 386 PHE A N 1
ATOM 3067 C CA . PHE A 1 386 ? 2.724 -2.133 12.407 1.00 82.56 386 PHE A CA 1
ATOM 3068 C C . PHE A 1 386 ? 1.192 -2.014 12.465 1.00 82.56 386 PHE A C 1
ATOM 3070 O O . PHE A 1 386 ? 0.612 -1.741 13.521 1.00 82.56 386 PHE A O 1
ATOM 3077 N N . ARG A 1 387 ? 0.515 -2.240 11.332 1.00 85.44 387 ARG A N 1
ATOM 3078 C CA . ARG A 1 387 ? -0.953 -2.321 11.248 1.00 85.44 387 ARG A CA 1
ATOM 3079 C C . ARG A 1 387 ? -1.415 -3.684 10.739 1.00 85.44 387 ARG A C 1
ATOM 3081 O O . ARG A 1 387 ? -0.720 -4.334 9.968 1.00 85.44 387 ARG A O 1
ATOM 3088 N N . VAL A 1 388 ? -2.615 -4.088 11.148 1.00 82.69 388 VAL A N 1
ATOM 3089 C CA . VAL A 1 388 ? -3.352 -5.230 10.583 1.00 82.69 388 VAL A CA 1
ATOM 3090 C C . VAL A 1 388 ? -4.702 -4.718 10.106 1.00 82.69 388 VAL A C 1
ATOM 3092 O O . VAL A 1 388 ? -5.452 -4.170 10.912 1.00 82.69 388 VAL A O 1
ATOM 3095 N N . PHE A 1 389 ? -4.997 -4.880 8.817 1.00 84.81 389 PHE A N 1
ATOM 3096 C CA . PHE A 1 389 ? -6.262 -4.475 8.201 1.00 84.81 389 PHE A CA 1
ATOM 3097 C C . PHE A 1 389 ? -7.228 -5.663 8.122 1.00 84.81 389 PHE A C 1
ATOM 3099 O O . PHE A 1 389 ? -6.821 -6.775 7.785 1.00 84.81 389 PHE A O 1
ATOM 3106 N N . ALA A 1 390 ? -8.509 -5.413 8.388 1.00 83.19 390 ALA A N 1
ATOM 3107 C CA . ALA A 1 390 ? -9.592 -6.368 8.174 1.00 83.19 390 ALA A CA 1
ATOM 3108 C C . ALA A 1 390 ? -10.411 -5.963 6.942 1.00 83.19 390 ALA A C 1
ATOM 3110 O O . ALA A 1 390 ? -10.703 -4.781 6.749 1.00 83.19 390 ALA A O 1
ATOM 3111 N N . TYR A 1 391 ? -10.818 -6.942 6.135 1.00 82.81 391 TYR A N 1
ATOM 3112 C CA . TYR A 1 391 ? -11.591 -6.737 4.908 1.00 82.81 391 TYR A CA 1
ATOM 3113 C C . TYR A 1 391 ? -12.913 -7.502 4.959 1.00 82.81 391 TYR A C 1
ATOM 3115 O O . TYR A 1 391 ? -13.002 -8.582 5.539 1.00 82.81 391 TYR A O 1
ATOM 3123 N N . ASN A 1 392 ? -13.943 -6.958 4.317 1.00 83.19 392 ASN A N 1
ATOM 3124 C CA . ASN A 1 392 ? -15.218 -7.639 4.154 1.00 83.19 392 ASN A CA 1
ATOM 3125 C C . ASN A 1 392 ? -15.091 -8.742 3.090 1.00 83.19 392 ASN A C 1
ATOM 3127 O O . ASN A 1 392 ? -14.881 -8.460 1.909 1.00 83.19 392 ASN A O 1
ATOM 3131 N N . VAL A 1 393 ? -15.247 -9.999 3.508 1.00 77.75 393 VAL A N 1
ATOM 3132 C CA . VAL A 1 393 ? -15.222 -11.189 2.636 1.00 77.75 393 VAL A CA 1
ATOM 3133 C C . VAL A 1 393 ? -16.609 -11.792 2.391 1.00 77.75 393 VAL A C 1
ATOM 3135 O O . VAL A 1 393 ? -16.740 -12.874 1.821 1.00 77.75 393 VAL A O 1
ATOM 3138 N N . THR A 1 394 ? -17.674 -11.107 2.808 1.00 76.06 394 THR A N 1
ATOM 3139 C CA . THR A 1 394 ? -19.044 -11.618 2.689 1.00 76.06 394 THR A CA 1
ATOM 3140 C C . THR A 1 394 ? -19.395 -11.854 1.219 1.00 76.06 394 THR A C 1
ATOM 3142 O O . THR A 1 394 ? -19.381 -10.930 0.405 1.00 76.06 394 THR A O 1
ATOM 3145 N N . GLY A 1 395 ? -19.719 -13.102 0.872 1.00 69.56 395 GLY A N 1
ATOM 3146 C CA . GLY A 1 395 ? -20.099 -13.499 -0.486 1.00 69.56 395 GLY A CA 1
ATOM 3147 C C . GLY A 1 395 ? -18.970 -14.032 -1.381 1.00 69.56 395 GLY A C 1
ATOM 3148 O O . GLY A 1 395 ? -19.257 -14.338 -2.542 1.00 69.56 395 GLY A O 1
ATOM 3149 N N . THR A 1 396 ? -17.738 -14.219 -0.877 1.00 67.06 396 THR A N 1
ATOM 3150 C CA . THR A 1 396 ? -16.647 -14.915 -1.606 1.00 67.06 396 THR A CA 1
ATOM 3151 C C . THR A 1 396 ? -17.125 -16.222 -2.237 1.00 67.06 396 THR A C 1
ATOM 3153 O O . THR A 1 396 ? -17.028 -16.411 -3.450 1.00 67.06 396 THR A O 1
ATOM 3156 N N . GLU A 1 397 ? -17.729 -17.094 -1.429 1.00 57.09 397 GLU A N 1
ATOM 3157 C CA . GLU A 1 397 ? -18.219 -18.409 -1.849 1.00 57.09 397 GLU A CA 1
ATOM 3158 C C . GLU A 1 397 ? -19.256 -18.363 -2.980 1.00 57.09 397 GLU A C 1
ATOM 3160 O O . GLU A 1 397 ? -19.348 -19.302 -3.768 1.00 57.09 397 GLU A O 1
ATOM 3165 N N . ILE A 1 398 ? -20.027 -17.279 -3.094 1.00 51.16 398 ILE A N 1
ATOM 3166 C CA . ILE A 1 398 ? -21.050 -17.128 -4.136 1.00 51.16 398 ILE A CA 1
ATOM 3167 C C . ILE A 1 398 ? -20.396 -16.711 -5.458 1.00 51.16 398 ILE A C 1
ATOM 3169 O O . ILE A 1 398 ? -20.725 -17.268 -6.508 1.00 51.16 398 ILE A O 1
ATOM 3173 N N . ARG A 1 399 ? -19.443 -15.768 -5.412 1.00 52.03 399 ARG A N 1
ATOM 3174 C CA . ARG A 1 399 ? -18.762 -15.229 -6.604 1.00 52.03 399 ARG A CA 1
ATOM 3175 C C . ARG A 1 399 ? -17.748 -16.215 -7.200 1.00 52.03 399 ARG A C 1
ATOM 3177 O O . ARG A 1 399 ? -17.582 -16.234 -8.413 1.00 52.03 399 ARG A O 1
ATOM 3184 N N . ILE A 1 400 ? -17.158 -17.089 -6.380 1.00 52.59 400 ILE A N 1
ATOM 3185 C CA . ILE A 1 400 ? -16.276 -18.187 -6.825 1.00 52.59 400 ILE A CA 1
ATOM 3186 C C . ILE A 1 400 ? -17.069 -19.328 -7.503 1.00 52.59 400 ILE A C 1
ATOM 3188 O O . ILE A 1 400 ? -16.524 -20.055 -8.331 1.00 52.59 400 ILE A O 1
ATOM 3192 N N . ARG A 1 401 ? -18.363 -19.507 -7.185 1.00 46.41 401 ARG A N 1
ATOM 3193 C CA . ARG A 1 401 ? -19.173 -20.662 -7.633 1.00 46.41 401 ARG A CA 1
ATOM 3194 C C . ARG A 1 401 ? -20.119 -20.397 -8.822 1.00 46.41 401 ARG A C 1
ATOM 3196 O O . ARG A 1 401 ? -20.813 -21.332 -9.226 1.00 46.41 401 ARG A O 1
ATOM 3203 N N . LYS A 1 402 ? -20.198 -19.185 -9.397 1.00 42.84 402 LYS A N 1
ATOM 3204 C CA . LYS A 1 402 ? -21.121 -18.876 -10.520 1.00 42.84 402 LYS A CA 1
ATOM 3205 C C . LYS A 1 402 ? -20.480 -18.109 -11.689 1.00 42.84 402 LYS A C 1
ATOM 3207 O O . LYS A 1 402 ? -19.743 -17.151 -11.505 1.00 42.84 402 LYS A O 1
ATOM 3212 N N . GLN A 1 403 ? -20.834 -18.541 -12.902 1.00 44.50 403 GLN A N 1
ATOM 3213 C CA . GLN A 1 403 ? -20.562 -17.885 -14.194 1.00 44.50 403 GLN A CA 1
ATOM 3214 C C . GLN A 1 403 ? -21.526 -16.696 -14.439 1.00 44.50 403 GLN A C 1
ATOM 3216 O O . GLN A 1 403 ? -22.458 -16.512 -13.654 1.00 44.50 403 GLN A O 1
ATOM 3221 N N . PRO A 1 404 ? -21.487 -16.034 -15.615 1.00 42.94 404 PRO A N 1
ATOM 3222 C CA . PRO A 1 404 ? -20.346 -15.578 -16.416 1.00 42.94 404 PRO A CA 1
ATOM 3223 C C . PRO A 1 404 ? -20.269 -14.029 -16.389 1.00 42.94 404 PRO A C 1
ATOM 3225 O O . PRO A 1 404 ? -21.082 -13.371 -15.741 1.00 42.94 404 PRO A O 1
ATOM 3228 N N . ARG A 1 405 ? -19.324 -13.406 -17.116 1.00 48.78 405 ARG A N 1
ATOM 3229 C CA . ARG A 1 405 ? -19.258 -11.931 -17.239 1.00 48.78 405 ARG A CA 1
ATOM 3230 C C . ARG A 1 405 ? -20.556 -11.358 -17.827 1.00 48.78 405 ARG A C 1
ATOM 3232 O O . ARG A 1 405 ? -20.807 -11.496 -19.022 1.00 48.78 405 ARG A O 1
ATOM 3239 N N . THR A 1 406 ? -21.341 -10.654 -17.016 1.00 38.72 406 THR A N 1
ATOM 3240 C CA . THR A 1 406 ? -22.494 -9.880 -17.485 1.00 38.72 406 THR A CA 1
ATOM 3241 C C . THR A 1 406 ? -22.010 -8.643 -18.241 1.00 38.72 406 THR A C 1
ATOM 3243 O O . THR A 1 406 ? -21.479 -7.701 -17.659 1.00 38.72 406 THR A O 1
ATOM 3246 N N . THR A 1 407 ? -22.202 -8.614 -19.562 1.00 40.78 407 THR A N 1
ATOM 3247 C CA . THR A 1 407 ? -21.775 -7.508 -20.444 1.00 40.78 407 THR A CA 1
ATOM 3248 C C . THR A 1 407 ? -22.694 -6.281 -20.354 1.00 40.78 407 THR A C 1
ATOM 3250 O O . THR A 1 407 ? -23.060 -5.677 -21.364 1.00 40.78 407 THR A O 1
ATOM 3253 N N . GLY A 1 408 ? -23.099 -5.908 -19.138 1.00 46.91 408 GLY A N 1
ATOM 3254 C CA . GLY A 1 408 ? -23.788 -4.650 -18.886 1.00 46.91 408 GLY A CA 1
ATOM 3255 C C . GLY A 1 408 ? -22.841 -3.484 -19.159 1.00 46.91 408 GLY A C 1
ATOM 3256 O O . GLY A 1 408 ? -21.746 -3.430 -18.601 1.00 46.91 408 GLY A O 1
ATOM 3257 N N . LYS A 1 409 ? -23.256 -2.534 -20.005 1.00 43.81 409 LYS A N 1
ATOM 3258 C CA . LYS A 1 409 ? -22.511 -1.289 -20.250 1.00 43.81 409 LYS A CA 1
ATOM 3259 C C . LYS A 1 409 ? -22.567 -0.395 -19.004 1.00 43.81 409 LYS A C 1
ATOM 3261 O O . LYS A 1 409 ? -23.389 0.519 -18.932 1.00 43.81 409 LYS A O 1
ATOM 3266 N N . ARG A 1 410 ? -21.714 -0.684 -18.014 1.00 52.78 410 ARG A N 1
ATOM 3267 C CA . ARG A 1 410 ? -21.516 0.141 -16.815 1.00 52.78 410 ARG A CA 1
ATOM 3268 C C . ARG A 1 410 ? -21.194 1.580 -17.241 1.00 52.78 410 ARG A C 1
ATOM 3270 O O . ARG A 1 410 ? -20.296 1.807 -18.053 1.00 52.78 410 ARG A O 1
ATOM 3277 N N . LYS A 1 411 ? -21.943 2.556 -16.721 1.00 48.62 411 LYS A N 1
ATOM 3278 C CA . LYS A 1 411 ? -21.734 3.982 -17.014 1.00 48.62 411 LYS A CA 1
ATOM 3279 C C . LYS A 1 411 ? -20.612 4.526 -16.126 1.00 48.62 411 LYS A C 1
ATOM 3281 O O . LYS A 1 411 ? -20.886 5.080 -15.074 1.00 48.62 411 LYS A O 1
ATOM 3286 N N . HIS A 1 412 ? -19.365 4.344 -16.556 1.00 50.47 412 HIS A N 1
ATOM 3287 C CA . HIS A 1 412 ? -18.174 4.754 -15.795 1.00 50.47 412 HIS A CA 1
ATOM 3288 C C . HIS A 1 412 ? -17.659 6.171 -16.103 1.00 50.47 412 HIS A C 1
ATOM 3290 O O . HIS A 1 412 ? -16.716 6.628 -15.466 1.00 50.47 412 HIS A O 1
ATOM 3296 N N . GLY A 1 413 ? -18.208 6.845 -17.117 1.00 51.50 413 GLY A N 1
ATOM 3297 C CA . GLY A 1 413 ? -17.771 8.184 -17.508 1.00 51.50 413 GLY A CA 1
ATOM 3298 C C . GLY A 1 413 ? -18.491 9.258 -16.701 1.00 51.50 413 GLY A C 1
ATOM 3299 O O . GLY A 1 413 ? -19.623 9.608 -17.034 1.00 51.50 413 GLY A O 1
ATOM 3300 N N . HIS A 1 414 ? -17.827 9.801 -15.684 1.00 49.81 414 HIS A N 1
ATOM 3301 C CA . HIS A 1 414 ? -18.244 11.045 -15.042 1.00 49.81 414 HIS A CA 1
ATOM 3302 C C . HIS A 1 414 ? -17.511 12.233 -15.681 1.00 49.81 414 HIS A C 1
ATOM 3304 O O . HIS A 1 414 ? -16.350 12.124 -16.087 1.00 49.81 414 HIS A O 1
ATOM 3310 N N . HIS A 1 415 ? -18.192 13.378 -15.785 1.00 46.81 415 HIS A N 1
ATOM 3311 C CA . HIS A 1 415 ? -17.512 14.640 -16.075 1.00 46.81 415 HIS A CA 1
ATOM 3312 C C . HIS A 1 415 ? -16.536 14.917 -14.925 1.00 46.81 415 HIS A C 1
ATOM 3314 O O . HIS A 1 415 ? -16.867 14.649 -13.768 1.00 46.81 415 HIS A O 1
ATOM 3320 N N . ARG A 1 416 ? -15.338 15.424 -15.235 1.00 50.88 416 ARG A N 1
ATOM 3321 C CA . ARG A 1 416 ? -14.440 15.934 -14.190 1.00 50.88 416 ARG A CA 1
ATOM 3322 C C . ARG A 1 416 ? -15.154 17.084 -13.474 1.00 50.88 416 ARG A C 1
ATOM 3324 O O . ARG A 1 416 ? -15.946 17.781 -14.107 1.00 50.88 416 ARG A O 1
ATOM 3331 N N . GLY A 1 417 ? -14.920 17.249 -12.175 1.00 47.28 417 GLY A N 1
ATOM 3332 C CA . GLY A 1 417 ? -15.520 18.350 -11.424 1.00 47.28 417 GLY A CA 1
ATOM 3333 C C . GLY A 1 417 ? -15.060 19.711 -11.952 1.00 47.28 417 GLY A C 1
ATOM 3334 O O . GLY A 1 417 ? -14.131 19.800 -12.760 1.00 47.28 417 GLY A O 1
ATOM 3335 N N . ASP A 1 418 ? -15.681 20.784 -11.463 1.00 47.50 418 ASP A N 1
ATOM 3336 C CA . ASP A 1 418 ? -15.131 22.127 -11.654 1.00 47.50 418 ASP A CA 1
ATOM 3337 C C . ASP A 1 418 ? -13.857 22.271 -10.805 1.00 47.50 418 ASP A C 1
ATOM 3339 O O . ASP A 1 418 ? -13.874 22.701 -9.652 1.00 47.50 418 ASP A O 1
ATOM 3343 N N . HIS A 1 419 ? -12.736 21.837 -11.380 1.00 52.47 419 HIS A N 1
ATOM 3344 C CA . HIS A 1 419 ? -11.399 21.968 -10.807 1.00 52.47 419 HIS A CA 1
ATOM 3345 C C . HIS A 1 419 ? -10.773 23.344 -11.127 1.00 52.47 419 HIS A C 1
ATOM 3347 O O . HIS A 1 419 ? -9.546 23.479 -11.115 1.00 52.47 419 HIS A O 1
ATOM 3353 N N . GLY A 1 420 ? -11.604 24.348 -11.438 1.00 57.84 420 GLY A N 1
ATOM 3354 C CA . GLY A 1 420 ? -11.194 25.661 -11.916 1.00 57.84 420 GLY A CA 1
ATOM 3355 C C . GLY A 1 420 ? -10.803 25.675 -13.396 1.00 57.84 420 GLY A C 1
ATOM 3356 O O . GLY A 1 420 ? -10.782 24.653 -14.086 1.00 57.84 420 GLY A O 1
ATOM 3357 N N . ASP A 1 421 ? -10.459 26.867 -13.887 1.00 64.69 421 ASP A N 1
ATOM 3358 C CA . ASP A 1 421 ? -10.049 27.084 -15.274 1.00 64.69 421 ASP A CA 1
ATOM 3359 C C . ASP A 1 421 ? -8.746 26.319 -15.596 1.00 64.69 421 ASP A C 1
ATOM 3361 O O . ASP A 1 421 ? -7.640 26.692 -15.181 1.00 64.69 421 ASP A O 1
ATOM 3365 N N . LYS A 1 422 ? -8.889 25.227 -16.361 1.00 69.88 422 LYS A N 1
ATOM 3366 C CA . LYS A 1 422 ? -7.773 24.414 -16.861 1.00 69.88 422 LYS A CA 1
ATOM 3367 C C . LYS A 1 422 ? -6.831 25.244 -17.735 1.00 69.88 422 LYS A C 1
ATOM 3369 O O . LYS A 1 422 ? -5.619 25.068 -17.624 1.00 69.88 422 LYS A O 1
ATOM 3374 N N . ASP A 1 423 ? -7.347 26.166 -18.543 1.00 71.56 423 ASP A N 1
ATOM 3375 C CA . ASP A 1 423 ? -6.533 26.992 -19.431 1.00 71.56 423 ASP A CA 1
ATOM 3376 C C . ASP A 1 423 ? -5.744 28.036 -18.635 1.00 71.56 423 ASP A C 1
ATOM 3378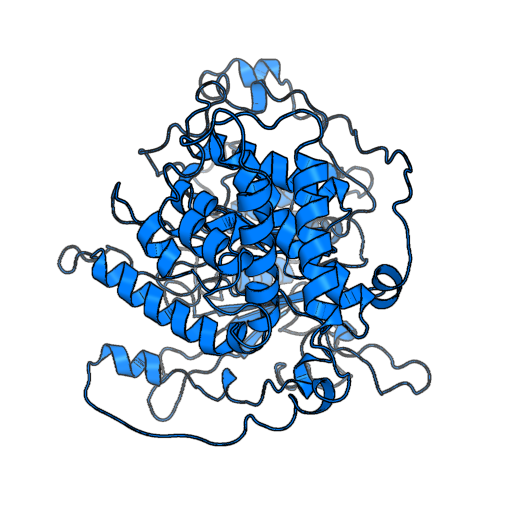 O O . ASP A 1 423 ? -4.594 28.310 -18.971 1.00 71.56 423 ASP A O 1
ATOM 3382 N N . ALA A 1 424 ? -6.301 28.587 -17.551 1.00 76.94 424 ALA A N 1
ATOM 3383 C CA . ALA A 1 424 ? -5.543 29.431 -16.625 1.00 76.94 424 ALA A CA 1
ATOM 3384 C C . ALA A 1 424 ? -4.422 28.649 -15.922 1.00 76.94 424 ALA A C 1
ATOM 3386 O O . ALA A 1 424 ? -3.299 29.146 -15.825 1.00 76.94 424 ALA A O 1
ATOM 3387 N N . HIS A 1 425 ? -4.691 27.416 -15.477 1.00 72.06 425 HIS A N 1
ATOM 3388 C CA . HIS A 1 425 ? -3.666 26.558 -14.878 1.00 72.06 425 HIS A CA 1
ATOM 3389 C C . HIS A 1 425 ? -2.557 26.174 -15.866 1.00 72.06 425 HIS A C 1
ATOM 3391 O O . HIS A 1 425 ? -1.388 26.203 -15.498 1.00 72.06 425 HIS A O 1
ATOM 3397 N N . CYS A 1 426 ? -2.895 25.851 -17.114 1.00 81.94 426 CYS A N 1
ATOM 3398 C CA . CYS A 1 426 ? -1.934 25.397 -18.123 1.00 81.94 426 CYS A CA 1
ATOM 3399 C C . CYS A 1 426 ? -1.128 26.522 -18.792 1.00 81.94 426 CYS A C 1
ATOM 3401 O O . CYS A 1 426 ? -0.242 26.238 -19.593 1.00 81.94 426 CYS A O 1
ATOM 3403 N N . ARG A 1 427 ? -1.389 27.791 -18.445 1.00 81.44 427 ARG A N 1
ATOM 3404 C CA . ARG A 1 427 ? -0.578 28.953 -18.857 1.00 81.44 427 ARG A CA 1
ATOM 3405 C C . ARG A 1 427 ? 0.645 29.204 -17.971 1.00 81.44 427 ARG A C 1
ATOM 3407 O O . ARG A 1 427 ? 1.443 30.074 -18.315 1.00 81.44 427 ARG A O 1
ATOM 3414 N N . THR A 1 428 ? 0.795 28.522 -16.831 1.00 79.25 428 THR A N 1
ATOM 3415 C CA . THR A 1 428 ? 1.987 28.704 -15.982 1.00 79.25 428 THR A CA 1
ATOM 3416 C C . THR A 1 428 ? 3.105 27.746 -16.425 1.00 79.25 428 THR A C 1
ATOM 3418 O O . THR A 1 428 ? 2.814 26.570 -16.671 1.00 79.25 428 THR A O 1
ATOM 3421 N N . PRO A 1 429 ? 4.376 28.195 -16.526 1.00 76.75 429 PRO A N 1
ATOM 3422 C CA . PRO A 1 429 ? 5.477 27.355 -17.014 1.00 76.75 429 PRO A CA 1
ATOM 3423 C C . PRO A 1 429 ? 5.678 26.057 -16.221 1.00 76.75 429 PRO A C 1
ATOM 3425 O O . PRO A 1 429 ? 6.133 25.061 -16.770 1.00 76.75 429 PRO A O 1
ATOM 3428 N N . GLU A 1 430 ? 5.309 26.050 -14.939 1.00 72.12 430 GLU A N 1
ATOM 3429 C CA . GLU A 1 430 ? 5.411 24.894 -14.044 1.00 72.12 430 GLU A CA 1
ATOM 3430 C C . GLU A 1 430 ? 4.350 23.818 -14.325 1.00 72.12 430 GLU A C 1
ATOM 3432 O O . GLU A 1 430 ? 4.537 22.663 -13.955 1.00 72.12 430 GLU A O 1
ATOM 3437 N N . ASN A 1 431 ? 3.224 24.185 -14.949 1.00 73.62 431 ASN A N 1
ATOM 3438 C CA . ASN A 1 431 ? 2.115 23.272 -15.242 1.00 73.62 431 ASN A CA 1
ATOM 3439 C C . ASN A 1 431 ? 2.056 22.854 -16.717 1.00 73.62 431 ASN A C 1
ATOM 3441 O O . ASN A 1 431 ?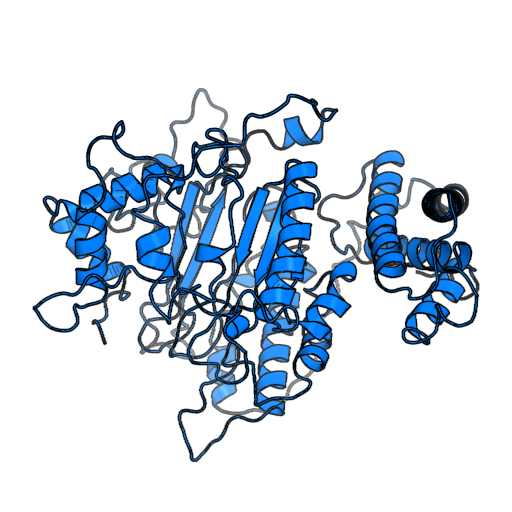 1.537 21.774 -16.999 1.00 73.62 431 ASN A O 1
ATOM 3445 N N . GLN A 1 432 ? 2.557 23.685 -17.639 1.00 80.25 432 GLN A N 1
ATOM 3446 C CA . GLN A 1 432 ? 2.395 23.523 -19.090 1.00 80.25 432 GLN A CA 1
ATOM 3447 C C . GLN A 1 432 ? 2.776 22.120 -19.595 1.00 80.25 432 GLN A C 1
ATOM 3449 O O . GLN A 1 432 ? 2.020 21.518 -20.351 1.00 80.25 432 GLN A O 1
ATOM 3454 N N . GLU A 1 433 ? 3.897 21.573 -19.117 1.00 77.75 433 GLU A N 1
ATOM 3455 C CA . GLU A 1 433 ? 4.448 20.275 -19.544 1.00 77.75 433 GLU A CA 1
ATOM 3456 C C . GLU A 1 433 ? 3.896 19.067 -18.749 1.00 77.75 433 GLU A C 1
ATOM 3458 O O . GLU A 1 433 ? 4.315 17.924 -18.950 1.00 77.75 433 GLU A O 1
ATOM 3463 N N . THR A 1 434 ? 2.952 19.290 -17.827 1.00 77.75 434 THR A N 1
ATOM 3464 C CA . THR A 1 434 ? 2.433 18.246 -16.925 1.00 77.75 434 THR A CA 1
ATOM 3465 C C . THR A 1 434 ? 1.236 17.496 -17.511 1.00 77.75 434 THR A C 1
ATOM 3467 O O . THR A 1 434 ? 0.384 18.061 -18.203 1.00 77.75 434 THR A O 1
ATOM 3470 N N . TRP A 1 435 ? 1.076 16.222 -17.135 1.00 77.31 435 TRP A N 1
ATOM 3471 C CA . TRP A 1 435 ? -0.083 15.399 -17.513 1.00 77.31 435 TRP A CA 1
ATOM 3472 C C . TRP A 1 435 ? -1.448 16.036 -17.190 1.00 77.31 435 TRP A C 1
ATOM 3474 O O . TRP A 1 435 ? -2.420 15.766 -17.897 1.00 77.31 435 TRP A O 1
ATOM 3484 N N . LYS A 1 436 ? -1.543 16.933 -16.192 1.00 75.19 436 LYS A N 1
ATOM 3485 C CA . LYS A 1 436 ? -2.771 17.697 -15.883 1.00 75.19 436 LYS A CA 1
ATOM 3486 C C . LYS A 1 436 ? -3.299 18.456 -17.111 1.00 75.19 436 LYS A C 1
ATOM 3488 O O . LYS A 1 436 ? -4.515 18.542 -17.305 1.00 75.19 436 LYS A O 1
ATOM 3493 N N . CYS A 1 437 ? -2.401 18.963 -17.954 1.00 79.94 437 CYS A N 1
ATOM 3494 C CA . CYS A 1 437 ? -2.742 19.744 -19.137 1.00 79.94 437 CYS A CA 1
ATOM 3495 C C . CYS A 1 437 ? -3.123 18.879 -20.344 1.00 79.94 437 CYS A C 1
ATOM 3497 O O . CYS A 1 437 ? -4.083 19.205 -21.044 1.00 79.94 437 CYS A O 1
ATOM 3499 N N . PHE A 1 438 ? -2.487 17.725 -20.537 1.00 80.12 438 PHE A N 1
ATOM 3500 C CA . PHE A 1 438 ? -2.723 16.883 -21.719 1.00 80.12 438 PHE A CA 1
ATOM 3501 C C . PHE A 1 438 ? -3.787 15.794 -21.523 1.00 80.12 438 PHE A C 1
ATOM 3503 O O . PHE A 1 438 ? -4.458 15.411 -22.482 1.00 80.12 438 PHE A O 1
ATOM 3510 N N . LEU A 1 439 ? -4.022 15.327 -20.290 1.00 75.25 439 LEU A N 1
ATOM 3511 C CA . LEU A 1 439 ? -5.097 14.373 -20.012 1.00 75.25 439 LEU A CA 1
ATOM 3512 C C . LEU A 1 439 ? -6.465 15.027 -20.237 1.00 75.25 439 LEU A C 1
ATOM 3514 O O . LEU A 1 439 ? -6.864 15.921 -19.481 1.00 75.25 439 LEU A O 1
ATOM 3518 N N . ASN A 1 440 ? -7.228 14.488 -21.190 1.00 68.88 440 ASN A N 1
ATOM 3519 C CA . ASN A 1 440 ? -8.610 14.886 -21.497 1.00 68.88 440 ASN A CA 1
ATOM 3520 C C . ASN A 1 440 ? -9.655 13.774 -21.243 1.00 68.88 440 ASN A C 1
ATOM 3522 O O . ASN A 1 440 ? -10.849 14.035 -21.353 1.00 68.88 440 ASN A O 1
ATOM 3526 N N . GLU A 1 441 ? -9.248 12.554 -20.870 1.00 67.25 441 GLU A N 1
ATOM 3527 C CA . GLU A 1 441 ? -10.186 11.447 -20.606 1.00 67.25 441 GLU A CA 1
ATOM 3528 C C . GLU A 1 441 ? -11.058 11.655 -19.351 1.00 67.25 441 GLU A C 1
ATOM 3530 O O . GLU A 1 441 ? -10.635 12.273 -18.367 1.00 67.25 441 GLU A O 1
ATOM 3535 N N . THR A 1 442 ? -12.270 11.093 -19.351 1.00 65.06 442 THR A N 1
ATOM 3536 C CA . THR A 1 442 ? -13.138 11.031 -18.163 1.00 65.06 442 THR A CA 1
ATOM 3537 C C . THR A 1 442 ? -12.524 10.154 -17.078 1.00 65.06 442 THR A C 1
ATOM 3539 O O . THR A 1 442 ? -12.034 9.063 -17.371 1.00 65.06 442 THR A O 1
ATOM 3542 N N . TRP A 1 443 ? -12.612 10.576 -15.817 1.00 69.12 443 TRP A N 1
ATOM 3543 C CA . TRP A 1 443 ? -12.237 9.713 -14.698 1.00 69.12 443 TRP A CA 1
ATOM 3544 C C . TRP A 1 443 ? -13.219 8.546 -14.555 1.00 69.12 443 TRP A C 1
ATOM 3546 O O . TRP A 1 443 ? -14.435 8.731 -14.582 1.00 69.12 443 TRP A O 1
ATOM 3556 N N . TYR A 1 444 ? -12.666 7.346 -14.377 1.00 74.62 444 TYR A N 1
ATOM 3557 C CA . TYR A 1 444 ? -13.423 6.118 -14.151 1.00 74.62 444 TYR A CA 1
ATOM 3558 C C . TYR A 1 444 ? -13.743 5.969 -12.660 1.00 74.62 444 TYR A C 1
ATOM 3560 O O . TYR A 1 444 ? -13.006 5.301 -11.932 1.00 74.62 444 TYR A O 1
ATOM 3568 N N . SER A 1 445 ? -14.837 6.578 -12.205 1.00 78.31 445 SER A N 1
ATOM 3569 C CA . SER A 1 445 ? -15.443 6.250 -10.911 1.00 78.31 445 SER A CA 1
ATOM 3570 C C . SER A 1 445 ? -16.654 5.327 -11.092 1.00 78.31 445 SER A C 1
ATOM 3572 O O . SER A 1 445 ? -17.234 5.209 -12.173 1.00 78.31 445 SER A O 1
ATOM 3574 N N . ASP A 1 446 ? -16.995 4.607 -10.028 1.00 80.69 446 ASP A N 1
ATOM 3575 C CA . ASP A 1 446 ? -18.188 3.769 -9.946 1.00 80.69 446 ASP A CA 1
ATOM 3576 C C . ASP A 1 446 ? -18.777 3.959 -8.537 1.00 80.69 446 ASP A C 1
ATOM 3578 O O . ASP A 1 446 ? -18.040 3.757 -7.564 1.00 80.69 446 ASP A O 1
ATOM 3582 N N . PRO A 1 447 ? -20.044 4.396 -8.381 1.00 82.25 447 PRO A N 1
ATOM 3583 C CA . PRO A 1 447 ? -20.670 4.554 -7.066 1.00 82.25 447 PRO A CA 1
ATOM 3584 C C . PRO A 1 447 ? -20.826 3.217 -6.328 1.00 82.25 447 PRO A C 1
ATOM 3586 O O . PRO A 1 447 ? -20.924 3.205 -5.102 1.00 82.25 447 PRO A O 1
ATOM 3589 N N . GLU A 1 448 ? -20.783 2.092 -7.048 1.00 81.50 448 GLU A N 1
ATOM 3590 C CA . GLU A 1 448 ? -20.863 0.752 -6.481 1.00 81.50 448 GLU A CA 1
ATOM 3591 C C . GLU A 1 448 ? -19.492 0.134 -6.158 1.00 81.50 448 GLU A C 1
ATOM 3593 O O . GLU A 1 448 ? -19.441 -1.041 -5.790 1.00 81.50 448 GLU A O 1
ATOM 3598 N N . SER A 1 449 ? -18.381 0.878 -6.217 1.00 85.62 449 SER A N 1
ATOM 3599 C CA . SER A 1 449 ? -17.074 0.324 -5.833 1.00 85.62 449 SER A CA 1
ATOM 3600 C C . SER A 1 449 ? -16.974 0.006 -4.321 1.00 85.62 449 SER A C 1
ATOM 3602 O O . SER A 1 449 ? -17.628 0.662 -3.499 1.00 85.62 449 SER A O 1
ATOM 3604 N N . PRO A 1 450 ? -16.096 -0.932 -3.906 1.00 87.19 450 PRO A N 1
ATOM 3605 C CA . PRO A 1 450 ? -15.850 -1.229 -2.489 1.00 87.19 450 PRO A CA 1
ATOM 3606 C C . PRO A 1 450 ? -15.261 -0.069 -1.667 1.00 87.19 450 PRO A C 1
ATOM 3608 O O . PRO A 1 450 ? -15.210 -0.163 -0.442 1.00 87.19 450 PRO A O 1
ATOM 3611 N N . SER A 1 451 ? -14.826 1.027 -2.305 1.00 88.75 451 SER A N 1
ATOM 3612 C CA . SER A 1 451 ? -14.369 2.251 -1.628 1.00 88.75 451 SER A CA 1
ATOM 3613 C C . SER A 1 451 ? -15.473 3.300 -1.427 1.00 88.75 451 SER A C 1
ATOM 3615 O O . SER A 1 451 ? -15.234 4.315 -0.769 1.00 88.75 451 SER A O 1
ATOM 3617 N N . ARG A 1 452 ? -16.683 3.070 -1.959 1.00 90.06 452 ARG A N 1
ATOM 3618 C CA . ARG A 1 452 ? -17.860 3.950 -1.814 1.00 90.06 452 ARG A CA 1
ATOM 3619 C C . ARG A 1 452 ? -18.874 3.439 -0.799 1.00 90.06 452 ARG A C 1
ATOM 3621 O O . ARG A 1 452 ? -19.513 4.241 -0.133 1.00 90.06 452 ARG A O 1
ATOM 3628 N N . SER A 1 453 ? -19.047 2.124 -0.714 1.00 91.31 453 SER A N 1
ATOM 3629 C CA . SER A 1 453 ? -20.024 1.475 0.163 1.00 91.31 453 SER A CA 1
ATOM 3630 C C . SER A 1 453 ? -19.544 0.080 0.560 1.00 91.31 453 SER A C 1
ATOM 3632 O O . SER A 1 453 ? -18.855 -0.588 -0.210 1.00 91.31 453 SER A O 1
ATOM 3634 N N . ASN A 1 454 ? -19.904 -0.352 1.769 1.00 91.06 454 ASN A N 1
ATOM 3635 C CA . ASN A 1 454 ? -19.414 -1.591 2.364 1.00 91.06 454 ASN A CA 1
ATOM 3636 C C . ASN A 1 454 ? -19.948 -2.842 1.649 1.00 91.06 454 ASN A C 1
ATOM 3638 O O . ASN A 1 454 ? -21.148 -3.120 1.668 1.00 91.06 454 ASN A O 1
ATOM 3642 N N . LYS A 1 455 ? -19.046 -3.592 1.012 1.00 88.44 455 LYS A N 1
ATOM 3643 C CA . LYS A 1 455 ? -19.317 -4.844 0.291 1.00 88.44 455 LYS A CA 1
ATOM 3644 C C . LYS A 1 455 ? -18.046 -5.691 0.193 1.00 88.44 455 LYS A C 1
ATOM 3646 O O . LYS A 1 455 ? -17.030 -5.361 0.797 1.00 88.44 455 LYS A O 1
ATOM 3651 N N . LEU A 1 456 ? -18.096 -6.784 -0.569 1.00 84.19 456 LEU A N 1
ATOM 3652 C CA . LEU A 1 456 ? -16.941 -7.643 -0.838 1.00 84.19 456 LEU A CA 1
ATOM 3653 C C . LEU A 1 456 ? -15.696 -6.816 -1.231 1.00 84.19 456 LEU A C 1
ATOM 3655 O O . LEU A 1 456 ? -15.751 -6.000 -2.151 1.00 84.19 456 LEU A O 1
ATOM 3659 N N . TRP A 1 457 ? -14.589 -7.063 -0.528 1.00 83.12 457 TRP A N 1
ATOM 3660 C CA . TRP A 1 457 ? -13.296 -6.370 -0.604 1.00 83.12 457 TRP A CA 1
ATOM 3661 C C . TRP A 1 457 ? -13.232 -4.934 -0.044 1.00 83.12 457 TRP A C 1
ATOM 3663 O O . TRP A 1 457 ? -12.181 -4.302 -0.144 1.00 83.12 457 TRP A O 1
ATOM 3673 N N . THR A 1 458 ? -14.275 -4.417 0.617 1.00 86.88 458 THR A N 1
ATOM 3674 C CA . THR A 1 458 ? -14.167 -3.167 1.394 1.00 86.88 458 THR A CA 1
ATOM 3675 C C . THR A 1 458 ? -13.256 -3.368 2.617 1.00 86.88 458 THR A C 1
ATOM 3677 O O . THR A 1 458 ? -13.490 -4.307 3.384 1.00 86.88 458 THR A O 1
ATOM 3680 N N . PRO A 1 459 ? -12.259 -2.497 2.872 1.00 88.56 459 PRO A N 1
ATOM 3681 C CA . PRO A 1 459 ? -11.551 -2.471 4.150 1.00 88.56 459 PRO A CA 1
ATOM 3682 C C . PRO A 1 459 ? -12.487 -1.992 5.274 1.00 88.56 459 PRO A C 1
ATOM 3684 O O . PRO A 1 459 ? -13.055 -0.903 5.211 1.00 88.56 459 PRO A O 1
ATOM 3687 N N . LEU A 1 460 ? -12.649 -2.809 6.314 1.00 87.25 460 LEU A N 1
ATOM 3688 C CA . LEU A 1 460 ? -13.546 -2.570 7.454 1.00 87.25 460 LEU A CA 1
ATOM 3689 C C . LEU A 1 460 ? -12.886 -1.789 8.596 1.00 87.25 460 LEU A C 1
ATOM 3691 O O . LEU A 1 460 ? -13.568 -1.232 9.449 1.00 87.25 460 LEU A O 1
ATOM 3695 N N . GLY A 1 461 ? -11.559 -1.793 8.652 1.00 89.50 461 GLY A N 1
ATOM 3696 C CA . GLY A 1 461 ? -10.803 -1.178 9.734 1.00 89.50 461 GLY A CA 1
ATOM 3697 C C . GLY A 1 461 ? -9.395 -1.742 9.824 1.00 89.50 461 GLY A C 1
ATOM 3698 O O . GLY A 1 461 ? -9.011 -2.646 9.082 1.00 89.50 461 GLY A O 1
ATOM 3699 N N . TYR A 1 462 ? -8.635 -1.208 10.769 1.00 90.12 462 TYR A N 1
ATOM 3700 C CA . TYR A 1 462 ? -7.326 -1.707 11.150 1.00 90.12 462 TYR A CA 1
ATOM 3701 C C . TYR A 1 462 ? -7.109 -1.597 12.659 1.00 90.12 462 TYR A C 1
ATOM 3703 O O . TYR A 1 462 ? -7.707 -0.757 13.338 1.00 90.12 462 TYR A O 1
ATOM 3711 N N . ALA A 1 463 ? -6.200 -2.426 13.162 1.00 88.81 463 ALA A N 1
ATOM 3712 C CA . ALA A 1 463 ? -5.570 -2.285 14.468 1.00 88.81 463 ALA A CA 1
ATOM 3713 C C . ALA A 1 463 ? -4.104 -1.867 14.286 1.00 88.81 463 ALA A C 1
ATOM 3715 O O . ALA A 1 463 ? -3.399 -2.448 13.460 1.00 88.81 463 ALA A O 1
ATOM 3716 N N . GLN A 1 464 ? -3.653 -0.865 15.043 1.00 90.75 464 GLN A N 1
ATOM 3717 C CA . GLN A 1 464 ? -2.255 -0.436 15.109 1.00 90.75 464 GLN A CA 1
ATOM 3718 C C . GLN A 1 464 ? -1.608 -1.019 16.369 1.00 90.75 464 GLN A C 1
ATOM 3720 O O . GLN A 1 464 ? -2.120 -0.854 17.480 1.00 90.75 464 GLN A O 1
ATOM 3725 N N . TYR A 1 465 ? -0.486 -1.709 16.185 1.00 85.56 465 TYR A N 1
ATOM 3726 C CA . TYR A 1 465 ? 0.298 -2.340 17.242 1.00 85.56 465 TYR A CA 1
ATOM 3727 C C . TYR A 1 465 ? 1.647 -1.643 17.376 1.00 85.56 465 TYR A C 1
ATOM 3729 O O . TYR A 1 465 ? 2.280 -1.363 16.365 1.00 85.56 465 TYR A O 1
ATOM 3737 N N . PHE A 1 466 ? 2.097 -1.419 18.612 1.00 88.44 466 PHE A N 1
ATOM 3738 C CA . PHE A 1 466 ? 3.354 -0.731 18.926 1.00 88.44 466 PHE A CA 1
ATOM 3739 C C . PHE A 1 466 ? 4.084 -1.347 20.126 1.00 88.44 466 PHE A C 1
ATOM 3741 O O . PHE A 1 466 ? 3.477 -2.080 20.917 1.00 88.44 466 PHE A O 1
ATOM 3748 N N . ILE A 1 467 ? 5.375 -1.037 20.279 1.00 85.06 467 ILE A N 1
ATOM 3749 C CA . ILE A 1 467 ? 6.186 -1.397 21.454 1.00 85.06 467 ILE A CA 1
ATOM 3750 C C . ILE A 1 467 ? 6.288 -0.181 22.403 1.00 85.06 467 ILE A C 1
ATOM 3752 O O . ILE A 1 467 ? 7.156 0.662 22.191 1.00 85.06 467 ILE A O 1
ATOM 3756 N N . PRO A 1 468 ? 5.439 -0.063 23.449 1.00 84.56 468 PRO A N 1
ATOM 3757 C CA . PRO A 1 468 ? 5.417 1.102 24.349 1.00 84.56 468 PRO A CA 1
ATOM 3758 C C . PRO A 1 468 ? 6.658 1.258 25.232 1.00 84.56 468 PRO A C 1
ATOM 3760 O O . PRO A 1 468 ? 6.954 2.359 25.676 1.00 84.56 468 PRO A O 1
ATOM 3763 N N . ASP A 1 469 ? 7.325 0.149 25.546 1.00 83.88 469 ASP A N 1
ATOM 3764 C CA . ASP A 1 469 ? 8.330 0.050 26.609 1.00 83.88 469 ASP A CA 1
ATOM 3765 C C . ASP A 1 469 ? 9.640 -0.518 26.043 1.00 83.88 469 ASP A C 1
ATOM 3767 O O . ASP A 1 469 ? 10.152 -1.553 26.472 1.00 83.88 469 ASP A O 1
ATOM 3771 N N . LEU A 1 470 ? 10.118 0.111 24.965 1.00 84.12 470 LEU A N 1
ATOM 3772 C CA . LEU A 1 470 ? 11.333 -0.308 24.269 1.00 84.12 470 LEU A CA 1
ATOM 3773 C C . LEU A 1 470 ? 12.603 0.092 25.034 1.00 84.12 470 LEU A C 1
ATOM 3775 O O . LEU A 1 470 ? 13.581 -0.647 25.009 1.00 84.12 470 LEU A O 1
ATOM 3779 N N . GLU A 1 471 ? 12.587 1.229 25.731 1.00 84.38 471 GLU A N 1
ATOM 3780 C CA . GLU A 1 471 ? 13.755 1.778 26.437 1.00 84.38 471 GLU A CA 1
ATOM 3781 C C . GLU A 1 471 ? 14.229 0.875 27.585 1.00 84.38 471 GLU A C 1
ATOM 3783 O O . GLU A 1 471 ? 15.429 0.710 27.792 1.00 84.38 471 GLU A O 1
ATOM 3788 N N . ASN A 1 472 ? 13.298 0.223 28.291 1.00 84.69 472 ASN A N 1
ATOM 3789 C CA . ASN A 1 472 ? 13.612 -0.718 29.371 1.00 84.69 472 ASN A CA 1
ATOM 3790 C C . ASN A 1 472 ? 13.854 -2.158 28.871 1.00 84.69 472 ASN A C 1
ATOM 3792 O O . ASN A 1 472 ? 14.121 -3.061 29.675 1.00 84.69 472 ASN A O 1
ATOM 3796 N N . ALA A 1 473 ? 13.736 -2.407 27.561 1.00 83.81 473 ALA A N 1
ATOM 3797 C CA . ALA A 1 473 ? 13.779 -3.747 26.992 1.00 83.81 473 ALA A CA 1
ATOM 3798 C C . ALA A 1 473 ? 15.173 -4.384 27.113 1.00 83.81 473 ALA A C 1
ATOM 3800 O O . ALA A 1 473 ? 16.196 -3.799 26.761 1.00 83.81 473 ALA A O 1
ATOM 3801 N N . ASN A 1 474 ? 15.223 -5.622 27.602 1.00 83.62 474 ASN A N 1
ATOM 3802 C CA . ASN A 1 474 ? 16.470 -6.338 27.863 1.00 83.62 474 ASN A CA 1
ATOM 3803 C C . ASN A 1 474 ? 16.280 -7.871 27.784 1.00 83.62 474 ASN A C 1
ATOM 3805 O O . ASN A 1 474 ? 15.243 -8.370 27.346 1.00 83.62 474 ASN A O 1
ATOM 3809 N N . LYS A 1 475 ? 17.300 -8.646 28.186 1.00 82.06 475 LYS A N 1
ATOM 3810 C CA . LYS A 1 475 ? 17.296 -10.119 28.072 1.00 82.06 475 LYS A CA 1
ATOM 3811 C C . LYS A 1 475 ? 16.186 -10.806 28.884 1.00 82.06 475 LYS A C 1
ATOM 3813 O O . LYS A 1 475 ? 15.701 -11.850 28.444 1.00 82.06 475 LYS A O 1
ATOM 3818 N N . THR A 1 476 ? 15.786 -10.254 30.034 1.00 84.94 476 THR A N 1
ATOM 3819 C CA . THR A 1 476 ? 14.689 -10.789 30.864 1.00 84.94 476 THR A CA 1
ATOM 3820 C C . THR A 1 476 ? 13.370 -10.076 30.564 1.00 84.94 476 THR A C 1
ATOM 3822 O O . THR A 1 476 ? 12.350 -10.735 30.356 1.00 84.94 476 THR A O 1
ATOM 3825 N N . HIS A 1 477 ? 13.389 -8.747 30.437 1.00 83.06 477 HIS A N 1
ATOM 3826 C CA . HIS A 1 477 ? 12.237 -7.946 30.014 1.00 83.06 477 HIS A CA 1
ATOM 3827 C C . HIS A 1 477 ? 12.211 -7.781 28.490 1.00 83.06 477 HIS A C 1
ATOM 3829 O O . HIS A 1 477 ? 12.593 -6.747 27.946 1.00 83.06 477 HIS A O 1
ATOM 3835 N N . ARG A 1 478 ? 11.809 -8.839 27.776 1.00 81.62 478 ARG A N 1
ATOM 3836 C CA . ARG A 1 478 ? 11.752 -8.812 26.304 1.00 81.62 478 ARG A CA 1
ATOM 3837 C C . ARG A 1 478 ? 10.672 -7.845 25.792 1.00 81.62 478 ARG A C 1
ATOM 3839 O O . ARG A 1 478 ? 9.561 -7.865 26.336 1.00 81.62 478 ARG A O 1
ATOM 3846 N N . PRO A 1 479 ? 10.941 -7.091 24.707 1.00 83.81 479 PRO A N 1
ATOM 3847 C CA . PRO A 1 479 ? 9.979 -6.157 24.132 1.00 83.81 479 PRO A CA 1
ATOM 3848 C C . PRO A 1 479 ? 8.769 -6.904 23.557 1.00 83.81 479 PRO A C 1
ATOM 3850 O O . PRO A 1 479 ? 8.887 -8.024 23.048 1.00 83.81 479 PRO A O 1
ATOM 3853 N N . LYS A 1 480 ? 7.588 -6.287 23.649 1.00 83.69 480 LYS A N 1
ATOM 3854 C CA . LYS A 1 480 ? 6.307 -6.871 23.225 1.00 83.69 480 LYS A CA 1
ATOM 3855 C C . LYS A 1 480 ? 5.482 -5.832 22.482 1.00 83.69 480 LYS A C 1
ATOM 3857 O O . LYS A 1 480 ? 5.286 -4.729 22.987 1.00 83.69 480 LYS A O 1
ATOM 3862 N N . PHE A 1 481 ? 4.950 -6.219 21.328 1.00 84.94 481 PHE A N 1
ATOM 3863 C CA . PHE A 1 481 ? 3.907 -5.450 20.663 1.00 84.94 481 PHE A CA 1
ATOM 3864 C C . PHE A 1 481 ? 2.607 -5.504 21.470 1.00 84.94 481 PHE A C 1
ATOM 3866 O O . PHE A 1 481 ? 2.231 -6.543 22.017 1.00 84.94 481 PHE A O 1
ATOM 3873 N N . THR A 1 482 ? 1.918 -4.371 21.533 1.00 89.19 482 THR A N 1
ATOM 3874 C CA . THR A 1 482 ? 0.633 -4.188 22.214 1.00 89.19 482 THR A CA 1
ATOM 3875 C C . THR A 1 482 ? -0.289 -3.342 21.343 1.00 89.19 482 THR A C 1
ATOM 3877 O O . THR A 1 482 ? 0.193 -2.587 20.503 1.00 89.19 482 THR A O 1
ATOM 3880 N N . LEU A 1 483 ? -1.607 -3.468 21.513 1.00 90.69 483 LEU A N 1
ATOM 3881 C CA . LEU A 1 483 ? -2.566 -2.641 20.780 1.00 90.69 483 LEU A CA 1
ATOM 3882 C C . LEU A 1 483 ? -2.437 -1.173 21.218 1.00 90.69 483 LEU A C 1
ATOM 3884 O O . LEU A 1 483 ? -2.653 -0.860 22.391 1.00 90.69 483 LEU A O 1
ATOM 3888 N N . GLU A 1 484 ? -2.143 -0.278 20.278 1.00 91.88 484 GLU A N 1
ATOM 3889 C CA . GLU A 1 484 ? -2.157 1.167 20.511 1.00 91.88 484 GLU A CA 1
ATOM 3890 C C . GLU A 1 484 ? -3.586 1.713 20.381 1.00 91.88 484 GLU A C 1
ATOM 3892 O O . GLU A 1 484 ? -4.120 2.340 21.302 1.00 91.88 484 GLU A O 1
ATOM 3897 N N . TYR A 1 485 ? -4.217 1.423 19.239 1.00 93.56 485 TYR A N 1
ATOM 3898 C CA . TYR A 1 485 ? -5.619 1.700 18.944 1.00 93.56 485 TYR A CA 1
ATOM 3899 C C . TYR A 1 485 ? -6.124 0.845 17.774 1.00 93.56 485 TYR A C 1
ATOM 3901 O O . TYR A 1 485 ? -5.355 0.196 17.066 1.00 93.56 485 TYR A O 1
ATOM 3909 N N . LEU A 1 486 ? -7.434 0.881 17.558 1.00 92.31 486 LEU A N 1
ATOM 3910 C CA . LEU A 1 486 ? -8.123 0.358 16.389 1.00 92.31 486 LEU A CA 1
ATOM 3911 C C . LEU A 1 486 ? -9.156 1.371 15.873 1.00 92.31 486 LEU A C 1
ATOM 3913 O O . LEU A 1 486 ? -9.581 2.273 16.598 1.00 92.31 486 LEU A O 1
ATOM 3917 N N . THR A 1 487 ? -9.535 1.263 14.604 1.00 92.50 487 THR A N 1
ATOM 3918 C CA . THR A 1 487 ? -10.504 2.182 13.975 1.00 92.50 487 THR A CA 1
ATOM 3919 C C . THR A 1 487 ? -11.960 1.802 14.252 1.00 92.50 487 THR A C 1
ATOM 3921 O O . THR A 1 487 ? -12.784 2.704 14.409 1.00 92.50 487 THR A O 1
ATOM 3924 N N . PHE A 1 488 ? -12.263 0.504 14.380 1.00 86.12 488 PHE A N 1
ATOM 3925 C CA . PHE A 1 488 ? -13.621 -0.033 14.562 1.00 86.12 488 PHE A CA 1
ATOM 3926 C C . PHE A 1 488 ? -14.351 0.515 15.815 1.00 86.12 488 PHE A C 1
ATOM 3928 O O . PHE A 1 488 ? -13.724 0.726 16.858 1.00 86.12 488 PHE A O 1
ATOM 3935 N N . PRO A 1 489 ? -15.692 0.648 15.794 1.00 87.94 489 PRO A N 1
ATOM 3936 C CA . PRO A 1 489 ? -16.514 0.687 16.999 1.00 87.94 489 PRO A CA 1
ATOM 3937 C C . PRO A 1 489 ? -16.305 -0.583 17.844 1.00 87.94 489 PRO A C 1
ATOM 3939 O O . PRO A 1 489 ? -16.353 -1.680 17.279 1.00 87.94 489 PRO A O 1
ATOM 3942 N N . PRO A 1 490 ? -16.173 -0.499 19.184 1.00 86.62 490 PRO A N 1
ATOM 3943 C CA . PRO A 1 490 ? -15.973 -1.683 20.028 1.00 86.62 490 PRO A CA 1
ATOM 3944 C C . PRO A 1 490 ? -17.055 -2.762 19.869 1.00 86.62 490 PRO A C 1
ATOM 3946 O O . PRO A 1 490 ? -16.753 -3.951 19.926 1.00 86.62 490 PRO A O 1
ATOM 3949 N N . ARG A 1 491 ? -18.300 -2.354 19.579 1.00 81.62 491 ARG A N 1
ATOM 3950 C CA . ARG A 1 491 ? -19.438 -3.249 19.304 1.00 81.62 491 ARG A CA 1
ATOM 3951 C C . ARG A 1 491 ? -19.249 -4.184 18.098 1.00 81.62 491 ARG A C 1
ATOM 3953 O O . ARG A 1 491 ? -19.912 -5.208 18.040 1.00 81.62 491 ARG A O 1
ATOM 3960 N N . LEU A 1 492 ? -18.363 -3.868 17.144 1.00 80.69 492 LEU A N 1
ATOM 3961 C CA . LEU A 1 492 ? -18.085 -4.752 15.997 1.00 80.69 492 LEU A CA 1
ATOM 3962 C C . LEU A 1 492 ? -17.116 -5.897 16.336 1.00 80.69 492 LEU A C 1
ATOM 3964 O O . LEU A 1 492 ? -16.953 -6.817 15.541 1.00 80.69 492 LEU A O 1
ATOM 3968 N N . LEU A 1 493 ? -16.487 -5.859 17.516 1.00 79.50 493 LEU A N 1
ATOM 3969 C CA . LEU A 1 493 ? -15.680 -6.965 18.038 1.00 79.50 493 LEU A CA 1
ATOM 3970 C C . LEU A 1 493 ? -16.556 -8.055 18.678 1.00 79.50 493 LEU A C 1
ATOM 3972 O O . LEU A 1 493 ? -16.108 -9.188 18.799 1.00 79.50 493 LEU A O 1
ATOM 3976 N N . HIS A 1 494 ? -17.787 -7.705 19.076 1.00 77.00 494 HIS A N 1
ATOM 3977 C CA . HIS A 1 494 ? -18.758 -8.571 19.756 1.00 77.00 494 HIS A CA 1
ATOM 3978 C C . HIS A 1 494 ? -20.182 -8.253 19.262 1.00 77.00 494 HIS A C 1
ATOM 3980 O O . HIS A 1 494 ? -20.959 -7.638 19.998 1.00 77.00 494 HIS A O 1
ATOM 3986 N N . PRO A 1 495 ? -20.534 -8.587 18.006 1.00 68.50 495 PRO A N 1
ATOM 3987 C CA . PRO A 1 495 ? -21.889 -8.371 17.513 1.00 68.50 495 PRO A CA 1
ATOM 3988 C C . PRO A 1 495 ? -22.900 -9.224 18.302 1.00 68.50 495 PRO A C 1
ATOM 3990 O O . PRO A 1 495 ? -22.537 -10.289 18.810 1.00 68.50 495 PRO A O 1
ATOM 3993 N N . PRO A 1 496 ? -24.176 -8.806 18.393 1.00 62.06 496 PRO A N 1
ATOM 3994 C CA . PRO A 1 496 ? -25.214 -9.625 19.006 1.00 62.06 496 PRO A CA 1
ATOM 3995 C C . PRO A 1 496 ? -25.351 -10.964 18.274 1.00 62.06 496 PRO A C 1
ATOM 3997 O O . PRO A 1 496 ? -25.599 -10.990 17.068 1.00 62.06 496 PRO A O 1
ATOM 4000 N N . THR A 1 497 ? -25.222 -12.074 18.999 1.00 58.38 497 THR A N 1
ATOM 4001 C CA . THR A 1 497 ? -25.518 -13.409 18.471 1.00 58.38 497 THR A CA 1
ATOM 4002 C C . THR A 1 497 ? -27.021 -13.546 18.260 1.00 58.38 497 THR A C 1
ATOM 4004 O O . THR A 1 497 ? -27.767 -13.701 19.229 1.00 58.38 497 THR A O 1
ATOM 4007 N N . ALA A 1 498 ? -27.460 -13.498 17.004 1.00 49.34 498 ALA A N 1
ATOM 4008 C CA . ALA A 1 498 ? -28.788 -13.962 16.634 1.00 49.34 498 ALA A CA 1
ATOM 4009 C C . ALA A 1 498 ? -28.852 -15.488 16.819 1.00 49.34 498 ALA A C 1
ATOM 4011 O O . ALA A 1 498 ? -28.017 -16.213 16.284 1.00 49.34 498 ALA A O 1
ATOM 4012 N N . ASP A 1 499 ? -29.819 -15.944 17.613 1.00 47.31 499 ASP A N 1
ATOM 4013 C CA . ASP A 1 499 ? -30.373 -17.303 17.630 1.00 47.31 499 ASP A CA 1
ATOM 4014 C C . ASP A 1 499 ? -29.377 -18.479 17.553 1.00 47.31 499 ASP A C 1
ATOM 4016 O O . ASP A 1 499 ? -29.569 -19.450 16.826 1.00 47.31 499 ASP A O 1
ATOM 4020 N N . GLY A 1 500 ? -28.336 -18.435 18.390 1.00 46.56 500 GLY A N 1
ATOM 4021 C CA . GLY A 1 500 ? -27.571 -19.624 18.790 1.00 46.56 500 GLY A CA 1
ATOM 4022 C C . GLY A 1 500 ? -26.476 -20.116 17.837 1.00 46.56 500 GLY A C 1
ATOM 4023 O O . GLY A 1 500 ? -25.743 -21.024 18.224 1.00 46.56 500 GLY A O 1
ATOM 4024 N N . GLU A 1 501 ? -26.289 -19.524 16.654 1.00 48.72 501 GLU A N 1
ATOM 4025 C CA . GLU A 1 501 ? -25.177 -19.878 15.753 1.00 48.72 501 GLU A CA 1
ATOM 4026 C C . GLU A 1 501 ? -23.830 -19.303 16.244 1.00 48.72 501 GLU A C 1
ATOM 4028 O O . GLU A 1 501 ? -23.298 -18.327 15.715 1.00 48.72 501 GLU A O 1
ATOM 4033 N N . THR A 1 502 ? -23.246 -19.918 17.277 1.00 50.03 502 THR A N 1
ATOM 4034 C CA . THR A 1 502 ? -21.938 -19.526 17.839 1.00 50.03 502 THR A CA 1
ATOM 4035 C C . THR A 1 502 ? -20.743 -19.828 16.935 1.00 50.03 502 THR A C 1
ATOM 4037 O O . THR A 1 502 ? -19.677 -19.235 17.098 1.00 50.03 502 THR A O 1
ATOM 4040 N N . ASP A 1 503 ? -20.895 -20.750 15.987 1.00 46.34 503 ASP A N 1
ATOM 4041 C CA . ASP A 1 503 ? -19.763 -21.533 15.478 1.00 46.34 503 ASP A CA 1
ATOM 4042 C C . ASP A 1 503 ? -18.929 -20.846 14.384 1.00 46.34 503 ASP A C 1
ATOM 4044 O O . ASP A 1 503 ? -17.878 -21.367 14.008 1.00 46.34 503 ASP A O 1
ATOM 4048 N N . LYS A 1 504 ? -19.366 -19.690 13.852 1.00 58.03 504 LYS A N 1
ATOM 4049 C CA . LYS A 1 504 ? -18.680 -18.990 12.741 1.00 58.03 504 LYS A CA 1
ATOM 4050 C C . LYS A 1 504 ? -18.664 -17.456 12.824 1.00 58.03 504 LYS A C 1
ATOM 4052 O O . LYS A 1 504 ? -18.700 -16.790 11.789 1.00 58.03 504 LYS A O 1
ATOM 4057 N N . PHE A 1 505 ? -18.549 -16.851 14.012 1.00 63.44 505 PHE A N 1
ATOM 4058 C CA . PHE A 1 505 ? -18.202 -15.422 14.049 1.00 63.44 505 PHE A CA 1
ATOM 4059 C C . PHE A 1 505 ? -16.707 -15.194 13.758 1.00 63.44 505 PHE A C 1
ATOM 4061 O O . PHE A 1 505 ? -15.837 -15.433 14.597 1.00 63.44 505 PHE A O 1
ATOM 4068 N N . HIS A 1 506 ? -16.408 -14.689 12.559 1.00 65.31 506 HIS A N 1
ATOM 4069 C CA . HIS A 1 506 ? -15.056 -14.304 12.155 1.00 65.31 506 HIS A CA 1
ATOM 4070 C C . HIS A 1 506 ? -14.697 -12.922 12.733 1.00 65.31 506 HIS A C 1
ATOM 4072 O O . HIS A 1 506 ? -15.008 -11.885 12.147 1.00 65.31 506 HIS A O 1
ATOM 4078 N N . TYR A 1 507 ? -14.028 -12.911 13.889 1.00 70.44 507 TYR A N 1
ATOM 4079 C CA . TYR A 1 507 ? -13.532 -11.692 14.536 1.00 70.44 507 TYR A CA 1
ATOM 4080 C C . TYR A 1 507 ? -12.614 -10.869 13.604 1.00 70.44 507 TYR A C 1
ATOM 4082 O O . TYR A 1 507 ? -11.594 -11.402 13.160 1.00 70.44 507 TYR A O 1
ATOM 4090 N N . PRO A 1 508 ? -12.873 -9.560 13.381 1.00 69.94 508 PRO A N 1
ATOM 4091 C CA . PRO A 1 508 ? -12.002 -8.695 12.571 1.00 69.94 508 PRO A CA 1
ATOM 4092 C C . PRO A 1 508 ? -10.560 -8.598 13.091 1.00 69.94 508 PRO A C 1
ATOM 4094 O O . PRO A 1 508 ? -9.630 -8.403 12.315 1.00 69.94 508 PRO A O 1
ATOM 4097 N N . ILE A 1 509 ? -10.379 -8.741 14.408 1.00 77.31 509 ILE A N 1
ATOM 4098 C CA . ILE A 1 509 ? -9.094 -8.914 15.093 1.00 77.31 509 ILE A CA 1
ATOM 4099 C C . ILE A 1 509 ? -9.298 -10.027 16.136 1.00 77.31 509 ILE A C 1
ATOM 4101 O O . ILE A 1 509 ? -10.149 -9.848 17.013 1.00 77.31 509 ILE A O 1
ATOM 4105 N N . PRO A 1 510 ? -8.567 -11.159 16.084 1.00 77.06 510 PRO A N 1
ATOM 4106 C CA . PRO A 1 510 ? -8.801 -12.275 17.001 1.00 77.06 510 PRO A CA 1
ATOM 4107 C C . PRO A 1 510 ? -8.620 -11.885 18.484 1.00 77.06 510 PRO A C 1
ATOM 4109 O O . PRO A 1 510 ? -7.641 -11.199 18.808 1.00 77.06 510 PRO A O 1
ATOM 4112 N N . PRO A 1 511 ? -9.501 -12.325 19.411 1.00 78.50 511 PRO A N 1
ATOM 4113 C CA . PRO A 1 511 ? -9.521 -11.838 20.795 1.00 78.50 511 PRO A CA 1
ATOM 4114 C C . PRO A 1 511 ? -8.202 -11.972 21.565 1.00 78.50 511 PRO A C 1
ATOM 4116 O O . PRO A 1 511 ? -7.894 -11.125 22.405 1.00 78.50 511 PRO A O 1
ATOM 4119 N N . GLN A 1 512 ? -7.374 -12.976 21.264 1.00 80.62 512 GLN A N 1
ATOM 4120 C CA . GLN A 1 512 ? -6.059 -13.160 21.888 1.00 80.62 512 GLN A CA 1
ATOM 4121 C C . GLN A 1 512 ? -5.049 -12.035 21.584 1.00 80.62 512 GLN A C 1
ATOM 4123 O O . GLN A 1 512 ? -4.067 -11.899 22.314 1.00 80.62 512 GLN A O 1
ATOM 4128 N N . TYR A 1 513 ? -5.290 -11.219 20.552 1.00 82.12 513 TYR A N 1
ATOM 4129 C CA . TYR A 1 513 ? -4.483 -10.040 20.204 1.00 82.12 513 TYR A CA 1
ATOM 4130 C C . TYR A 1 513 ? -5.129 -8.714 20.648 1.00 82.12 513 TYR A C 1
ATOM 4132 O O . TYR A 1 513 ? -4.619 -7.638 20.324 1.00 82.12 513 TYR A O 1
ATOM 4140 N N . LEU A 1 514 ? -6.232 -8.776 21.401 1.00 85.88 514 LEU A N 1
ATOM 4141 C CA . LEU A 1 514 ? -6.888 -7.632 22.032 1.00 85.88 514 LEU A CA 1
ATOM 4142 C C . LEU A 1 514 ? -6.522 -7.540 23.530 1.00 85.88 514 LEU A C 1
ATOM 4144 O O . LEU A 1 514 ? -6.311 -8.563 24.181 1.00 85.88 514 LEU A O 1
ATOM 4148 N N . PRO A 1 515 ? -6.471 -6.333 24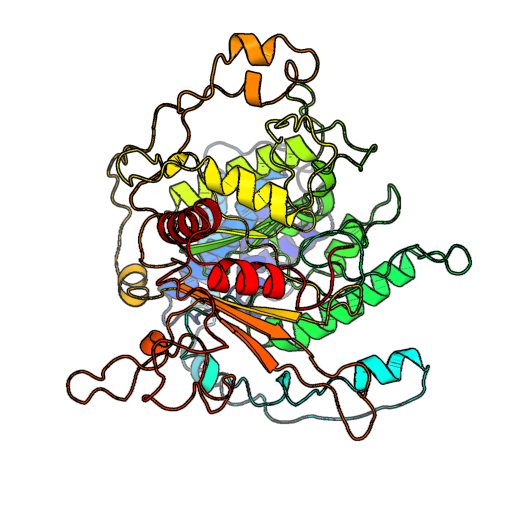.126 1.00 88.56 515 PRO A N 1
ATOM 4149 C CA . PRO A 1 515 ? -6.387 -6.173 25.578 1.00 88.56 515 PRO A CA 1
ATOM 4150 C C . PRO A 1 515 ? -7.676 -6.671 26.253 1.00 88.56 515 PRO A C 1
ATOM 4152 O O . PRO A 1 515 ? -8.753 -6.556 25.674 1.00 88.56 515 PRO A O 1
ATOM 4155 N N . LYS A 1 516 ? -7.600 -7.141 27.510 1.00 86.38 516 LYS A N 1
ATOM 4156 C CA . LYS A 1 516 ? -8.753 -7.706 28.254 1.00 86.38 516 LYS A CA 1
ATOM 4157 C C . LYS A 1 516 ? -10.025 -6.846 28.206 1.00 86.38 516 LYS A C 1
ATOM 4159 O O . LYS A 1 516 ? -11.110 -7.365 27.991 1.00 86.38 516 LYS A O 1
ATOM 4164 N N . SER A 1 517 ? -9.889 -5.523 28.306 1.00 85.56 517 SER A N 1
ATOM 4165 C CA . SER A 1 517 ? -11.006 -4.564 28.227 1.00 85.56 517 SER A CA 1
ATOM 4166 C C . SER A 1 517 ? -11.681 -4.456 26.845 1.00 85.56 517 SER A C 1
ATOM 4168 O O . SER A 1 517 ? -12.565 -3.626 26.670 1.00 85.56 517 SER A O 1
ATOM 4170 N N . LEU A 1 518 ? -11.220 -5.219 25.851 1.00 86.56 518 LEU A N 1
ATOM 4171 C CA . LEU A 1 518 ? -11.836 -5.408 24.536 1.00 86.56 518 LEU A CA 1
ATOM 4172 C C . LEU A 1 518 ? -12.202 -6.885 24.265 1.00 86.56 518 LEU A C 1
ATOM 4174 O O . LEU A 1 518 ? -12.729 -7.184 23.199 1.00 86.56 518 LEU A O 1
ATOM 4178 N N . GLN A 1 519 ? -11.925 -7.808 25.194 1.00 84.19 519 GLN A N 1
ATOM 4179 C CA . GLN A 1 519 ? -12.216 -9.244 25.054 1.00 84.19 519 GLN A CA 1
ATOM 4180 C C . GLN A 1 519 ? -13.612 -9.637 25.567 1.00 84.19 519 GLN A C 1
ATOM 4182 O O . GLN A 1 519 ? -14.121 -10.683 25.182 1.00 84.19 519 GLN A O 1
ATOM 4187 N N . GLU A 1 520 ? -14.233 -8.822 26.422 1.00 74.94 520 GLU A N 1
ATOM 4188 C CA . GLU A 1 520 ? -15.563 -9.090 26.985 1.00 74.94 520 GLU A CA 1
ATOM 4189 C C . GLU A 1 520 ? -16.667 -8.362 26.192 1.00 74.94 520 GLU A C 1
ATOM 4191 O O . GLU A 1 520 ? -16.510 -7.167 25.946 1.00 74.94 520 GLU A O 1
ATOM 4196 N N . PRO A 1 521 ? -17.831 -8.981 25.895 1.00 65.06 521 PRO A N 1
ATOM 4197 C CA . PRO A 1 521 ? -18.932 -8.337 25.155 1.00 65.06 521 PRO A CA 1
ATOM 4198 C C . PRO A 1 521 ? -19.544 -7.077 25.793 1.00 65.06 521 PRO A C 1
ATOM 4200 O O . PRO A 1 521 ? -20.390 -6.423 25.193 1.00 65.06 521 PRO A O 1
ATOM 4203 N N . ARG A 1 522 ? -19.139 -6.721 27.018 1.00 63.47 522 ARG A N 1
ATOM 4204 C CA . ARG A 1 522 ? -19.641 -5.569 27.785 1.00 63.47 522 ARG A CA 1
ATOM 4205 C C . ARG A 1 522 ? -18.900 -4.256 27.486 1.00 63.47 522 ARG A C 1
ATOM 4207 O O . ARG A 1 522 ? -19.017 -3.315 28.271 1.00 63.47 522 ARG A O 1
ATOM 4214 N N . VAL A 1 523 ? -18.113 -4.172 26.406 1.00 60.78 523 VAL A N 1
ATOM 4215 C CA . VAL A 1 523 ? -17.370 -2.940 26.084 1.00 60.78 523 VAL A CA 1
ATOM 4216 C C . VAL A 1 523 ? -18.340 -1.793 25.794 1.00 60.78 523 VAL A C 1
ATOM 4218 O O . VAL A 1 523 ? -19.095 -1.826 24.825 1.00 60.78 523 VAL A O 1
ATOM 4221 N N . THR A 1 524 ? -18.282 -0.746 26.613 1.00 56.78 524 THR A N 1
ATOM 4222 C CA . THR A 1 524 ? -19.003 0.507 26.375 1.00 56.78 524 THR A CA 1
ATOM 4223 C C . THR A 1 524 ? -18.511 1.197 25.103 1.00 56.78 524 THR A C 1
ATOM 4225 O O . THR A 1 524 ? -17.342 1.075 24.734 1.00 56.78 524 THR A O 1
ATOM 4228 N N . GLU A 1 525 ? -19.370 2.003 24.471 1.00 59.53 525 GLU A N 1
ATOM 4229 C CA . GLU A 1 525 ? -19.014 2.766 23.262 1.00 59.53 525 GLU A CA 1
ATOM 4230 C C . GLU A 1 525 ? -17.749 3.625 23.460 1.00 59.53 525 GLU A C 1
ATOM 4232 O O . GLU A 1 525 ? -16.945 3.787 22.547 1.00 59.53 525 GLU A O 1
ATOM 4237 N N . SER A 1 526 ? -17.490 4.122 24.672 1.00 65.31 526 SER A N 1
ATOM 4238 C CA . SER A 1 526 ? -16.240 4.802 25.021 1.00 65.31 526 SER A CA 1
ATOM 4239 C C . SER A 1 526 ? -15.110 3.825 25.392 1.00 65.31 526 SER A C 1
ATOM 4241 O O . SER A 1 526 ? -14.920 3.475 26.555 1.00 65.31 526 SER A O 1
ATOM 4243 N N . SER A 1 527 ? -14.271 3.456 24.418 1.00 80.00 527 SER A N 1
ATOM 4244 C CA . SER A 1 527 ? -12.989 2.773 24.673 1.00 80.00 527 SER A CA 1
ATOM 4245 C C . SER A 1 527 ? -11.792 3.665 24.345 1.00 80.00 527 SER A C 1
ATOM 4247 O O . SER A 1 527 ? -11.735 4.277 23.278 1.00 80.00 527 SER A O 1
ATOM 4249 N N . LYS A 1 528 ? -10.771 3.685 25.219 1.00 85.56 528 LYS A N 1
ATOM 4250 C CA . LYS A 1 528 ? -9.501 4.395 24.952 1.00 85.56 528 LYS A CA 1
ATOM 4251 C C . LYS A 1 528 ? -8.749 3.846 23.731 1.00 85.56 528 LYS A C 1
ATOM 4253 O O . LYS A 1 528 ? -7.893 4.538 23.197 1.00 85.56 528 LYS A O 1
ATOM 4258 N N . TYR A 1 529 ? -9.056 2.614 23.323 1.00 89.81 529 TYR A N 1
ATOM 4259 C CA . TYR A 1 529 ? -8.467 1.948 22.164 1.00 89.81 529 TYR A CA 1
ATOM 4260 C C . TYR A 1 529 ? -9.262 2.180 20.870 1.00 89.81 529 TYR A C 1
ATOM 4262 O O . TYR A 1 529 ? -8.777 1.798 19.815 1.00 89.81 529 TYR A O 1
ATOM 4270 N N . ALA A 1 530 ? -10.447 2.802 20.922 1.00 91.31 530 ALA A N 1
ATOM 4271 C CA . ALA A 1 530 ? -11.297 3.059 19.755 1.00 91.31 530 ALA A CA 1
ATOM 4272 C C . ALA A 1 530 ? -11.539 4.577 19.578 1.00 91.31 530 ALA A C 1
ATOM 4274 O O . ALA A 1 530 ? -12.631 5.079 19.857 1.00 91.31 530 ALA A O 1
ATOM 4275 N N . PRO A 1 531 ? -10.511 5.354 19.179 1.00 91.75 531 PRO A N 1
ATOM 4276 C CA . PRO A 1 531 ? -10.562 6.815 19.177 1.00 91.75 531 PRO A CA 1
ATOM 4277 C C . PRO A 1 531 ? -11.473 7.435 18.111 1.00 91.75 531 PRO A C 1
ATOM 4279 O O . PRO A 1 531 ? -11.837 8.603 18.281 1.00 91.75 531 PRO A O 1
ATOM 4282 N N . TYR A 1 532 ? -11.809 6.693 17.049 1.00 93.12 532 TYR A N 1
ATOM 4283 C CA . TYR A 1 532 ? -12.532 7.191 15.869 1.00 93.12 532 TYR A CA 1
ATOM 4284 C C . TYR A 1 532 ? -13.886 6.503 15.639 1.00 93.12 532 TYR A C 1
ATOM 4286 O O . TYR A 1 532 ? -14.840 7.181 15.275 1.00 93.12 532 TYR A O 1
ATOM 4294 N N . GLN A 1 533 ? -13.983 5.192 15.902 1.00 91.88 533 GLN A N 1
ATOM 4295 C CA . GLN A 1 533 ? -15.207 4.383 15.766 1.00 91.88 533 GLN A CA 1
ATOM 4296 C C . GLN A 1 533 ? -15.818 4.416 14.356 1.00 91.88 533 GLN A C 1
ATOM 4298 O O . GLN A 1 533 ? -17.022 4.585 14.175 1.00 91.88 533 GLN A O 1
ATOM 4303 N N . MET A 1 534 ? -14.964 4.247 13.349 1.00 92.81 534 MET A N 1
ATOM 4304 C CA . MET A 1 534 ? -15.349 4.228 11.940 1.00 92.81 534 MET A CA 1
ATOM 4305 C C . MET A 1 534 ? -15.976 2.878 11.584 1.00 92.81 534 MET A C 1
ATOM 4307 O O . MET A 1 534 ? -15.358 1.838 11.805 1.00 92.81 534 MET A O 1
ATOM 4311 N N . VAL A 1 535 ? -17.203 2.891 11.058 1.00 90.44 535 VAL A N 1
ATOM 4312 C CA . VAL A 1 535 ? -17.960 1.665 10.727 1.00 90.44 535 VAL A CA 1
ATOM 4313 C C . VAL A 1 535 ? -17.312 0.834 9.615 1.00 90.44 535 VAL A C 1
ATOM 4315 O O . VAL A 1 535 ? -17.469 -0.385 9.602 1.00 90.44 535 VAL A O 1
ATOM 4318 N N . ASP A 1 536 ? -16.571 1.494 8.729 1.00 92.44 536 ASP A N 1
ATOM 4319 C CA . ASP A 1 536 ? -15.649 0.923 7.754 1.00 92.44 536 ASP A CA 1
ATOM 4320 C C . ASP A 1 536 ? -14.590 1.979 7.367 1.00 92.44 536 ASP A C 1
ATOM 4322 O O . ASP A 1 536 ? -14.556 3.078 7.930 1.00 92.44 536 ASP A O 1
ATOM 4326 N N . LEU A 1 537 ? -13.702 1.649 6.424 1.00 93.12 537 LEU A N 1
ATOM 4327 C CA . LEU A 1 537 ? -12.699 2.563 5.865 1.00 93.12 537 LEU A CA 1
ATOM 4328 C C . LEU A 1 537 ? -13.054 3.020 4.438 1.00 93.12 537 LEU A C 1
ATOM 4330 O O . LEU A 1 537 ? -12.157 3.293 3.636 1.00 93.12 537 LEU A O 1
ATOM 4334 N N . THR A 1 538 ? -14.344 3.108 4.097 1.00 94.38 538 THR A N 1
ATOM 4335 C CA . THR A 1 538 ? -14.786 3.712 2.832 1.00 94.38 538 THR A CA 1
ATOM 4336 C C . THR A 1 538 ? -14.526 5.220 2.812 1.00 94.38 538 THR A C 1
ATOM 4338 O O . THR A 1 538 ? -14.367 5.879 3.843 1.00 94.38 538 THR A O 1
ATOM 4341 N N . ILE A 1 539 ? -14.493 5.794 1.609 1.00 94.19 539 ILE A N 1
ATOM 4342 C CA . ILE A 1 539 ? -14.235 7.223 1.403 1.00 94.19 539 ILE A CA 1
ATOM 4343 C C . ILE A 1 539 ? -15.285 8.107 2.113 1.00 94.19 539 ILE A C 1
ATOM 4345 O O . ILE A 1 539 ? -14.870 9.075 2.748 1.00 94.19 539 ILE A O 1
ATOM 4349 N N . PRO A 1 540 ? -16.597 7.780 2.133 1.00 94.94 540 PRO A N 1
ATOM 4350 C CA . PRO A 1 540 ? -17.562 8.476 2.986 1.00 94.94 540 PRO A CA 1
ATOM 4351 C C . PRO A 1 540 ? -17.222 8.461 4.484 1.00 94.94 540 PRO A C 1
ATOM 4353 O O . PRO A 1 540 ? -17.300 9.513 5.112 1.00 94.94 540 PRO A O 1
ATOM 4356 N N . SER A 1 541 ? -16.791 7.330 5.057 1.00 95.44 541 SER A N 1
ATOM 4357 C CA . SER A 1 541 ? -16.415 7.258 6.480 1.00 95.44 541 SER A CA 1
ATOM 4358 C C . SER A 1 541 ? -15.152 8.061 6.811 1.00 95.44 541 SER A C 1
ATOM 4360 O O . SER A 1 541 ? -15.089 8.699 7.865 1.00 95.44 541 SER A O 1
ATOM 4362 N N . TRP A 1 542 ? -14.166 8.102 5.909 1.00 95.50 542 TRP A N 1
ATOM 4363 C CA . TRP A 1 542 ? -13.002 8.987 6.055 1.00 95.50 542 TRP A CA 1
ATOM 4364 C C . TRP A 1 542 ? -13.371 10.468 5.929 1.00 95.50 542 TRP A C 1
ATOM 4366 O O . TRP A 1 542 ? -12.905 11.276 6.731 1.00 95.50 542 TRP A O 1
ATOM 4376 N N . VAL A 1 543 ? -14.249 10.823 4.986 1.00 95.50 543 VAL A N 1
ATOM 4377 C CA . VAL A 1 543 ? -14.783 12.186 4.844 1.00 95.50 543 VAL A CA 1
ATOM 4378 C C . VAL A 1 543 ? -15.562 12.612 6.092 1.00 95.50 543 VAL A C 1
ATOM 4380 O O . VAL A 1 543 ? -15.382 13.734 6.553 1.00 95.50 543 VAL A O 1
ATOM 4383 N N . GLU A 1 544 ? -16.364 11.731 6.694 1.00 95.19 544 GLU A N 1
ATOM 4384 C CA . GLU A 1 544 ? -17.096 12.027 7.933 1.00 95.19 544 GLU A CA 1
ATOM 4385 C C . GLU A 1 544 ? -16.142 12.285 9.119 1.00 95.19 544 GLU A C 1
ATOM 4387 O O . GLU A 1 544 ? -16.345 13.216 9.904 1.00 95.19 544 GLU A O 1
ATOM 4392 N N . LEU A 1 545 ? -15.065 11.497 9.245 1.00 95.44 545 LEU A N 1
ATOM 4393 C CA . LEU A 1 545 ? -14.020 11.739 10.246 1.00 95.44 545 LEU A CA 1
ATOM 4394 C C . LEU A 1 545 ? -13.293 13.070 9.987 1.00 95.44 545 LEU A C 1
ATOM 4396 O O . LEU A 1 545 ? -13.084 13.841 10.926 1.00 95.44 545 LEU A O 1
ATOM 4400 N N . ALA A 1 546 ? -12.953 13.363 8.730 1.00 95.12 546 ALA A N 1
ATOM 4401 C CA . ALA A 1 546 ? -12.318 14.615 8.337 1.00 95.12 546 ALA A CA 1
ATOM 4402 C C . ALA A 1 546 ? -13.220 15.824 8.641 1.00 95.12 546 ALA A C 1
ATOM 4404 O O . ALA A 1 546 ? -12.775 16.745 9.316 1.00 95.12 546 ALA A O 1
ATOM 4405 N N . GLN A 1 547 ? -14.507 15.794 8.281 1.00 95.25 547 GLN A N 1
ATOM 4406 C CA . GLN A 1 547 ? -15.483 16.844 8.614 1.00 95.25 547 GLN A CA 1
ATOM 4407 C C . GLN A 1 547 ? -15.556 17.108 10.130 1.00 95.25 547 GLN A C 1
ATOM 4409 O O . GLN A 1 547 ? -15.499 18.263 10.559 1.00 95.25 547 GLN A O 1
ATOM 4414 N N . LYS A 1 548 ? -15.615 16.055 10.962 1.00 94.94 548 LYS A N 1
ATOM 4415 C CA . LYS A 1 548 ? -15.610 16.175 12.437 1.00 94.94 548 LYS A CA 1
ATOM 4416 C C . LYS A 1 548 ? -14.315 16.803 12.965 1.00 94.94 548 LYS A C 1
ATOM 4418 O O . LYS A 1 548 ? -14.352 17.613 13.894 1.00 94.94 548 LYS A O 1
ATOM 4423 N N . LEU A 1 549 ? -13.170 16.456 12.373 1.00 95.50 549 LEU A N 1
ATOM 4424 C CA . LEU A 1 549 ? -11.880 17.068 12.695 1.00 95.50 549 LEU A CA 1
ATOM 4425 C C . LEU A 1 549 ? -11.816 18.531 12.234 1.00 95.50 549 LEU A C 1
ATOM 4427 O O . LEU A 1 549 ? -11.381 19.376 13.014 1.00 95.50 549 LEU A O 1
ATOM 4431 N N . GLY A 1 550 ? -12.293 18.853 11.031 1.00 93.44 550 GLY A N 1
ATOM 4432 C CA . GLY A 1 550 ? -12.324 20.196 10.446 1.00 93.44 550 GLY A CA 1
ATOM 4433 C C . GLY A 1 550 ? -13.201 21.173 11.232 1.00 93.44 550 GLY A C 1
ATOM 4434 O O . GLY A 1 550 ? -12.725 22.243 11.605 1.00 93.44 550 GLY A O 1
ATOM 4435 N N . ALA A 1 551 ? -14.426 20.772 11.590 1.00 93.12 551 ALA A N 1
ATOM 4436 C CA . ALA A 1 551 ? -15.349 21.579 12.399 1.00 93.12 551 ALA A CA 1
ATOM 4437 C C . ALA A 1 551 ? -14.791 21.903 13.800 1.00 93.12 551 ALA A C 1
ATOM 4439 O O . ALA A 1 551 ? -14.968 23.005 14.314 1.00 93.12 551 ALA A O 1
ATOM 4440 N N . GLY A 1 552 ? -14.069 20.961 14.419 1.00 88.25 552 GLY A N 1
ATOM 4441 C CA . GLY A 1 552 ? -13.298 21.208 15.644 1.00 88.25 552 GLY A CA 1
ATOM 4442 C C . GLY A 1 552 ? -14.091 21.307 16.949 1.00 88.25 552 GLY A C 1
ATOM 4443 O O . GLY A 1 552 ? -13.501 21.599 17.991 1.00 88.25 552 GLY A O 1
ATOM 4444 N N . GLU A 1 553 ? -15.392 21.021 16.910 1.00 91.56 553 GLU A N 1
ATOM 4445 C CA . GLU A 1 553 ? -16.278 20.990 18.077 1.00 91.56 553 GLU A CA 1
ATOM 4446 C C . GLU A 1 553 ? -15.821 19.937 19.106 1.00 91.56 553 GLU A C 1
ATOM 4448 O O . GLU A 1 553 ? -15.670 20.245 20.295 1.00 91.56 553 GLU A O 1
ATOM 4453 N N . ASP A 1 554 ? -15.491 18.714 18.661 1.00 92.50 554 ASP A N 1
ATOM 4454 C CA . ASP A 1 554 ? -14.924 17.683 19.539 1.00 92.50 554 ASP A CA 1
ATOM 4455 C C . ASP A 1 554 ? -13.409 17.876 19.760 1.00 92.50 554 ASP A C 1
ATOM 4457 O O . ASP A 1 554 ? -12.535 17.276 19.121 1.00 92.50 554 ASP A O 1
ATOM 4461 N N . LYS A 1 555 ? -13.100 18.681 20.780 1.00 93.44 555 LYS A N 1
ATOM 4462 C CA . LYS A 1 555 ? -11.744 18.875 21.317 1.00 93.44 555 LYS A CA 1
ATOM 4463 C C . LYS A 1 555 ? -11.091 17.573 21.814 1.00 93.44 555 LYS A C 1
ATOM 4465 O O . LYS A 1 555 ? -9.862 17.484 21.821 1.00 93.44 555 LYS A O 1
ATOM 4470 N N . LYS A 1 556 ? -11.863 16.555 22.228 1.00 92.56 556 LYS A N 1
ATOM 4471 C CA . LYS A 1 556 ? -11.329 15.240 22.633 1.00 92.56 556 LYS A CA 1
ATOM 4472 C C . LYS A 1 556 ? -10.921 14.430 21.403 1.00 92.56 556 LYS A C 1
ATOM 4474 O O . LYS A 1 556 ? -9.844 13.842 21.433 1.00 92.56 556 LYS A O 1
ATOM 4479 N N . LEU A 1 557 ? -11.719 14.432 20.332 1.00 93.19 557 LEU A N 1
ATOM 4480 C CA . LEU A 1 557 ? -11.363 13.818 19.046 1.00 93.19 557 LEU A CA 1
ATOM 4481 C C . LEU A 1 557 ? -10.090 14.444 18.471 1.00 93.19 557 LEU A C 1
ATOM 4483 O O . LEU A 1 557 ? -9.145 13.704 18.211 1.00 93.19 557 LEU A O 1
ATOM 4487 N N . ARG A 1 558 ? -10.007 15.781 18.372 1.00 94.31 558 ARG A N 1
ATOM 4488 C CA . ARG A 1 558 ? -8.781 16.479 17.930 1.00 94.31 558 ARG A CA 1
ATOM 4489 C C . ARG A 1 558 ? -7.557 16.104 18.780 1.00 94.31 558 ARG A C 1
ATOM 4491 O O . ARG A 1 558 ? -6.521 15.738 18.228 1.00 94.31 558 ARG A O 1
ATOM 4498 N N . LYS A 1 559 ? -7.680 16.088 20.118 1.00 92.81 559 LYS A N 1
ATOM 4499 C CA . LYS A 1 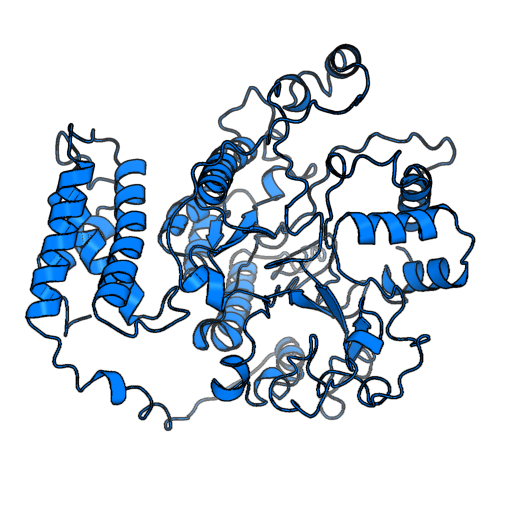559 ? -6.583 15.670 21.016 1.00 92.81 559 LYS A CA 1
ATOM 4500 C C . LYS A 1 559 ? -6.177 14.201 20.822 1.00 92.81 559 LYS A C 1
ATOM 4502 O O . LYS A 1 559 ? -4.986 13.903 20.873 1.00 92.81 559 LYS A O 1
ATOM 4507 N N . ARG A 1 560 ? -7.130 13.285 20.594 1.00 92.31 560 ARG A N 1
ATOM 4508 C CA . ARG A 1 560 ? -6.825 11.881 20.258 1.00 92.31 560 ARG A CA 1
ATOM 4509 C C . ARG A 1 560 ? -6.127 11.787 18.901 1.00 92.31 560 ARG A C 1
ATOM 4511 O O . ARG A 1 560 ? -5.096 11.135 18.823 1.00 92.31 560 ARG A O 1
ATOM 4518 N N . PHE A 1 561 ? -6.638 12.469 17.876 1.00 92.69 561 PHE A N 1
ATOM 4519 C CA . PHE A 1 561 ? -6.061 12.473 16.532 1.00 92.69 561 PHE A CA 1
ATOM 4520 C C . PHE A 1 561 ? -4.603 12.940 16.544 1.00 92.69 561 PHE A C 1
ATOM 4522 O O . PHE A 1 561 ? -3.746 12.176 16.112 1.00 92.69 561 PHE A O 1
ATOM 4529 N N . ARG A 1 562 ? -4.295 14.097 17.161 1.00 91.56 562 ARG A N 1
ATOM 4530 C CA . ARG A 1 562 ? -2.899 14.548 17.315 1.00 91.56 562 ARG A CA 1
ATOM 4531 C C . ARG A 1 562 ? -2.049 13.506 18.044 1.00 91.56 562 ARG A C 1
ATOM 4533 O O . ARG A 1 562 ? -0.954 13.204 17.595 1.00 91.56 562 ARG A O 1
ATOM 4540 N N . LYS A 1 563 ? -2.555 12.897 19.126 1.00 90.06 563 LYS A N 1
ATOM 4541 C CA . LYS A 1 563 ? -1.796 11.867 19.854 1.00 90.06 563 LYS A CA 1
ATOM 4542 C C . LYS A 1 563 ? -1.408 10.690 18.946 1.00 90.06 563 LYS A C 1
ATOM 4544 O O . LYS A 1 563 ? -0.240 10.333 18.923 1.00 90.06 563 LYS A O 1
ATOM 4549 N N . TYR A 1 564 ? -2.353 10.088 18.226 1.00 89.88 564 TYR A N 1
ATOM 4550 C CA . TYR A 1 564 ? -2.072 8.898 17.406 1.00 89.88 564 TYR A CA 1
ATOM 4551 C C . TYR A 1 564 ? -1.296 9.209 16.118 1.00 89.88 564 TYR A C 1
ATOM 4553 O O . TYR A 1 564 ? -0.625 8.326 15.593 1.00 89.88 564 TYR A O 1
ATOM 4561 N N . MET A 1 565 ? -1.342 10.458 15.647 1.00 85.94 565 MET A N 1
ATOM 4562 C CA . MET A 1 565 ? -0.548 10.954 14.520 1.00 85.94 565 MET A CA 1
ATOM 4563 C C . MET A 1 565 ? 0.959 10.966 14.832 1.00 85.94 565 MET A C 1
ATOM 4565 O O . MET A 1 565 ? 1.740 10.468 14.031 1.00 85.94 565 MET A O 1
ATOM 4569 N N . TYR A 1 566 ? 1.355 11.440 16.021 1.00 84.19 566 TYR A N 1
ATOM 4570 C CA . TYR A 1 566 ? 2.759 11.470 16.479 1.00 84.19 566 TYR A CA 1
ATOM 4571 C C . TYR A 1 566 ? 3.092 10.343 17.477 1.00 84.19 566 TYR A C 1
ATOM 4573 O O . TYR A 1 566 ? 4.068 10.430 18.218 1.00 84.19 566 TYR A O 1
ATOM 4581 N N . MET A 1 567 ? 2.256 9.297 17.563 1.00 81.75 567 MET A N 1
ATOM 4582 C CA . MET A 1 567 ? 2.399 8.167 18.506 1.00 81.75 567 MET A CA 1
ATOM 4583 C C . MET A 1 567 ? 2.537 8.547 20.000 1.00 81.75 567 MET A C 1
ATOM 4585 O O . MET A 1 567 ? 3.020 7.776 20.829 1.00 81.75 567 MET A O 1
ATOM 4589 N N . GLY A 1 568 ? 2.073 9.739 20.377 1.00 73.88 568 GLY A N 1
ATOM 4590 C CA . GLY A 1 568 ? 2.219 10.318 21.713 1.00 73.88 568 GLY A CA 1
ATOM 4591 C C . GLY A 1 568 ? 3.516 11.096 21.950 1.00 73.88 568 GLY A C 1
ATOM 4592 O O . GLY A 1 568 ? 3.640 11.677 23.026 1.00 73.88 568 GLY A O 1
ATOM 4593 N N . GLY A 1 569 ? 4.426 11.138 20.975 1.00 69.06 569 GLY A N 1
ATOM 4594 C CA . GLY A 1 569 ? 5.547 12.074 20.939 1.00 69.06 569 GLY A CA 1
ATOM 4595 C C . GLY A 1 569 ? 5.124 13.484 20.513 1.00 69.06 569 GLY A C 1
ATOM 4596 O O . GLY A 1 569 ? 3.937 13.775 20.329 1.00 69.06 569 GLY A O 1
ATOM 4597 N N . GLU A 1 570 ? 6.114 14.360 20.361 1.00 63.03 570 GLU A N 1
ATOM 4598 C CA . GLU A 1 570 ? 5.922 15.714 19.838 1.00 63.03 570 GLU A CA 1
ATOM 4599 C C . GLU A 1 570 ? 6.050 15.757 18.303 1.00 63.03 570 GLU A C 1
ATOM 4601 O O . GLU A 1 570 ? 6.348 14.760 17.641 1.00 63.03 570 GLU A O 1
ATOM 4606 N N . GLU A 1 571 ? 5.758 16.923 17.736 1.00 62.09 571 GLU A N 1
ATOM 4607 C CA . GLU A 1 571 ? 5.897 17.221 16.311 1.00 62.09 571 GLU A CA 1
ATOM 4608 C C . GLU A 1 571 ? 7.293 17.816 16.080 1.00 62.09 571 GLU A C 1
ATOM 4610 O O . GLU A 1 571 ? 7.669 18.750 16.792 1.00 62.09 571 GLU A O 1
ATOM 4615 N N . GLY A 1 572 ? 8.067 17.217 15.167 1.00 47.66 572 GLY A N 1
ATOM 4616 C CA . GLY A 1 572 ? 9.495 17.504 14.945 1.00 47.66 572 GLY A CA 1
ATOM 4617 C C . GLY A 1 572 ? 9.791 18.364 13.725 1.00 47.66 572 GLY A C 1
ATOM 4618 O O . GLY A 1 572 ? 8.894 18.488 12.863 1.00 47.66 572 GLY A O 1
#

Secondary structure (DSSP, 8-state):
-TTTS-TTSHHHHHHHHHHHSTTTTTTSSSB--HHHHHHHHHHHHHHHHHTTTT-SS--SSHHHHHHHHHHHHHHHHHHHHHH-SSBPPTTHHHHHHHHHHHHHHHHHHHH--TTGGGTTTS--------------HHHHHHHHS-GGGTTTT--HHHHTT-TT--------S--SS--S---SPP---TTS---HHHHHHHHHHHHHHHHHHTGGGT--------GGG--SSSSHHHHHHHHSTTTS-GGGHHHHHHHS-EEEEEETTTEEEEEE-GGGT-TT-TTS----TT-TTSHHHHHHHHHHHHHHHHHHHT-EEEEEESS-----------SSSSPPHHHHHHHHHHTS-SSGGG--GGG---------SS-SSS--EEEEEEE--TTHHHHHS-----------EEPPP--S-HHHHHTSHHHHTSHHHH--SPEE--TTSTTTSS-TT-EEEEEEEE-TT-TT--SSS----EEEEESS-GGGGS----TT--TT---SS-GGGS-GGGTSTT--S--TT-SS--S--SHHHHHHHHHHHHH---HHHHHHHHHHHTTTS---

Organism: NCBI:txid117069

Foldseek 3Di:
DCLQANCPHLLNVLLVCCVVCVPCQQPVDLADPLLSLLSPLLNQLVVCVVVCNVPPDDQPDDVSSLVSSLVSSVLSSVLSQVSHPHHQDVCSSVVSSVSNSVSCVVRCVPRDPPPCVVVPVPPDDDDDDDDDDDDDPVVQLVVLADCCVLPVDPDCVVVVQPPFWQFQWKADDADPDFIRHDQAYDQPDVVDGDDLVRLLVSLLVVLVVCCVRALVSVHADAGADAPRSDDPPDQSLLSVLVSCVSRAPPSCSVVSSLQVWGKDPSPPLAEMETHHACCLCDPPNPVFPNLFPPCCVTSVNVRVVVVVVVVVVCVVSVYHYYYHYGHDRPPPDPCPDDPPPDDFPLVVLLQVLLPADPDPVPHDLLVDDDDDGFDYCYVPVAFGKGKIWGWDAPCVVVVVPDDDDDPPPQPQFDDDPCPDDLVVQCPDPVNVRHPSNVDPGGGGDDCPDLQNDPDHGFTQWMWMWGFPPPPPDDNVNRTDIATPAIAAQLCLQPPDDDDPPPPRDDGSDDLVRHDPLSNDNPNDSDDSRHLHNQRGNHSVSVSVLSNCSNVCPPVSSSVSVLCVVRVNDDRD

pLDDT: mean 71.87, std 20.04, range [22.73, 95.5]